Protein AF-0000000075085807 (afdb_homodimer)

Sequence (768 aa):
MNSAILSVLLISLSGLCYSADSVVDGTELLLTFLIHRHGDRTPIESFLALSTHAEELEDASAKYGYGQLTDVGKRRAYQLGEFIRRRYDGLLSPNFNKSEIFIRSTESTRAKMTVLTALSAIYPAPEDNWSEDINWTPVPYTTVPAKYDFNLASLNCPEFTAAFYASGTPATVPELDQYADILAKWSSIVGYNISAEPLMLAYSLNDLYVSQMSLGIPLDDDIAAIYPDIEKIAGIAIKAMYDPEEVRALSGGVLLNQFFTVADQLIAGEDVQKVHIYSAHDVNVFALEAATKVVNTQGVPKYASAYALELRKVVETGDYVVVPTYLPTPSEDVITYLEIEECGQKCAYESFRSVTSDIVMNEDDWRTACGFSDDMVFDTSSVDMNSAILSVLLISLSGLCYSADSVVDGTELLLTFLIHRHGDRTPIESFLALSTHAEELEDASAKYGYGQLTDVGKRRAYQLGEFIRRRYDGLLSPNFNKSEIFIRSTESTRAKMTVLTALSAIYPAPEDNWSEDINWTPVPYTTVPAKYDFNLASLNCPEFTAAFYASGTPATVPELDQYADILAKWSSIVGYNISAEPLMLAYSLNDLYVSQMSLGIP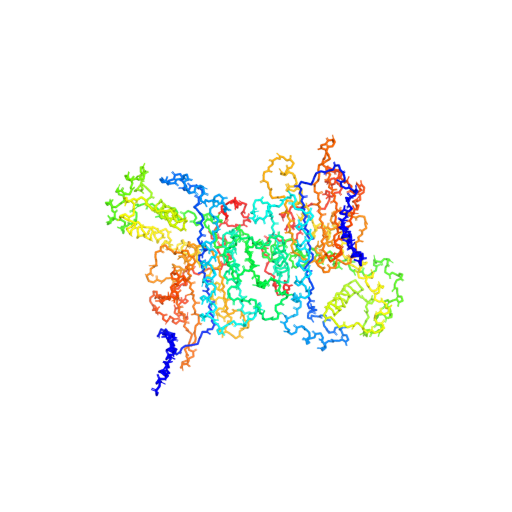LDDDIAAIYPDIEKIAGIAIKAMYDPEEVRALSGGVLLNQFFTVADQLIAGEDVQKVHIYSAHDVNVFALEAATKVVNTQGVPKYASAYALELRKVVETGDYVVVPTYLPTPSEDVITYLEIEECGQKCAYESFRSVTSDIVMNEDDWRTACGFSDDMVFDTSSVD

InterPro domains:
  IPR000560 Histidine phosphatase superfamily, clade-2 [PF00328] (34-184)
  IPR000560 Histidine phosphatase superfamily, clade-2 [cd07061] (28-322)
  IPR029033 Histidine phosphatase superfamily [G3DSA:3.40.50.1240] (27-377)
  IPR029033 Histidine phosphatase superfamily [SSF53254] (28-370)
  IPR050645 Histidine Acid Phosphatase [PTHR11567] (16-364)

Nearest PDB structures (foldseek):
  1nd5-assembly1_B  TM=8.442E-01  e=6.361E-23  Homo sapiens
  1rpt-assembly1_A-2  TM=8.688E-01  e=1.583E-21  Rattus norvegicus
  8xj4-assembly1_A  TM=8.063E-01  e=1.740E-20  Homo sapiens
  4job-assembly1_A  TM=7.518E-01  e=2.914E-18  Homo sapiens
  4jod-assembly1_A  TM=7.544E-01  e=1.340E-17  Homo sapiens

Foldseek 3Di:
DDPPPPPPPPPPPPPPPPPPPVLQPQWFFFFKAKEWAAFFFQAAPVCLVLDPCSVVSCVLRVVAHHRAQDPRRLVLLLLLLLLCCVVPVVQDDLADDPLAEAEEEEPFNRLVSSPQSSVCNNHWADPVHPDPVDRGDDDDHYYDPLLQDLLNCCFNFPLLVVLLVVLQPLVPQVVCVVCVVVQVLVCVVSVHRCSRRVQVSLLSVLSNQLSCVSSVHHDDPSCVVCVVVSQVSNQSSLCSSCVDLVSLQSNAQASVQVVVVVVVCVVVPHRHHRYYYYRYHQSNQQSNCVLLQWPDGPGRQHHGKMWMWTWIARNVPRFIWIAIWIGRGSVVSDIDTIQHPPAGRTRGPVNSCVSNVSRHDHSVVSCVNSVPPDSDPGDCVVSD/DPPPPPPPPPPPPPPPPPVPPPLQPQWFFFFKAKEWAAFFFQAAPVCLVLDPCSVVSCVLRVVAHHRAQDPRRLVLLLLLLLLCCVVPVVQDDLADDPLAEAEEEEPFNRLVSSPQSSVCNNHWADPVHPDPVDRGDDDDHYYDPLLQDLLNCCFNFPLLVVLLVVLQPLVPQVVCVVCVVVQVLVCVVSVHRCSRRVQVSLLSVLSNQLSCVSSVHDDDPSCVVCVVVSQVSNQSSLCSSCVDLVSLQSNAQASVQVVVVVVVCVVVVHRHHRYYYYRYHQSNQQSNCVLLQWPDGPGRQHHGKMWMWTWIARNVPRFIWIAIWIGRGSVVSDIDTIQHPPAGRTRGPVNSCVSNVSRHDHSVVSCVNSVCPDSDPGDCPVSD

pLDDT: mean 88.48, std 17.05, range [27.73, 98.88]

Radius of gyration: 29.15 Å; Cα contacts (8 Å, |Δi|>4): 1441; chains: 2; bounding box: 69×93×101 Å

Solvent-accessible surface area (backbone atoms only — not comparable to full-atom values): 40541 Å² total; per-residue (Å²): 137,82,79,80,78,74,76,76,77,75,75,74,76,74,68,75,69,73,73,75,64,71,86,57,64,68,46,44,85,64,32,40,45,34,32,24,18,25,27,39,32,30,43,52,65,89,56,38,80,71,45,96,52,42,68,61,51,51,60,70,19,64,86,59,37,63,41,21,48,37,50,68,6,42,49,44,11,27,34,30,12,41,48,51,32,64,77,46,40,91,66,48,66,77,56,91,48,77,67,32,43,43,45,36,23,46,70,18,56,31,16,32,30,16,46,47,31,11,44,48,42,47,31,50,47,54,94,83,40,71,44,93,82,39,61,60,54,71,72,69,70,41,28,41,52,61,63,73,28,60,82,37,25,84,74,59,17,61,48,41,46,51,51,34,56,63,54,53,48,68,95,67,53,74,81,52,61,84,40,49,67,57,42,52,52,53,16,62,73,70,69,49,72,39,74,80,47,40,41,66,46,37,36,51,50,46,50,43,50,52,22,38,47,72,74,71,43,79,69,56,70,76,52,55,73,44,37,72,56,47,53,51,51,19,16,53,22,54,47,52,44,44,58,47,65,69,35,18,24,56,47,11,5,42,63,51,35,50,49,53,52,54,51,52,39,46,75,71,66,47,95,60,54,34,33,35,41,36,26,35,37,38,66,49,34,47,24,42,44,53,33,60,38,44,67,75,77,84,47,65,56,41,60,27,10,33,37,31,45,28,37,28,32,33,65,88,79,64,46,50,25,38,33,40,36,35,32,61,38,36,88,71,70,54,71,43,79,40,37,28,61,97,44,42,48,68,14,42,45,69,56,50,50,60,70,32,54,91,28,49,35,51,67,69,57,47,34,54,66,30,65,45,88,55,88,58,89,71,83,67,70,75,54,81,139,84,80,80,78,78,77,78,76,75,76,74,75,73,69,76,70,74,71,75,62,72,87,55,62,67,46,43,85,64,32,40,46,34,31,23,17,25,28,38,32,31,45,51,67,90,54,39,80,70,45,95,50,41,69,62,52,51,60,71,19,63,87,61,36,63,41,21,48,38,51,69,7,43,48,43,12,27,34,31,12,43,48,52,32,63,76,44,39,91,66,51,67,75,58,90,47,77,67,33,44,45,46,38,23,47,71,18,55,31,16,32,31,17,47,47,31,11,44,46,42,47,30,50,48,55,94,83,40,70,45,92,83,39,62,58,53,71,71,68,69,42,28,40,51,61,62,74,27,59,84,37,24,83,76,58,16,61,48,41,46,51,49,34,55,62,53,55,48,68,94,66,53,73,82,55,60,83,40,49,67,57,44,53,52,52,16,62,73,69,70,47,71,39,74,78,47,39,42,66,48,37,35,51,50,46,52,42,50,53,23,37,48,72,72,70,42,78,70,56,69,76,52,56,73,46,37,72,57,46,53,51,51,19,16,53,22,54,47,52,44,44,56,48,65,68,34,16,23,57,46,11,5,41,63,51,35,51,50,52,52,54,50,52,38,45,76,72,67,46,94,59,53,33,35,35,40,37,28,35,37,40,67,49,34,47,25,40,44,52,34,60,37,44,67,76,78,84,47,66,56,40,60,26,10,36,37,29,45,29,36,27,31,32,66,88,77,63,46,50,27,36,34,41,38,36,33,59,38,36,88,72,70,54,71,44,79,39,37,28,61,97,46,40,48,68,13,42,45,70,57,49,51,60,71,31,54,90,30,47,35,51,67,69,57,47,33,56,67,30,63,48,86,53,91,58,90,69,82,65,71,75,52,81

Structure (mmCIF, N/CA/C/O backbone):
data_AF-0000000075085807-model_v1
#
loop_
_entity.id
_entity.type
_entity.pdbx_description
1 polymer 'acid phosphatase'
#
loop_
_atom_site.group_PDB
_atom_site.id
_atom_site.type_symbol
_atom_site.label_atom_id
_atom_site.label_alt_id
_atom_site.label_comp_id
_atom_site.label_asym_id
_atom_site.label_entity_id
_atom_site.label_seq_id
_atom_site.pdbx_PDB_ins_code
_atom_site.Cartn_x
_atom_site.Cartn_y
_atom_site.Cartn_z
_atom_site.occupancy
_atom_site.B_iso_or_equiv
_atom_site.auth_seq_id
_atom_site.auth_comp_id
_atom_site.auth_asym_id
_atom_site.auth_atom_id
_atom_site.pdbx_PDB_model_num
ATOM 1 N N . MET A 1 1 ? 14.461 51.094 -51.344 1 30.34 1 MET A N 1
ATOM 2 C CA . MET A 1 1 ? 15.555 50.625 -50.5 1 30.34 1 MET A CA 1
ATOM 3 C C . MET A 1 1 ? 15.086 50.469 -49.062 1 30.34 1 MET A C 1
ATOM 5 O O . MET A 1 1 ? 15.18 51.406 -48.25 1 30.34 1 MET A O 1
ATOM 9 N N . ASN A 1 2 ? 13.828 49.906 -48.812 1 32.56 2 ASN A N 1
ATOM 10 C CA . ASN A 1 2 ? 13.039 49.781 -47.594 1 32.56 2 ASN A CA 1
ATOM 11 C C . ASN A 1 2 ? 13.734 48.875 -46.562 1 32.56 2 ASN A C 1
ATOM 13 O O . ASN A 1 2 ? 14.086 47.719 -46.875 1 32.56 2 ASN A O 1
ATOM 17 N N . SER A 1 3 ? 14.43 49.5 -45.594 1 29.97 3 SER A N 1
ATOM 18 C CA . SER A 1 3 ? 15.219 48.969 -44.5 1 29.97 3 SER A CA 1
ATOM 19 C C . SER A 1 3 ? 14.367 48.062 -43.594 1 29.97 3 SER A C 1
ATOM 21 O O . SER A 1 3 ? 13.367 48.5 -43.031 1 29.97 3 SER A O 1
ATOM 23 N N . ALA A 1 4 ? 14.328 46.656 -43.938 1 36.09 4 ALA A N 1
ATOM 24 C CA . ALA A 1 4 ? 13.766 45.594 -43.094 1 36.09 4 ALA A CA 1
ATOM 25 C C . ALA A 1 4 ? 14.375 45.594 -41.719 1 36.09 4 ALA A C 1
ATOM 27 O O . ALA A 1 4 ? 15.562 45.312 -41.531 1 36.09 4 ALA A O 1
ATOM 28 N N . ILE A 1 5 ? 13.828 46.531 -40.781 1 33.44 5 ILE A N 1
ATOM 29 C CA . ILE A 1 5 ? 14.25 46.562 -39.406 1 33.44 5 ILE A CA 1
ATOM 30 C C . ILE A 1 5 ? 13.992 45.188 -38.75 1 33.44 5 ILE A C 1
ATOM 32 O O . ILE A 1 5 ? 12.852 44.719 -38.719 1 33.44 5 ILE A O 1
ATOM 36 N N . LEU A 1 6 ? 14.914 44.25 -38.875 1 33.81 6 LEU A N 1
ATOM 37 C CA . LEU A 1 6 ? 14.898 42.969 -38.156 1 33.81 6 LEU A CA 1
ATOM 38 C C . LEU A 1 6 ? 14.852 43.156 -36.656 1 33.81 6 LEU A C 1
ATOM 40 O O . LEU A 1 6 ? 15.797 43.719 -36.094 1 33.81 6 LEU A O 1
ATOM 44 N N . SER A 1 7 ? 13.68 43.406 -36.094 1 30.19 7 SER A N 1
ATOM 45 C CA . SER A 1 7 ? 13.609 43.438 -34.625 1 30.19 7 SER A CA 1
ATOM 46 C C . SER A 1 7 ? 13.992 42.094 -34.031 1 30.19 7 SER A C 1
ATOM 48 O O . SER A 1 7 ? 13.336 41.094 -34.281 1 30.19 7 SER A O 1
ATOM 50 N N . VAL A 1 8 ? 15.25 41.938 -33.75 1 30.75 8 VAL A N 1
ATOM 51 C CA . VAL A 1 8 ? 15.703 40.781 -32.969 1 30.75 8 VAL A CA 1
ATOM 52 C C . VAL A 1 8 ? 15.039 40.812 -31.594 1 30.75 8 VAL A C 1
ATOM 54 O O . VAL A 1 8 ? 15.242 41.719 -30.797 1 30.75 8 VAL A O 1
ATOM 57 N N . LEU A 1 9 ? 13.891 40.156 -31.531 1 32.28 9 LEU A N 1
ATOM 58 C CA . LEU A 1 9 ? 13.32 39.906 -30.219 1 32.28 9 LEU A CA 1
ATOM 59 C C . LEU A 1 9 ? 14.305 39.156 -29.328 1 32.28 9 LEU A C 1
ATOM 61 O O . LEU A 1 9 ? 14.703 38.031 -29.641 1 32.28 9 LEU A O 1
ATOM 65 N N . LEU A 1 10 ? 15.023 39.906 -28.516 1 33 10 LEU A N 1
ATOM 66 C CA . LEU A 1 10 ? 15.82 39.344 -27.422 1 33 10 LEU A CA 1
ATOM 67 C C . LEU A 1 10 ? 14.969 38.5 -26.484 1 33 10 LEU A C 1
ATOM 69 O O . LEU A 1 10 ? 14.047 39 -25.844 1 33 10 LEU A O 1
ATOM 73 N N . ILE A 1 11 ? 14.781 37.25 -26.812 1 34.62 11 ILE A N 1
ATOM 74 C CA . ILE A 1 11 ? 14.25 36.281 -25.859 1 34.62 11 ILE A CA 1
ATOM 75 C C . ILE A 1 11 ? 15.062 36.312 -24.578 1 34.62 11 ILE A C 1
ATOM 77 O O . ILE A 1 11 ? 16.25 36 -24.578 1 34.62 11 ILE A O 1
ATOM 81 N N . SER A 1 12 ? 14.734 37.312 -23.75 1 31.27 12 SER A N 1
ATOM 82 C CA . SER A 1 12 ? 15.32 37.25 -22.406 1 31.27 12 SER A CA 1
ATOM 83 C C . SER A 1 12 ? 15.031 35.906 -21.75 1 31.27 12 SER A C 1
ATOM 85 O O . SER A 1 12 ? 13.875 35.531 -21.547 1 31.27 12 SER A O 1
ATOM 87 N N . LEU A 1 13 ? 15.828 34.875 -21.969 1 36.22 13 LEU A N 1
ATOM 88 C CA . LEU A 1 13 ? 15.875 33.719 -21.094 1 36.22 13 LEU A CA 1
ATOM 89 C C . LEU A 1 13 ? 15.953 34.125 -19.625 1 36.22 13 LEU A C 1
ATOM 91 O O . LEU A 1 13 ? 17 34.594 -19.156 1 36.22 13 LEU A O 1
ATOM 95 N N . SER A 1 14 ? 14.914 34.75 -19.141 1 32.47 14 SER A N 1
ATOM 96 C CA . SER A 1 14 ? 14.883 34.812 -17.672 1 32.47 14 SER A CA 1
ATOM 97 C C . SER A 1 14 ? 15.258 33.5 -17.047 1 32.47 14 SER A C 1
ATOM 99 O O . SER A 1 14 ? 14.5 32.531 -17.125 1 32.47 14 SER A O 1
ATOM 101 N N . GLY A 1 15 ? 16.5 33.125 -17.078 1 36.56 15 GLY A N 1
ATOM 102 C CA . GLY A 1 15 ? 16.938 32.094 -16.141 1 36.56 15 GLY A CA 1
ATOM 103 C C . GLY A 1 15 ? 16.312 32.25 -14.766 1 36.56 15 GLY A C 1
ATOM 104 O O . GLY A 1 15 ? 16.484 33.281 -14.109 1 36.56 15 GLY A O 1
ATOM 105 N N . LEU A 1 16 ? 15.18 31.781 -14.57 1 36.5 16 LEU A N 1
ATOM 106 C CA . LEU A 1 16 ? 14.734 31.578 -13.195 1 36.5 16 LEU A CA 1
ATOM 107 C C . LEU A 1 16 ? 15.891 31.141 -12.305 1 36.5 16 LEU A C 1
ATOM 109 O O . LEU A 1 16 ? 16.406 30.031 -12.445 1 36.5 16 LEU A O 1
ATOM 113 N N . CYS A 1 17 ? 16.766 32.031 -11.945 1 36.28 17 CYS A N 1
ATOM 114 C CA . CYS A 1 17 ? 17.719 31.828 -10.859 1 36.28 17 CYS A CA 1
ATOM 115 C C . CYS A 1 17 ? 17.094 31.078 -9.703 1 36.28 17 CYS A C 1
ATOM 117 O O . CYS A 1 17 ? 16.125 31.547 -9.102 1 36.28 17 CYS A O 1
ATOM 119 N N . TYR A 1 18 ? 17.141 29.766 -9.758 1 41.09 18 TYR A N 1
ATOM 120 C CA . TYR A 1 18 ? 17.031 29.047 -8.5 1 41.09 18 TYR A CA 1
ATOM 121 C C . TYR A 1 18 ? 17.828 29.734 -7.395 1 41.09 18 TYR A C 1
ATOM 123 O O . TYR A 1 18 ? 19.047 29.906 -7.512 1 41.09 18 TYR A O 1
ATOM 131 N N . SER A 1 19 ? 17.359 30.859 -6.848 1 39.44 19 SER A N 1
ATOM 132 C CA . SER A 1 19 ? 18 31.375 -5.637 1 39.44 19 SER A CA 1
ATOM 133 C C . SER A 1 19 ? 18.578 30.25 -4.793 1 39.44 19 SER A C 1
ATOM 135 O O . SER A 1 19 ? 17.844 29.375 -4.316 1 39.44 19 SER A O 1
ATOM 137 N N . ALA A 1 20 ? 19.766 29.844 -5.02 1 49 20 ALA A N 1
ATOM 138 C CA . ALA A 1 20 ? 20.547 28.984 -4.133 1 49 20 ALA A CA 1
ATOM 139 C C . ALA A 1 20 ? 20.203 29.25 -2.67 1 49 20 ALA A C 1
ATOM 141 O O . ALA A 1 20 ? 20.312 30.391 -2.195 1 49 20 ALA A O 1
ATOM 142 N N . ASP A 1 21 ? 19.234 28.422 -2.025 1 64.31 21 ASP A N 1
ATOM 143 C CA . ASP A 1 21 ? 18.859 28.484 -0.618 1 64.31 21 ASP A CA 1
ATOM 144 C C . ASP A 1 21 ? 20.078 28.672 0.275 1 64.31 21 ASP A C 1
ATOM 146 O O . ASP A 1 21 ? 20.953 27.797 0.329 1 64.31 21 ASP A O 1
ATOM 150 N N . SER A 1 22 ? 20.375 29.781 0.708 1 79.5 22 SER A N 1
ATOM 151 C CA . SER A 1 22 ? 21.547 30.234 1.457 1 79.5 22 SER A CA 1
ATOM 152 C C . SER A 1 22 ? 21.781 29.375 2.699 1 79.5 22 SER A C 1
ATOM 154 O O . SER A 1 22 ? 22.922 29.141 3.098 1 79.5 22 SER A O 1
ATOM 156 N N . VAL A 1 23 ? 20.859 28.703 3.215 1 90.56 23 VAL A N 1
ATOM 157 C CA . VAL A 1 23 ? 20.984 27.969 4.473 1 90.56 23 VAL A CA 1
ATOM 158 C C . VAL A 1 23 ? 21.797 26.688 4.25 1 90.56 23 VAL A C 1
ATOM 160 O O . VAL A 1 23 ? 22.594 26.297 5.105 1 90.56 23 VAL A O 1
ATOM 163 N N . VAL A 1 24 ? 21.75 26.109 3.059 1 94.88 24 VAL A N 1
ATOM 164 C CA . VAL A 1 24 ? 22.375 24.797 2.873 1 94.88 24 VAL A CA 1
ATOM 165 C C . VAL A 1 24 ? 23.641 24.938 2.035 1 94.88 24 VAL A C 1
ATOM 167 O O . VAL A 1 24 ? 24.234 23.953 1.597 1 94.88 24 VAL A O 1
ATOM 170 N N . ASP A 1 25 ? 24.062 26.172 1.824 1 95 25 ASP A N 1
ATOM 171 C CA . ASP A 1 25 ? 25.312 26.391 1.092 1 95 25 ASP A CA 1
ATOM 172 C C . ASP A 1 25 ? 26.469 25.688 1.78 1 95 25 ASP A C 1
ATOM 174 O O . ASP A 1 25 ? 26.578 25.703 3.008 1 95 25 ASP A O 1
ATOM 178 N N . GLY A 1 26 ? 27.297 25.094 1.011 1 96.44 26 GLY A N 1
ATOM 179 C CA . GLY A 1 26 ? 28.484 24.422 1.532 1 96.44 26 GLY A CA 1
ATOM 180 C C . GLY A 1 26 ? 28.188 23.047 2.113 1 96.44 26 GLY A C 1
ATOM 181 O O . GLY A 1 26 ? 29.016 22.469 2.814 1 96.44 26 GLY A O 1
ATOM 182 N N . THR A 1 27 ? 26.984 22.562 1.917 1 97.88 27 THR A N 1
ATOM 183 C CA . THR A 1 27 ? 26.625 21.234 2.418 1 97.88 27 THR A CA 1
ATOM 184 C C . THR A 1 27 ? 26.203 20.328 1.276 1 97.88 27 THR A C 1
ATOM 186 O O . THR A 1 27 ? 25.812 20.797 0.205 1 97.88 27 THR A O 1
ATOM 189 N N . GLU A 1 28 ? 26.328 19.062 1.518 1 97.94 28 GLU A N 1
ATOM 190 C CA . GLU A 1 28 ? 25.844 18.016 0.612 1 97.94 28 GLU A CA 1
ATOM 191 C C . GLU A 1 28 ? 24.656 17.266 1.216 1 97.94 28 GLU A C 1
ATOM 193 O O . GLU A 1 28 ? 24.719 16.812 2.361 1 97.94 28 GLU A O 1
ATOM 198 N N . LEU A 1 29 ? 23.578 17.125 0.465 1 98.5 29 LEU A N 1
ATOM 199 C CA . LEU A 1 29 ? 22.406 16.391 0.93 1 98.5 29 LEU A CA 1
ATOM 200 C C . LEU A 1 29 ? 22.672 14.891 0.901 1 98.5 29 LEU A C 1
ATOM 202 O O . LEU A 1 29 ? 23.062 14.344 -0.128 1 98.5 29 LEU A O 1
ATOM 206 N N . LEU A 1 30 ? 22.406 14.203 2.053 1 98.5 30 LEU A N 1
ATOM 207 C CA . LEU A 1 30 ? 22.641 12.766 2.143 1 98.5 30 LEU A CA 1
ATOM 208 C C . LEU A 1 30 ? 21.328 12 2.258 1 98.5 30 LEU A C 1
ATOM 210 O O . LEU A 1 30 ? 21.219 10.859 1.794 1 98.5 30 LEU A O 1
ATOM 214 N N . LEU A 1 31 ? 20.391 12.547 2.949 1 98.75 31 LEU A N 1
ATOM 215 C CA . LEU A 1 31 ? 19.125 11.906 3.279 1 98.75 31 LEU A CA 1
ATOM 216 C C . LEU A 1 31 ? 18 12.938 3.396 1 98.75 31 LEU A C 1
ATOM 218 O O . LEU A 1 31 ? 18.203 14.008 3.979 1 98.75 31 LEU A O 1
ATOM 222 N N . THR A 1 32 ? 16.953 12.68 2.777 1 98.81 32 THR A N 1
ATOM 223 C CA . THR A 1 32 ? 15.734 13.422 3.092 1 98.81 32 THR A CA 1
ATOM 224 C C . THR A 1 32 ? 14.68 12.492 3.676 1 98.81 32 THR A C 1
ATOM 226 O O . THR A 1 32 ? 14.406 11.422 3.119 1 98.81 32 THR A O 1
ATOM 229 N N . PHE A 1 33 ? 14.172 12.844 4.793 1 98.75 33 PHE A N 1
ATOM 230 C CA . PHE A 1 33 ? 13.117 12.156 5.531 1 98.75 33 PHE A CA 1
ATOM 231 C C . PHE A 1 33 ? 11.875 13.031 5.637 1 98.75 33 PHE A C 1
ATOM 233 O O . PHE A 1 33 ? 11.812 13.93 6.484 1 98.75 33 PHE A O 1
ATOM 240 N N . LEU A 1 34 ? 10.891 12.734 4.785 1 98.69 34 LEU A N 1
ATOM 241 C CA . LEU A 1 34 ? 9.812 13.68 4.508 1 98.69 34 LEU A CA 1
ATOM 242 C C . LEU A 1 34 ? 8.453 13.07 4.867 1 98.69 34 LEU A C 1
ATOM 244 O O . LEU A 1 34 ? 8.188 11.906 4.562 1 98.69 34 LEU A O 1
ATOM 248 N N . ILE A 1 35 ? 7.617 13.812 5.605 1 98.81 35 ILE A N 1
ATOM 249 C CA . ILE A 1 35 ? 6.215 13.477 5.832 1 98.81 35 ILE A CA 1
ATOM 250 C C . ILE A 1 35 ? 5.32 14.578 5.277 1 98.81 35 ILE A C 1
ATOM 252 O O . ILE A 1 35 ? 5.641 15.766 5.395 1 98.81 35 ILE A O 1
ATOM 256 N N . HIS A 1 36 ? 4.285 14.203 4.613 1 98.81 36 HIS A N 1
ATOM 257 C CA . HIS A 1 36 ? 3.404 15.211 4.043 1 98.81 36 HIS A CA 1
ATOM 258 C C . HIS A 1 36 ? 1.941 14.906 4.344 1 98.81 36 HIS A C 1
ATOM 260 O O . HIS A 1 36 ? 1.59 13.758 4.629 1 98.81 36 HIS A O 1
ATOM 266 N N . ARG A 1 37 ? 1.135 15.961 4.328 1 98.62 37 ARG A N 1
ATOM 267 C CA . ARG A 1 37 ? -0.316 15.836 4.426 1 98.62 37 ARG A CA 1
ATOM 268 C C . ARG A 1 37 ? -0.926 15.453 3.082 1 98.62 37 ARG A C 1
ATOM 270 O O . ARG A 1 37 ? -0.393 15.812 2.029 1 98.62 37 ARG A O 1
ATOM 277 N N . HIS A 1 38 ? -1.966 14.727 3.094 1 98.5 38 HIS A N 1
ATOM 278 C CA . HIS A 1 38 ? -2.721 14.445 1.878 1 98.5 38 HIS A CA 1
ATOM 279 C C . HIS A 1 38 ? -3.184 15.734 1.205 1 98.5 38 HIS A C 1
ATOM 281 O O . HIS A 1 38 ? -3.104 16.812 1.798 1 98.5 38 HIS A O 1
ATOM 287 N N . GLY A 1 39 ? -3.65 15.578 -0.051 1 98.62 39 GLY A N 1
ATOM 288 C CA . GLY A 1 39 ? -4.184 16.703 -0.801 1 98.62 39 GLY A CA 1
ATOM 289 C C . GLY A 1 39 ? -5.594 17.078 -0.394 1 98.62 39 GLY A C 1
ATOM 290 O O . GLY A 1 39 ? -6.133 16.531 0.575 1 98.62 39 GLY A O 1
ATOM 291 N N . ASP A 1 40 ? -6.172 17.969 -1.188 1 98.62 40 ASP A N 1
ATOM 292 C CA . ASP A 1 40 ? -7.523 18.469 -0.927 1 98.62 40 ASP A CA 1
ATOM 293 C C . ASP A 1 40 ? -8.523 17.312 -0.874 1 98.62 40 ASP A C 1
ATOM 295 O O . ASP A 1 40 ? -8.492 16.422 -1.716 1 98.62 40 ASP A O 1
ATOM 299 N N . ARG A 1 41 ? -9.336 17.391 0.08 1 97.88 41 ARG A N 1
ATOM 300 C CA . ARG A 1 41 ? -10.367 16.359 0.224 1 97.88 41 ARG A CA 1
ATOM 301 C C . ARG A 1 41 ? -11.727 16.984 0.505 1 97.88 41 ARG A C 1
ATOM 303 O O . ARG A 1 41 ? -11.82 18.188 0.793 1 97.88 41 ARG A O 1
ATOM 310 N N . THR A 1 42 ? -12.805 16.219 0.377 1 96.94 42 THR A N 1
ATOM 311 C CA . THR A 1 42 ? -14.148 16.609 0.804 1 96.94 42 THR A CA 1
ATOM 312 C C . THR A 1 42 ? -14.242 16.641 2.326 1 96.94 42 THR A C 1
ATOM 314 O O . THR A 1 42 ? -13.344 16.156 3.02 1 96.94 42 THR A O 1
ATOM 317 N N . PRO A 1 43 ? -15.273 17.312 2.834 1 95.44 43 PRO A N 1
ATOM 318 C CA . PRO A 1 43 ? -15.398 17.391 4.293 1 95.44 43 PRO A CA 1
ATOM 319 C C . PRO A 1 43 ? -15.617 16.016 4.934 1 95.44 43 PRO A C 1
ATOM 321 O O . PRO A 1 43 ? -16.141 15.109 4.289 1 95.44 43 PRO A O 1
ATOM 324 N N . ILE A 1 44 ? -15.141 15.953 6.176 1 91.44 44 ILE A N 1
ATOM 325 C CA . ILE A 1 44 ? -15.492 14.797 6.992 1 91.44 44 ILE A CA 1
ATOM 326 C C . ILE A 1 44 ? -16.984 14.805 7.281 1 91.44 44 ILE A C 1
ATOM 328 O O . ILE A 1 44 ? -17.547 15.844 7.652 1 91.44 44 ILE A O 1
ATOM 332 N N . GLU A 1 45 ? -17.562 13.688 7.16 1 87.44 45 GLU A N 1
ATOM 333 C CA . GLU A 1 45 ? -19.016 13.594 7.227 1 87.44 45 GLU A CA 1
ATOM 334 C C . GLU A 1 45 ? -19.547 14.109 8.562 1 87.44 45 GLU A C 1
ATOM 336 O O . GLU A 1 45 ? -20.531 14.852 8.594 1 87.44 45 GLU A O 1
ATOM 341 N N . SER A 1 46 ? -18.906 13.805 9.625 1 83.62 46 SER A N 1
ATOM 342 C CA . SER A 1 46 ? -19.406 14.117 10.969 1 83.62 46 SER A CA 1
ATOM 343 C C . SER A 1 46 ? -19.406 15.617 11.219 1 83.62 46 SER A C 1
ATOM 345 O O . SER A 1 46 ? -20.062 16.094 12.148 1 83.62 46 SER A O 1
ATOM 347 N N . PHE A 1 47 ? -18.75 16.391 10.422 1 83.75 47 PHE A N 1
ATOM 348 C CA . PHE A 1 47 ? -18.656 17.828 10.664 1 83.75 47 PHE A CA 1
ATOM 349 C C . PHE A 1 47 ? -19.578 18.594 9.742 1 83.75 47 PHE A C 1
ATOM 351 O O . PHE A 1 47 ? -19.734 19.812 9.883 1 83.75 47 PHE A O 1
ATOM 358 N N . LEU A 1 48 ? -20.172 17.891 8.859 1 87.06 48 LEU A N 1
ATOM 359 C CA . LEU A 1 48 ? -21.031 18.547 7.887 1 87.06 48 LEU A CA 1
ATOM 360 C C . LEU A 1 48 ? -22.203 19.234 8.578 1 87.06 48 LEU A C 1
ATOM 362 O O . LEU A 1 48 ? -22.703 20.266 8.109 1 87.06 48 LEU A O 1
ATOM 366 N N . ALA A 1 49 ? -22.578 18.641 9.664 1 83.75 49 ALA A N 1
ATOM 367 C CA . ALA A 1 49 ? -23.734 19.172 10.391 1 83.75 49 ALA A CA 1
ATOM 368 C C . ALA A 1 49 ? -23.422 20.562 10.945 1 83.75 49 ALA A C 1
ATOM 370 O O . ALA A 1 49 ? -24.344 21.344 11.227 1 83.75 49 ALA A O 1
ATOM 371 N N . LEU A 1 50 ? -22.172 20.859 11.078 1 82.5 50 LEU A N 1
ATOM 372 C CA . LEU A 1 50 ? -21.75 22.141 11.625 1 82.5 50 LEU A CA 1
ATOM 373 C C . LEU A 1 50 ? -21.734 23.219 10.547 1 82.5 50 LEU A C 1
ATOM 375 O O . LEU A 1 50 ? -21.578 24.406 10.844 1 82.5 50 LEU A O 1
ATOM 379 N N . SER A 1 51 ? -21.922 22.875 9.359 1 87.31 51 SER A N 1
ATOM 380 C CA . SER A 1 51 ? -21.766 23.797 8.242 1 87.31 51 SER A CA 1
ATOM 381 C C . SER A 1 51 ? -23.062 24.547 7.969 1 87.31 51 SER A C 1
ATOM 383 O O . SER A 1 51 ? -24.156 24.016 8.148 1 87.31 51 SER A O 1
ATOM 385 N N . THR A 1 52 ? -22.875 25.797 7.527 1 86.88 52 THR A N 1
ATOM 386 C CA . THR A 1 52 ? -24 26.578 7.031 1 86.88 52 THR A CA 1
ATOM 387 C C . THR A 1 52 ? -24.25 26.297 5.551 1 86.88 52 THR A C 1
ATOM 389 O O . THR A 1 52 ? -25.172 26.859 4.949 1 86.88 52 THR A O 1
ATOM 392 N N . HIS A 1 53 ? -23.484 25.469 4.906 1 92.62 53 HIS A N 1
ATOM 393 C CA . HIS A 1 53 ? -23.578 25.094 3.494 1 92.62 53 HIS A CA 1
ATOM 394 C C . HIS A 1 53 ? -23.672 23.594 3.318 1 92.62 53 HIS A C 1
ATOM 396 O O . HIS A 1 53 ? -23.078 23.031 2.396 1 92.62 53 HIS A O 1
ATOM 402 N N . ALA A 1 54 ? -24.297 22.906 4.215 1 91.75 54 ALA A N 1
ATOM 403 C CA . ALA A 1 54 ? -24.312 21.453 4.27 1 91.75 54 ALA A CA 1
ATOM 404 C C . ALA A 1 54 ? -24.797 20.859 2.949 1 91.75 54 ALA A C 1
ATOM 406 O O . ALA A 1 54 ? -24.203 19.906 2.432 1 91.75 54 ALA A O 1
ATOM 407 N N . GLU A 1 55 ? -25.844 21.375 2.363 1 94.5 55 GLU A N 1
ATOM 408 C CA . GLU A 1 55 ? -26.422 20.844 1.131 1 94.5 55 GLU A CA 1
ATOM 409 C C . GLU A 1 55 ? -25.453 20.984 -0.037 1 94.5 55 GLU A C 1
ATOM 411 O O . GLU A 1 55 ? -25.266 20.047 -0.822 1 94.5 55 GLU A O 1
ATOM 416 N N . GLU A 1 56 ? -24.859 22.172 -0.139 1 96.12 56 GLU A N 1
ATOM 417 C CA . GLU A 1 56 ? -23.891 22.406 -1.197 1 96.12 56 GLU A CA 1
ATOM 418 C C . GLU A 1 56 ? -22.688 21.484 -1.058 1 96.12 56 GLU A C 1
ATOM 420 O O . GLU A 1 56 ? -22.172 20.969 -2.053 1 96.12 56 GLU A O 1
ATOM 425 N N . LEU A 1 57 ? -22.234 21.312 0.135 1 96.56 57 LEU A N 1
ATOM 426 C CA . LEU A 1 57 ? -21.078 20.453 0.403 1 96.56 57 LEU A CA 1
ATOM 427 C C . LEU A 1 57 ? -21.406 18.984 0.092 1 96.56 57 LEU A C 1
ATOM 429 O O . LEU A 1 57 ? -20.547 18.25 -0.402 1 96.56 57 LEU A O 1
ATOM 433 N N . GLU A 1 58 ? -22.578 18.578 0.426 1 95.25 58 GLU A N 1
ATOM 434 C CA . GLU A 1 58 ? -23.016 17.219 0.088 1 95.25 58 GLU A CA 1
ATOM 435 C C . GLU A 1 58 ? -22.984 17 -1.421 1 95.25 58 GLU A C 1
ATOM 437 O O . GLU A 1 58 ? -22.469 15.977 -1.891 1 95.25 58 GLU A O 1
ATOM 442 N N . ASP A 1 59 ? -23.5 17.969 -2.127 1 96.56 59 ASP A N 1
ATOM 443 C CA . ASP A 1 59 ? -23.531 17.875 -3.582 1 96.56 59 ASP A CA 1
ATOM 444 C C . ASP A 1 59 ? -22.125 17.828 -4.16 1 96.56 59 ASP A C 1
ATOM 446 O O . ASP A 1 59 ? -21.828 17.016 -5.047 1 96.56 59 ASP A O 1
ATOM 450 N N . ALA A 1 60 ? -21.297 18.688 -3.666 1 96 60 ALA A N 1
ATOM 451 C CA . ALA A 1 60 ? -19.922 18.766 -4.16 1 96 60 ALA A CA 1
ATOM 452 C C . ALA A 1 60 ? -19.141 17.516 -3.807 1 96 60 ALA A C 1
ATOM 454 O O . ALA A 1 60 ? -18.156 17.172 -4.484 1 96 60 ALA A O 1
ATOM 455 N N . SER A 1 61 ? -19.547 16.812 -2.76 1 95 61 SER A N 1
ATOM 456 C CA . SER A 1 61 ? -18.828 15.633 -2.271 1 95 61 SER A CA 1
ATOM 457 C C . SER A 1 61 ? -19.312 14.359 -2.959 1 95 61 SER A C 1
ATOM 459 O O . SER A 1 61 ? -18.656 13.32 -2.885 1 95 61 SER A O 1
ATOM 461 N N . ALA A 1 62 ? -20.438 14.422 -3.65 1 93.94 62 ALA A N 1
ATOM 462 C CA . ALA A 1 62 ? -21.125 13.242 -4.18 1 93.94 62 ALA A CA 1
ATOM 463 C C . ALA A 1 62 ? -20.219 12.469 -5.137 1 93.94 62 ALA A C 1
ATOM 465 O O . ALA A 1 62 ? -20.234 11.234 -5.141 1 93.94 62 ALA A O 1
ATOM 466 N N . LYS A 1 63 ? -19.438 13.211 -5.852 1 91.19 63 LYS A N 1
ATOM 467 C CA . LYS A 1 63 ? -18.562 12.602 -6.852 1 91.19 63 LYS A CA 1
ATOM 468 C C . LYS A 1 63 ? -17.469 11.781 -6.195 1 91.19 63 LYS A C 1
ATOM 470 O O . LYS A 1 63 ? -16.984 10.805 -6.777 1 91.19 63 LYS A O 1
ATOM 475 N N . TYR A 1 64 ? -17.078 12.094 -4.996 1 93.25 64 TYR A N 1
ATOM 476 C CA . TYR A 1 64 ? -15.875 11.539 -4.387 1 93.25 64 TYR A CA 1
ATOM 477 C C . TYR A 1 64 ? -16.219 10.688 -3.174 1 93.25 64 TYR A C 1
ATOM 479 O O . TYR A 1 64 ? -15.555 9.688 -2.896 1 93.25 64 TYR A O 1
ATOM 487 N N . GLY A 1 65 ? -17.234 11.086 -2.49 1 92.44 65 GLY A N 1
ATOM 488 C CA . GLY A 1 65 ? -17.484 10.617 -1.135 1 92.44 65 GLY A CA 1
ATOM 489 C C . GLY A 1 65 ? -16.938 11.547 -0.073 1 92.44 65 GLY A C 1
ATOM 490 O O . GLY A 1 65 ? -16.156 12.453 -0.378 1 92.44 65 GLY A O 1
ATOM 491 N N . TYR A 1 66 ? -17.328 11.391 1.196 1 91.56 66 TYR A N 1
ATOM 492 C CA . TYR A 1 66 ? -16.906 12.258 2.285 1 91.56 66 TYR A CA 1
ATOM 493 C C . TYR A 1 66 ? -15.477 11.93 2.715 1 91.56 66 TYR A C 1
ATOM 495 O O . TYR A 1 66 ? -15.109 10.758 2.812 1 91.56 66 TYR A O 1
ATOM 503 N N . GLY A 1 67 ? -14.672 12.977 2.934 1 93.81 67 GLY A N 1
ATOM 504 C CA . GLY A 1 67 ? -13.305 12.828 3.406 1 93.81 67 GLY A CA 1
ATOM 505 C C . GLY A 1 67 ? -12.359 12.305 2.344 1 93.81 67 GLY A C 1
ATOM 506 O O . GLY A 1 67 ? -11.258 11.852 2.656 1 93.81 67 GLY A O 1
ATOM 507 N N . GLN A 1 68 ? -12.805 12.352 1.071 1 95.94 68 GLN A N 1
ATOM 508 C CA . GLN A 1 68 ? -12.016 11.703 0.027 1 95.94 68 GLN A CA 1
ATOM 509 C C . GLN A 1 68 ? -11.312 12.734 -0.849 1 95.94 68 GLN A C 1
ATOM 511 O O . GLN A 1 68 ? -11.805 13.852 -1.028 1 95.94 68 GLN A O 1
ATOM 516 N N . LEU A 1 69 ? -10.156 12.344 -1.377 1 97.94 69 LEU A N 1
ATOM 517 C CA . LEU A 1 69 ? -9.32 13.195 -2.213 1 97.94 69 LEU A CA 1
ATOM 518 C C . LEU A 1 69 ? -10.086 13.688 -3.436 1 97.94 69 LEU A C 1
ATOM 520 O O . LEU A 1 69 ? -10.766 12.898 -4.105 1 97.94 69 LEU A O 1
ATOM 524 N N . THR A 1 70 ? -10.039 14.938 -3.725 1 98.12 70 THR A N 1
ATOM 525 C CA . THR A 1 70 ? -10.703 15.531 -4.879 1 98.12 70 THR A CA 1
ATOM 526 C C . THR A 1 70 ? -9.734 15.672 -6.047 1 98.12 70 THR A C 1
ATOM 528 O O . THR A 1 70 ? -8.547 15.375 -5.918 1 98.12 70 THR A O 1
ATOM 531 N N . ASP A 1 71 ? -10.25 16.156 -7.203 1 97.94 71 ASP A N 1
ATOM 532 C CA . ASP A 1 71 ? -9.383 16.406 -8.352 1 97.94 71 ASP A CA 1
ATOM 533 C C . ASP A 1 71 ? -8.398 17.531 -8.055 1 97.94 71 ASP A C 1
ATOM 535 O O . ASP A 1 71 ? -7.242 17.484 -8.492 1 97.94 71 ASP A O 1
ATOM 539 N N . VAL A 1 72 ? -8.883 18.547 -7.316 1 97.94 72 VAL A N 1
ATOM 540 C CA . VAL A 1 72 ? -7.988 19.609 -6.871 1 97.94 72 VAL A CA 1
ATOM 541 C C . VAL A 1 72 ? -6.883 19.031 -6 1 97.94 72 VAL A C 1
ATOM 543 O O . VAL A 1 72 ? -5.719 19.422 -6.105 1 97.94 72 VAL A O 1
ATOM 546 N N . GLY A 1 73 ? -7.27 18.062 -5.121 1 98.44 73 GLY A N 1
ATOM 547 C CA . GLY A 1 73 ? -6.305 17.375 -4.281 1 98.44 73 GLY A CA 1
ATOM 548 C C . GLY A 1 73 ? -5.281 16.578 -5.07 1 98.44 73 GLY A C 1
ATOM 549 O O . GLY A 1 73 ? -4.098 16.562 -4.723 1 98.44 73 GLY A O 1
ATOM 550 N N . LYS A 1 74 ? -5.75 15.898 -6.09 1 98.62 74 LYS A N 1
ATOM 551 C CA . LYS A 1 74 ? -4.832 15.156 -6.945 1 98.62 74 LYS A CA 1
ATOM 552 C C . LYS A 1 74 ? -3.846 16.094 -7.637 1 98.62 74 LYS A C 1
ATOM 554 O O . LYS A 1 74 ? -2.646 15.805 -7.695 1 98.62 74 LYS A O 1
ATOM 559 N N . ARG A 1 75 ? -4.32 17.203 -8.117 1 98.38 75 ARG A N 1
ATOM 560 C CA . ARG A 1 75 ? -3.441 18.156 -8.789 1 98.38 75 ARG A CA 1
ATOM 561 C C . ARG A 1 75 ? -2.418 18.734 -7.816 1 98.38 75 ARG A C 1
ATOM 563 O O . ARG A 1 75 ? -1.251 18.906 -8.172 1 98.38 75 ARG A O 1
ATOM 570 N N . ARG A 1 76 ? -2.861 19.031 -6.609 1 98.38 76 ARG A N 1
ATOM 571 C CA . ARG A 1 76 ? -1.926 19.531 -5.605 1 98.38 76 ARG A CA 1
ATOM 572 C C . ARG A 1 76 ? -0.904 18.469 -5.23 1 98.38 76 ARG A C 1
ATOM 574 O O . ARG A 1 76 ? 0.263 18.781 -4.984 1 98.38 76 ARG A O 1
ATOM 581 N N . ALA A 1 77 ? -1.39 17.234 -5.164 1 98.69 77 ALA A N 1
ATOM 582 C CA . ALA A 1 77 ? -0.486 16.109 -4.914 1 98.69 77 ALA A CA 1
ATOM 583 C C . ALA A 1 77 ? 0.568 16 -6.012 1 98.69 77 ALA A C 1
ATOM 585 O O . ALA A 1 77 ? 1.735 15.711 -5.734 1 98.69 77 ALA A O 1
ATOM 586 N N . TYR A 1 78 ? 0.167 16.188 -7.238 1 98.56 78 TYR A N 1
ATOM 587 C CA . TYR A 1 78 ? 1.096 16.156 -8.359 1 98.56 78 TYR A CA 1
ATOM 588 C C . TYR A 1 78 ? 2.146 17.266 -8.219 1 98.56 78 TYR A C 1
ATOM 590 O O . TYR A 1 78 ? 3.332 17.031 -8.453 1 98.56 78 TYR A O 1
ATOM 598 N N . GLN A 1 79 ? 1.742 18.438 -7.801 1 98.25 79 GLN A N 1
ATOM 599 C CA . GLN A 1 79 ? 2.666 19.547 -7.562 1 98.25 79 GLN A CA 1
ATOM 600 C C . GLN A 1 79 ? 3.646 19.203 -6.441 1 98.25 79 GLN A C 1
ATOM 602 O O . GLN A 1 79 ? 4.82 19.594 -6.5 1 98.25 79 GLN A O 1
ATOM 607 N N . LEU A 1 80 ? 3.133 18.562 -5.426 1 98.62 80 LEU A N 1
ATOM 608 C CA . LEU A 1 80 ? 4.016 18.094 -4.367 1 98.62 80 LEU A CA 1
ATOM 609 C C . LEU A 1 80 ? 5.09 17.156 -4.93 1 98.62 80 LEU A C 1
ATOM 611 O O . LEU A 1 80 ? 6.266 17.281 -4.566 1 98.62 80 LEU A O 1
ATOM 615 N N . GLY A 1 81 ? 4.656 16.219 -5.805 1 98.56 81 GLY A N 1
ATOM 616 C CA . GLY A 1 81 ? 5.613 15.336 -6.461 1 98.56 81 GLY A CA 1
ATOM 617 C C . GLY A 1 81 ? 6.648 16.094 -7.277 1 98.56 81 GLY A C 1
ATOM 618 O O . GLY A 1 81 ? 7.832 15.742 -7.25 1 98.56 81 GLY A O 1
ATOM 619 N N . GLU A 1 82 ? 6.207 17.094 -8.023 1 97.56 82 GLU A N 1
ATOM 620 C CA . GLU A 1 82 ? 7.125 17.906 -8.797 1 97.56 82 GLU A CA 1
ATOM 621 C C . GLU A 1 82 ? 8.156 18.594 -7.898 1 97.56 82 GLU A C 1
ATOM 623 O O . GLU A 1 82 ? 9.344 18.625 -8.227 1 97.56 82 GLU A O 1
ATOM 628 N N . PHE A 1 83 ? 7.691 19.125 -6.844 1 97.62 83 PHE A N 1
ATOM 629 C CA . PHE A 1 83 ? 8.586 19.766 -5.879 1 97.62 83 PHE A CA 1
ATOM 630 C C . PHE A 1 83 ? 9.625 18.766 -5.375 1 97.62 83 PHE A C 1
ATOM 632 O O . PHE A 1 83 ? 10.82 19.078 -5.344 1 97.62 83 PHE A O 1
ATOM 639 N N . ILE A 1 84 ? 9.164 17.562 -4.898 1 98.19 84 ILE A N 1
ATOM 640 C CA . ILE A 1 84 ? 10.055 16.547 -4.344 1 98.19 84 ILE A CA 1
ATOM 641 C C . ILE A 1 84 ? 11.109 16.172 -5.383 1 98.19 84 ILE A C 1
ATOM 643 O O . ILE A 1 84 ? 12.297 16.062 -5.062 1 98.19 84 ILE A O 1
ATOM 647 N N . ARG A 1 85 ? 10.656 15.953 -6.621 1 97.38 85 ARG A N 1
ATOM 648 C CA . ARG A 1 85 ? 11.578 15.586 -7.691 1 97.38 85 ARG A CA 1
ATOM 649 C C . ARG A 1 85 ? 12.633 16.672 -7.895 1 97.38 85 ARG A C 1
ATOM 651 O O . ARG A 1 85 ? 13.828 16.375 -7.973 1 97.38 85 ARG A O 1
ATOM 658 N N . ARG A 1 86 ? 12.242 17.844 -7.957 1 96.19 86 ARG A N 1
ATOM 659 C CA . ARG A 1 86 ? 13.164 18.953 -8.18 1 96.19 86 ARG A CA 1
ATOM 660 C C . ARG A 1 86 ? 14.148 19.094 -7.023 1 96.19 86 ARG A C 1
ATOM 662 O O . ARG A 1 86 ? 15.359 19.156 -7.23 1 96.19 86 ARG A O 1
ATOM 669 N N . ARG A 1 87 ? 13.688 19.125 -5.859 1 95.75 87 ARG A N 1
ATOM 670 C CA . ARG A 1 87 ? 14.523 19.438 -4.703 1 95.75 87 ARG A CA 1
ATOM 671 C C . ARG A 1 87 ? 15.5 18.312 -4.406 1 95.75 87 ARG A C 1
ATOM 673 O O . ARG A 1 87 ? 16.641 18.547 -4 1 95.75 87 ARG A O 1
ATOM 680 N N . TYR A 1 88 ? 15.016 17.125 -4.625 1 97.44 88 TYR A N 1
ATOM 681 C CA . TYR A 1 88 ? 15.836 15.992 -4.215 1 97.44 88 TYR A CA 1
ATOM 682 C C . TYR A 1 88 ? 16.328 15.211 -5.426 1 97.44 88 TYR A C 1
ATOM 684 O O . TYR A 1 88 ? 16.594 14.016 -5.332 1 97.44 88 TYR A O 1
ATOM 692 N N . ASP A 1 89 ? 16.422 15.836 -6.543 1 97.25 89 ASP A N 1
ATOM 693 C CA . ASP A 1 89 ? 16.844 15.25 -7.816 1 97.25 89 ASP A CA 1
ATOM 694 C C . ASP A 1 89 ? 18.156 14.5 -7.676 1 97.25 89 ASP A C 1
ATOM 696 O O . ASP A 1 89 ? 18.344 13.438 -8.266 1 97.25 89 ASP A O 1
ATOM 700 N N . GLY A 1 90 ? 19.016 15.016 -6.906 1 97.38 90 GLY A N 1
ATOM 701 C CA . GLY A 1 90 ? 20.344 14.438 -6.766 1 97.38 90 GLY A CA 1
ATOM 702 C C . GLY A 1 90 ? 20.344 13.086 -6.07 1 97.38 90 GLY A C 1
ATOM 703 O O . GLY A 1 90 ? 21.328 12.352 -6.133 1 97.38 90 GLY A O 1
ATOM 704 N N . LEU A 1 91 ? 19.281 12.75 -5.395 1 98.31 91 LEU A N 1
ATOM 705 C CA . LEU A 1 91 ? 19.203 11.5 -4.645 1 98.31 91 LEU A CA 1
ATOM 706 C C . LEU A 1 91 ? 18.375 10.461 -5.406 1 98.31 91 LEU A C 1
ATOM 708 O O . LEU A 1 91 ? 18.266 9.312 -4.973 1 98.31 91 LEU A O 1
ATOM 712 N N . LEU A 1 92 ? 17.797 10.852 -6.582 1 98 92 LEU A N 1
ATOM 713 C CA . LEU A 1 92 ? 16.844 10.008 -7.277 1 98 92 LEU A CA 1
ATOM 714 C C . LEU A 1 92 ? 17.281 9.758 -8.719 1 98 92 LEU A C 1
ATOM 716 O O . LEU A 1 92 ? 17.625 10.695 -9.438 1 98 92 LEU A O 1
ATOM 720 N N . SER A 1 93 ? 17.281 8.469 -9.172 1 96.56 93 SER A N 1
ATOM 721 C CA . SER A 1 93 ? 17.453 8.133 -10.578 1 96.56 93 SER A CA 1
ATOM 722 C C . SER A 1 93 ? 16.234 8.523 -11.398 1 96.56 93 SER A C 1
ATOM 724 O O . SER A 1 93 ? 15.156 8.758 -10.836 1 96.56 93 SER A O 1
ATOM 726 N N . PRO A 1 94 ? 16.422 8.625 -12.656 1 95.38 94 PRO A N 1
ATOM 727 C CA . PRO A 1 94 ? 15.281 9.008 -13.492 1 95.38 94 PRO A CA 1
ATOM 728 C C . PRO A 1 94 ? 14.117 8.023 -13.383 1 95.38 94 PRO A C 1
ATOM 730 O O . PRO A 1 94 ? 12.953 8.43 -13.422 1 95.38 94 PRO A O 1
ATOM 733 N N . ASN A 1 95 ? 14.477 6.695 -13.273 1 95 95 ASN A N 1
ATOM 734 C CA . ASN A 1 95 ? 13.461 5.664 -13.109 1 95 95 ASN A CA 1
ATOM 735 C C . ASN A 1 95 ? 13.445 5.121 -11.68 1 95 95 ASN A C 1
ATOM 737 O O . ASN A 1 95 ? 14.469 5.152 -10.992 1 95 95 ASN A O 1
ATOM 741 N N . PHE A 1 96 ? 12.328 4.672 -11.344 1 96 96 PHE A N 1
ATOM 742 C CA . PHE A 1 96 ? 12.156 4.137 -10 1 96 96 PHE A CA 1
ATOM 743 C C . PHE A 1 96 ? 13.211 3.074 -9.703 1 96 96 PHE A C 1
ATOM 745 O O . PHE A 1 96 ? 13.438 2.176 -10.516 1 96 96 PHE A O 1
ATOM 752 N N . ASN A 1 97 ? 13.781 3.256 -8.617 1 93.25 97 ASN A N 1
ATOM 753 C CA . ASN A 1 97 ? 14.727 2.316 -8.023 1 93.25 97 ASN A CA 1
ATOM 754 C C . ASN A 1 97 ? 14.453 2.1 -6.543 1 93.25 97 ASN A C 1
ATOM 756 O O . ASN A 1 97 ? 14.625 3.014 -5.734 1 93.25 97 ASN A O 1
ATOM 760 N N . LYS A 1 98 ? 14.078 0.884 -6.203 1 90.56 98 LYS A N 1
ATOM 761 C CA . LYS A 1 98 ? 13.633 0.586 -4.844 1 90.56 98 LYS A CA 1
ATOM 762 C C . LYS A 1 98 ? 14.75 0.827 -3.836 1 90.56 98 LYS A C 1
ATOM 764 O O . LYS A 1 98 ? 14.492 1.008 -2.645 1 90.56 98 LYS A O 1
ATOM 769 N N . SER A 1 99 ? 16.016 0.807 -4.25 1 92.19 99 SER A N 1
ATOM 770 C CA . SER A 1 99 ? 17.141 0.978 -3.344 1 92.19 99 SER A CA 1
ATOM 771 C C . SER A 1 99 ? 17.344 2.445 -2.975 1 92.19 99 SER A C 1
ATOM 773 O O . SER A 1 99 ? 18.078 2.762 -2.043 1 92.19 99 SER A O 1
ATOM 775 N N . GLU A 1 100 ? 16.594 3.367 -3.623 1 96.56 100 GLU A N 1
ATOM 776 C CA . GLU A 1 100 ? 16.859 4.789 -3.434 1 96.56 100 GLU A CA 1
ATOM 777 C C . GLU A 1 100 ? 15.773 5.449 -2.59 1 96.56 100 GLU A C 1
ATOM 779 O O . GLU A 1 100 ? 16 6.492 -1.974 1 96.56 100 GLU A O 1
ATOM 784 N N . ILE A 1 101 ? 14.617 4.852 -2.584 1 98.12 101 ILE A N 1
ATOM 785 C CA . ILE A 1 101 ? 13.469 5.574 -2.041 1 98.12 101 ILE A CA 1
ATOM 786 C C . ILE A 1 101 ? 12.555 4.605 -1.295 1 98.12 101 ILE A C 1
ATOM 788 O O . ILE A 1 101 ? 12.336 3.477 -1.743 1 98.12 101 ILE A O 1
ATOM 792 N N . PHE A 1 102 ? 12.211 4.977 -0.11 1 97.38 102 PHE A N 1
ATOM 793 C CA . PHE A 1 102 ? 11.211 4.281 0.698 1 97.38 102 PHE A CA 1
ATOM 794 C C . PHE A 1 102 ? 9.938 5.105 0.81 1 97.38 102 PHE A C 1
ATOM 796 O O . PHE A 1 102 ? 9.984 6.289 1.152 1 97.38 102 PHE A O 1
ATOM 803 N N . ILE A 1 103 ? 8.758 4.516 0.502 1 98.56 103 ILE A N 1
ATOM 804 C CA . ILE A 1 103 ? 7.484 5.23 0.521 1 98.56 103 ILE A CA 1
ATOM 805 C C . ILE A 1 103 ? 6.469 4.457 1.356 1 98.56 103 ILE A C 1
ATOM 807 O O . ILE A 1 103 ? 6.199 3.283 1.084 1 98.56 103 ILE A O 1
ATOM 811 N N . ARG A 1 104 ? 5.922 5.094 2.312 1 97.94 104 ARG A N 1
ATOM 812 C CA . ARG A 1 104 ? 4.875 4.516 3.146 1 97.94 104 ARG A CA 1
ATOM 813 C C . ARG A 1 104 ? 3.701 5.48 3.295 1 97.94 104 ARG A C 1
ATOM 815 O O . ARG A 1 104 ? 3.896 6.688 3.457 1 97.94 104 ARG A O 1
ATOM 822 N N . SER A 1 105 ? 2.516 4.98 3.18 1 97.75 105 SER A N 1
ATOM 823 C CA . SER A 1 105 ? 1.303 5.758 3.42 1 97.75 105 SER A CA 1
ATOM 824 C C . SER A 1 105 ? 0.495 5.176 4.574 1 97.75 105 SER A C 1
ATOM 826 O O . SER A 1 105 ? 0.606 3.988 4.883 1 97.75 105 SER A O 1
ATOM 828 N N . THR A 1 106 ? -0.24 6.055 5.258 1 95.12 106 THR A N 1
ATOM 829 C CA . THR A 1 106 ? -1.275 5.492 6.117 1 95.12 106 THR A CA 1
ATOM 830 C C . THR A 1 106 ? -2.316 4.742 5.289 1 95.12 106 THR A C 1
ATOM 832 O O . THR A 1 106 ? -2.316 4.828 4.059 1 95.12 106 THR A O 1
ATOM 835 N N . GLU A 1 107 ? -3.191 4.07 5.879 1 91.81 107 GLU A N 1
ATOM 836 C CA . GLU A 1 107 ? -4.168 3.242 5.18 1 91.81 107 GLU A CA 1
ATOM 837 C C . GLU A 1 107 ? -5.332 4.082 4.66 1 91.81 107 GLU A C 1
ATOM 839 O O . GLU A 1 107 ? -6.219 3.566 3.975 1 91.81 107 GLU A O 1
ATOM 844 N N . SER A 1 108 ? -5.301 5.34 4.922 1 92.56 108 SER A N 1
ATOM 845 C CA . SER A 1 108 ? -6.375 6.184 4.414 1 92.56 108 SER A CA 1
ATOM 846 C C . SER A 1 108 ? -6.344 6.258 2.891 1 92.56 108 SER A C 1
ATOM 848 O O . SER A 1 108 ? -5.277 6.418 2.295 1 92.56 108 SER A O 1
ATOM 850 N N . THR A 1 109 ? -7.543 6.184 2.314 1 94.94 109 THR A N 1
ATOM 851 C CA . THR A 1 109 ? -7.66 6.215 0.861 1 94.94 109 THR A CA 1
ATOM 852 C C . THR A 1 109 ? -7.098 7.52 0.301 1 94.94 109 THR A C 1
ATOM 854 O O . THR A 1 109 ? -6.355 7.508 -0.681 1 94.94 109 THR A O 1
ATOM 857 N N . ARG A 1 110 ? -7.434 8.617 0.913 1 96.69 110 ARG A N 1
ATOM 858 C CA . ARG A 1 110 ? -6.992 9.914 0.417 1 96.69 110 ARG A CA 1
ATOM 859 C C . ARG A 1 110 ? -5.477 10.055 0.508 1 96.69 110 ARG A C 1
ATOM 861 O O . ARG A 1 110 ? -4.848 10.664 -0.357 1 96.69 110 ARG A O 1
ATOM 868 N N . ALA A 1 111 ? -4.844 9.492 1.581 1 97.94 111 ALA A N 1
ATOM 869 C CA . ALA A 1 111 ? -3.393 9.547 1.712 1 97.94 111 ALA A CA 1
ATOM 870 C C . ALA A 1 111 ? -2.711 8.672 0.667 1 97.94 111 ALA A C 1
ATOM 872 O O . ALA A 1 111 ? -1.719 9.078 0.056 1 97.94 111 ALA A O 1
ATOM 873 N N . LYS A 1 112 ? -3.264 7.484 0.445 1 98.38 112 LYS A N 1
ATOM 874 C CA . LYS A 1 112 ? -2.717 6.574 -0.559 1 98.38 112 LYS A CA 1
ATOM 875 C C . LYS A 1 112 ? -2.816 7.176 -1.957 1 98.38 112 LYS A C 1
ATOM 877 O O . LYS A 1 112 ? -1.846 7.156 -2.719 1 98.38 112 LYS A O 1
ATOM 882 N N . MET A 1 113 ? -3.934 7.734 -2.283 1 98.5 113 MET A N 1
ATOM 883 C CA . MET A 1 113 ? -4.125 8.336 -3.598 1 98.5 113 MET A CA 1
ATOM 884 C C . MET A 1 113 ? -3.217 9.555 -3.775 1 98.5 113 MET A C 1
ATOM 886 O O . MET A 1 113 ? -2.727 9.812 -4.875 1 98.5 113 MET A O 1
ATOM 890 N N . THR A 1 114 ? -3.004 10.258 -2.689 1 98.81 114 THR A N 1
ATOM 891 C CA . THR A 1 114 ? -2.139 11.43 -2.74 1 98.81 114 THR A CA 1
ATOM 892 C C . THR A 1 114 ? -0.711 11.039 -3.105 1 98.81 114 THR A C 1
ATOM 894 O O . THR A 1 114 ? -0.12 11.609 -4.023 1 98.81 114 THR A O 1
ATOM 897 N N . VAL A 1 115 ? -0.185 10.062 -2.414 1 98.88 115 VAL A N 1
ATOM 898 C CA . VAL A 1 115 ? 1.211 9.719 -2.668 1 98.88 115 VAL A CA 1
ATOM 899 C C . VAL A 1 115 ? 1.34 9.055 -4.035 1 98.88 115 VAL A C 1
ATOM 901 O O . VAL A 1 115 ? 2.342 9.234 -4.73 1 98.88 115 VAL A O 1
ATOM 904 N N . LEU A 1 116 ? 0.335 8.273 -4.445 1 98.75 116 LEU A N 1
ATOM 905 C CA . LEU A 1 116 ? 0.343 7.699 -5.789 1 98.75 116 LEU A CA 1
ATOM 906 C C . LEU A 1 116 ? 0.438 8.797 -6.844 1 98.75 116 LEU A C 1
ATOM 908 O O . LEU A 1 116 ? 1.209 8.68 -7.797 1 98.75 116 LEU A O 1
ATOM 912 N N . THR A 1 117 ? -0.33 9.805 -6.633 1 98.75 117 THR A N 1
ATOM 913 C CA . THR A 1 117 ? -0.329 10.906 -7.59 1 98.75 117 THR A CA 1
ATOM 914 C C . THR A 1 117 ? 1.004 11.648 -7.559 1 98.75 117 THR A C 1
ATOM 916 O O . THR A 1 117 ? 1.559 11.984 -8.609 1 98.75 117 THR A O 1
ATOM 919 N N . ALA A 1 118 ? 1.493 11.906 -6.391 1 98.81 118 ALA A N 1
ATOM 920 C CA . ALA A 1 118 ? 2.793 12.562 -6.262 1 98.81 118 ALA A CA 1
ATOM 921 C C . ALA A 1 118 ? 3.885 11.75 -6.957 1 98.81 118 ALA A C 1
ATOM 923 O O . ALA A 1 118 ? 4.77 12.312 -7.605 1 98.81 118 ALA A O 1
ATOM 924 N N . LEU A 1 119 ? 3.82 10.438 -6.82 1 98.75 119 LEU A N 1
ATOM 925 C CA . LEU A 1 119 ? 4.832 9.547 -7.383 1 98.75 119 LEU A CA 1
ATOM 926 C C . LEU A 1 119 ? 4.82 9.602 -8.906 1 98.75 119 LEU A C 1
ATOM 928 O O . LEU A 1 119 ? 5.855 9.406 -9.547 1 98.75 119 LEU A O 1
ATOM 932 N N . SER A 1 120 ? 3.668 9.867 -9.5 1 98.19 120 SER A N 1
ATOM 933 C CA . SER A 1 120 ? 3.598 10 -10.953 1 98.19 120 SER A CA 1
ATOM 934 C C . SER A 1 120 ? 4.398 11.211 -11.43 1 98.19 120 SER A C 1
ATOM 936 O O . SER A 1 120 ? 4.832 11.25 -12.586 1 98.19 120 SER A O 1
ATOM 938 N N . ALA A 1 121 ? 4.551 12.18 -10.547 1 98.12 121 ALA A N 1
ATOM 939 C CA . ALA A 1 121 ? 5.371 13.344 -10.875 1 98.12 121 ALA A CA 1
ATOM 940 C C . ALA A 1 121 ? 6.828 13.117 -10.5 1 98.12 121 ALA A C 1
ATOM 942 O O . ALA A 1 121 ? 7.738 13.625 -11.156 1 98.12 121 ALA A O 1
ATOM 943 N N . ILE A 1 122 ? 7.078 12.359 -9.438 1 98.5 122 ILE A N 1
ATOM 944 C CA . ILE A 1 122 ? 8.438 12.07 -9.008 1 98.5 122 ILE A CA 1
ATOM 945 C C . ILE A 1 122 ? 9.141 11.219 -10.062 1 98.5 122 ILE A C 1
ATOM 947 O O . ILE A 1 122 ? 10.32 11.43 -10.359 1 98.5 122 ILE A O 1
ATOM 951 N N . TYR A 1 123 ? 8.438 10.25 -10.578 1 98.31 123 TYR A N 1
ATOM 952 C CA . TYR A 1 123 ? 8.938 9.375 -11.633 1 98.31 123 TYR A CA 1
ATOM 953 C C . TYR A 1 123 ? 8.008 9.398 -12.844 1 98.31 123 TYR A C 1
ATOM 955 O O . TYR A 1 123 ? 7.199 8.492 -13.023 1 98.31 123 TYR A O 1
ATOM 963 N N . PRO A 1 124 ? 8.156 10.391 -13.703 1 96.88 124 PRO A N 1
ATOM 964 C CA . PRO A 1 124 ? 7.332 10.414 -14.914 1 96.88 124 PRO A CA 1
ATOM 965 C C . PRO A 1 124 ? 7.598 9.227 -15.828 1 96.88 124 PRO A C 1
ATOM 967 O O . PRO A 1 124 ? 8.648 8.586 -15.734 1 96.88 124 PRO A O 1
ATOM 970 N N . ALA A 1 125 ? 6.633 8.914 -16.672 1 96.19 125 ALA A N 1
ATOM 971 C CA . ALA A 1 125 ? 6.82 7.836 -17.641 1 96.19 125 ALA A CA 1
ATOM 972 C C . ALA A 1 125 ? 8.062 8.078 -18.484 1 96.19 125 ALA A C 1
ATOM 974 O O . ALA A 1 125 ? 8.227 9.156 -19.062 1 96.19 125 ALA A O 1
ATOM 975 N N . PRO A 1 126 ? 8.953 7.113 -18.547 1 94.81 126 PRO A N 1
ATOM 976 C CA . PRO A 1 126 ? 10.133 7.281 -19.406 1 94.81 126 PRO A CA 1
ATOM 977 C C . PRO A 1 126 ? 9.82 7.145 -20.891 1 94.81 126 PRO A C 1
ATOM 979 O O . PRO A 1 126 ? 8.703 6.758 -21.25 1 94.81 126 PRO A O 1
ATOM 982 N N . GLU A 1 127 ? 10.82 7.457 -21.672 1 92.75 127 GLU A N 1
ATOM 983 C CA . GLU A 1 127 ? 10.664 7.348 -23.125 1 92.75 127 GLU A CA 1
ATOM 984 C C . GLU A 1 127 ? 10.383 5.906 -23.531 1 92.75 127 GLU A C 1
ATOM 986 O O . GLU A 1 127 ? 9.578 5.664 -24.438 1 92.75 127 GLU A O 1
ATOM 991 N N . ASP A 1 128 ? 11.047 4.988 -22.891 1 94.56 128 ASP A N 1
ATOM 992 C CA . ASP A 1 128 ? 10.875 3.57 -23.203 1 94.56 128 ASP A CA 1
ATOM 993 C C . ASP A 1 128 ? 9.891 2.92 -22.234 1 94.56 128 ASP A C 1
ATOM 995 O O . ASP A 1 128 ? 10.102 1.791 -21.781 1 94.56 128 ASP A O 1
ATOM 999 N N . ASN A 1 129 ? 8.891 3.646 -21.969 1 96 129 ASN A N 1
ATOM 1000 C CA . ASN A 1 129 ? 7.867 3.184 -21.031 1 96 129 ASN A CA 1
ATOM 1001 C C . ASN A 1 129 ? 7.273 1.846 -21.469 1 96 129 ASN A C 1
ATOM 1003 O O . ASN A 1 129 ? 7.34 1.487 -22.641 1 96 129 ASN A O 1
ATOM 1007 N N . TRP A 1 130 ? 6.715 1.1 -20.562 1 97.06 130 TRP A N 1
ATOM 1008 C CA . TRP A 1 130 ? 6.176 -0.235 -20.812 1 97.06 130 TRP A CA 1
ATOM 1009 C C . TRP A 1 130 ? 5 -0.179 -21.781 1 97.06 130 TRP A C 1
ATOM 1011 O O . TRP A 1 130 ? 4.68 -1.175 -22.438 1 97.06 130 TRP A O 1
ATOM 1021 N N . SER A 1 131 ? 4.348 0.951 -21.828 1 95.75 131 SER A N 1
ATOM 1022 C CA . SER A 1 131 ? 3.189 1.138 -22.703 1 95.75 131 SER A CA 1
ATOM 1023 C C . SER A 1 131 ? 3.301 2.432 -23.5 1 95.75 131 SER A C 1
ATOM 1025 O O . SER A 1 131 ? 3.752 3.453 -22.984 1 95.75 131 SER A O 1
ATOM 1027 N N . GLU A 1 132 ? 2.801 2.377 -24.688 1 91.88 132 GLU A N 1
ATOM 1028 C CA . GLU A 1 132 ? 2.74 3.584 -25.516 1 91.88 132 GLU A CA 1
ATOM 1029 C C . GLU A 1 132 ? 1.475 4.387 -25.219 1 91.88 132 GLU A C 1
ATOM 1031 O O . GLU A 1 132 ? 1.446 5.602 -25.406 1 91.88 132 GLU A O 1
ATOM 1036 N N . ASP A 1 133 ? 0.479 3.705 -24.688 1 90.06 133 ASP A N 1
ATOM 1037 C CA . ASP A 1 133 ? -0.844 4.301 -24.531 1 90.06 133 ASP A CA 1
ATOM 1038 C C . ASP A 1 133 ? -1.011 4.906 -23.141 1 90.06 133 ASP A C 1
ATOM 1040 O O . ASP A 1 133 ? -1.84 5.797 -22.938 1 90.06 133 ASP A O 1
ATOM 1044 N N . ILE A 1 134 ? -0.304 4.34 -22.234 1 93.69 134 ILE A N 1
ATOM 1045 C CA . ILE A 1 134 ? -0.418 4.805 -20.859 1 93.69 134 ILE A CA 1
ATOM 1046 C C . ILE A 1 134 ? 0.822 5.609 -20.469 1 93.69 134 ILE A C 1
ATOM 1048 O O . ILE A 1 134 ? 1.907 5.051 -20.297 1 93.69 134 ILE A O 1
ATOM 1052 N N . ASN A 1 135 ? 0.673 6.879 -20.344 1 94.75 135 ASN A N 1
ATOM 1053 C CA . ASN A 1 135 ? 1.792 7.746 -20 1 94.75 135 ASN A CA 1
ATOM 1054 C C . ASN A 1 135 ? 2.008 7.809 -18.484 1 94.75 135 ASN A C 1
ATOM 1056 O O . ASN A 1 135 ? 1.922 8.883 -17.891 1 94.75 135 ASN A O 1
ATOM 1060 N N . TRP A 1 136 ? 2.158 6.785 -17.922 1 97.44 136 TRP A N 1
ATOM 1061 C CA . TRP A 1 136 ? 2.352 6.559 -16.484 1 97.44 136 TRP A CA 1
ATOM 1062 C C . TRP A 1 136 ? 3.107 5.258 -16.234 1 97.44 136 TRP A C 1
ATOM 1064 O O . TRP A 1 136 ? 3.014 4.316 -17.031 1 97.44 136 TRP A O 1
ATOM 1074 N N . THR A 1 137 ? 3.971 5.172 -15.289 1 97.62 137 THR A N 1
ATOM 1075 C CA . THR A 1 137 ? 4.672 3.965 -14.867 1 97.62 137 THR A CA 1
ATOM 1076 C C . THR A 1 137 ? 4.387 3.654 -13.398 1 97.62 137 THR A C 1
ATOM 1078 O O . THR A 1 137 ? 4.25 4.566 -12.586 1 97.62 137 THR A O 1
ATOM 1081 N N . PRO A 1 138 ? 4.195 2.402 -13.047 1 98.25 138 PRO A N 1
ATOM 1082 C CA . PRO A 1 138 ? 3.854 2.062 -11.664 1 98.25 138 PRO A CA 1
ATOM 1083 C C . PRO A 1 138 ? 5.016 2.285 -10.703 1 98.25 138 PRO A C 1
ATOM 1085 O O . PRO A 1 138 ? 6.117 1.773 -10.922 1 98.25 138 PRO A O 1
ATOM 1088 N N . VAL A 1 139 ? 4.84 3.012 -9.656 1 98.38 139 VAL A N 1
ATOM 1089 C CA . VAL A 1 139 ? 5.742 3.201 -8.523 1 98.38 139 VAL A CA 1
ATOM 1090 C C . VAL A 1 139 ? 5.047 2.777 -7.23 1 98.38 139 VAL A C 1
ATOM 1092 O O . VAL A 1 139 ? 3.992 3.312 -6.879 1 98.38 139 VAL A O 1
ATOM 1095 N N . PRO A 1 140 ? 5.59 1.814 -6.547 1 97.81 140 PRO A N 1
ATOM 1096 C CA . PRO A 1 140 ? 4.871 1.213 -5.422 1 97.81 140 PRO A CA 1
ATOM 1097 C C . PRO A 1 140 ? 5.078 1.978 -4.113 1 97.81 140 PRO A C 1
ATOM 1099 O O . PRO A 1 140 ? 5.996 2.793 -4.012 1 97.81 140 PRO A O 1
ATOM 1102 N N . TYR A 1 141 ? 4.195 1.806 -3.211 1 98.06 141 TYR A N 1
ATOM 1103 C CA . TYR A 1 141 ? 4.281 2.223 -1.816 1 98.06 141 TYR A CA 1
ATOM 1104 C C . TYR A 1 141 ? 3.855 1.097 -0.882 1 98.06 141 TYR A C 1
ATOM 1106 O O . TYR A 1 141 ? 3.389 0.049 -1.336 1 98.06 141 TYR A O 1
ATOM 1114 N N . THR A 1 142 ? 4.109 1.283 0.405 1 96.69 142 THR A N 1
ATOM 1115 C CA . THR A 1 142 ? 3.65 0.299 1.381 1 96.69 142 THR A CA 1
ATOM 1116 C C . THR A 1 142 ? 2.746 0.951 2.424 1 96.69 142 THR A C 1
ATOM 1118 O O . THR A 1 142 ? 2.701 2.178 2.533 1 96.69 142 THR A O 1
ATOM 1121 N N . THR A 1 143 ? 1.926 0.158 3.061 1 96.06 143 THR A N 1
ATOM 1122 C CA . THR A 1 143 ? 1.104 0.567 4.195 1 96.06 143 THR A CA 1
ATOM 1123 C C . THR A 1 143 ? 1.271 -0.401 5.363 1 96.06 143 THR A C 1
ATOM 1125 O O . THR A 1 143 ? 1.877 -1.464 5.211 1 96.06 143 THR A O 1
ATOM 1128 N N . VAL A 1 144 ? 0.85 0.06 6.477 1 92.44 144 VAL A N 1
ATOM 1129 C CA . VAL A 1 144 ? 0.715 -0.743 7.688 1 92.44 144 VAL A CA 1
ATOM 1130 C C . VAL A 1 144 ? -0.727 -0.69 8.188 1 92.44 144 VAL A C 1
ATOM 1132 O O . VAL A 1 144 ? -1.342 0.379 8.211 1 92.44 144 VAL A O 1
ATOM 1135 N N . PRO A 1 145 ? -1.307 -1.904 8.484 1 88.31 145 PRO A N 1
ATOM 1136 C CA . PRO A 1 145 ? -2.662 -1.86 9.047 1 88.31 145 PRO A CA 1
ATOM 1137 C C . PRO A 1 145 ? -2.787 -0.894 10.219 1 88.31 145 PRO A C 1
ATOM 1139 O O . PRO A 1 145 ? -1.887 -0.818 11.062 1 88.31 145 PRO A O 1
ATOM 1142 N N . ALA A 1 146 ? -3.914 -0.233 10.258 1 85.38 146 ALA A N 1
ATOM 1143 C CA . ALA A 1 146 ? -4.129 0.845 11.219 1 85.38 146 ALA A CA 1
ATOM 1144 C C . ALA A 1 146 ? -3.881 0.364 12.648 1 85.38 146 ALA A C 1
ATOM 1146 O O . ALA A 1 146 ? -3.352 1.108 13.477 1 85.38 146 ALA A O 1
ATOM 1147 N N . LYS A 1 147 ? -4.16 -0.866 12.93 1 80.06 147 LYS A N 1
ATOM 1148 C CA . LYS A 1 147 ? -4.039 -1.392 14.281 1 80.06 147 LYS A CA 1
ATOM 1149 C C . LYS A 1 147 ? -2.578 -1.471 14.719 1 80.06 147 LYS A C 1
ATOM 1151 O O . LYS A 1 147 ? -2.279 -1.545 15.906 1 80.06 147 LYS A O 1
ATOM 1156 N N . TYR A 1 148 ? -1.642 -1.363 13.695 1 81.94 148 TYR A N 1
ATOM 1157 C CA . TYR A 1 148 ? -0.219 -1.475 14 1 81.94 148 TYR A CA 1
ATOM 1158 C C . TYR A 1 148 ? 0.508 -0.171 13.688 1 81.94 148 TYR A C 1
ATOM 1160 O O . TYR A 1 148 ? 1.705 -0.043 13.953 1 81.94 148 TYR A O 1
ATOM 1168 N N . ASP A 1 149 ? -0.136 0.765 13.172 1 89.25 149 ASP A N 1
ATOM 1169 C CA . ASP A 1 149 ? 0.533 1.926 12.594 1 89.25 149 ASP A CA 1
ATOM 1170 C C . ASP A 1 149 ? 0.767 3.008 13.648 1 89.25 149 ASP A C 1
ATOM 1172 O O . ASP A 1 149 ? -0.174 3.684 14.07 1 89.25 149 ASP A O 1
ATOM 1176 N N . PHE A 1 150 ? 1.98 3.279 13.984 1 91.81 150 PHE A N 1
ATOM 1177 C CA . PHE A 1 150 ? 2.324 4.285 14.984 1 91.81 150 PHE A CA 1
ATOM 1178 C C . PHE A 1 150 ? 1.984 5.684 14.492 1 91.81 150 PHE A C 1
ATOM 1180 O O . PHE A 1 150 ? 1.942 6.633 15.273 1 91.81 150 PHE A O 1
ATOM 1187 N N . ASN A 1 151 ? 1.754 5.871 13.18 1 93.31 151 ASN A N 1
ATOM 1188 C CA . ASN A 1 151 ? 1.343 7.16 12.625 1 93.31 151 ASN A CA 1
ATOM 1189 C C . ASN A 1 151 ? -0.139 7.43 12.875 1 93.31 151 ASN A C 1
ATOM 1191 O O . ASN A 1 151 ? -0.627 8.531 12.617 1 93.31 151 ASN A O 1
ATOM 1195 N N . LEU A 1 152 ? -0.834 6.414 13.43 1 90.06 152 LEU A N 1
ATOM 1196 C CA . LEU A 1 152 ? -2.256 6.566 13.719 1 90.06 152 LEU A CA 1
ATOM 1197 C C . LEU A 1 152 ? -2.535 6.332 15.203 1 90.06 152 LEU A C 1
ATOM 1199 O O . LEU A 1 152 ? -3.482 5.629 15.555 1 90.06 152 LEU A O 1
ATOM 1203 N N . ALA A 1 153 ? -1.696 6.887 16.016 1 87.75 153 ALA A N 1
ATOM 1204 C CA . ALA A 1 153 ? -1.767 6.719 17.469 1 87.75 153 ALA A CA 1
ATOM 1205 C C . ALA A 1 153 ? -3.125 7.16 18 1 87.75 153 ALA A C 1
ATOM 1207 O O . ALA A 1 153 ? -3.625 6.602 18.984 1 87.75 153 ALA A O 1
ATOM 1208 N N . SER A 1 154 ? -3.723 8.164 17.391 1 82.88 154 SER A N 1
ATOM 1209 C CA . SER A 1 154 ? -5.027 8.648 17.828 1 82.88 154 SER A CA 1
ATOM 1210 C C . SER A 1 154 ? -6.09 7.566 17.703 1 82.88 154 SER A C 1
ATOM 1212 O O . SER A 1 154 ? -7.141 7.641 18.344 1 82.88 154 SER A O 1
ATOM 1214 N N . LEU A 1 155 ? -5.809 6.582 16.938 1 79.81 155 LEU A N 1
ATOM 1215 C CA . LEU A 1 155 ? -6.785 5.527 16.688 1 79.81 155 LEU A CA 1
ATOM 1216 C C . LEU A 1 155 ? -6.461 4.281 17.5 1 79.81 155 LEU A C 1
ATOM 1218 O O . LEU A 1 155 ? -7.363 3.543 17.906 1 79.81 155 LEU A O 1
ATOM 1222 N N . ASN A 1 156 ? -5.188 4.031 17.719 1 82.12 156 ASN A N 1
ATOM 1223 C CA . ASN A 1 156 ? -4.848 2.703 18.219 1 82.12 156 ASN A CA 1
ATOM 1224 C C . ASN A 1 156 ? -4.016 2.779 19.5 1 82.12 156 ASN A C 1
ATOM 1226 O O . ASN A 1 156 ? -3.41 1.788 19.906 1 82.12 156 ASN A O 1
ATOM 1230 N N . CYS A 1 157 ? -3.895 3.945 20.094 1 86.94 157 CYS A N 1
ATOM 1231 C CA . CYS A 1 157 ? -3.133 4.121 21.328 1 86.94 157 CYS A CA 1
ATOM 1232 C C . CYS A 1 157 ? -3.99 4.762 22.406 1 86.94 157 CYS A C 1
ATOM 1234 O O . CYS A 1 157 ? -4.125 5.988 22.453 1 86.94 157 CYS A O 1
ATOM 1236 N N . PRO A 1 158 ? -4.441 3.977 23.328 1 84.44 158 PRO A N 1
ATOM 1237 C CA . PRO A 1 158 ? -5.297 4.508 24.391 1 84.44 158 PRO A CA 1
ATOM 1238 C C . PRO A 1 158 ? -4.602 5.578 25.219 1 84.44 158 PRO A C 1
ATOM 1240 O O . PRO A 1 158 ? -5.234 6.555 25.641 1 84.44 158 PRO A O 1
ATOM 1243 N N . GLU A 1 159 ? -3.311 5.375 25.453 1 86.62 159 GLU A N 1
ATOM 1244 C CA . GLU A 1 159 ? -2.574 6.348 26.25 1 86.62 159 GLU A CA 1
ATOM 1245 C C . GLU A 1 159 ? -2.479 7.691 25.531 1 86.62 159 GLU A C 1
ATOM 1247 O O . GLU A 1 159 ? -2.48 8.742 26.188 1 86.62 159 GLU A O 1
ATOM 1252 N N . PHE A 1 160 ? -2.381 7.645 24.266 1 87.31 160 PHE A N 1
ATOM 1253 C CA . PHE A 1 160 ? -2.408 8.875 23.484 1 87.31 160 PHE A CA 1
ATOM 1254 C C . PHE A 1 160 ? -3.738 9.602 23.656 1 87.31 160 PHE A C 1
ATOM 1256 O O . PHE A 1 160 ? -3.77 10.805 23.922 1 87.31 160 PHE A O 1
ATOM 1263 N N . THR A 1 161 ? -4.777 8.82 23.516 1 81 161 THR A N 1
ATOM 1264 C CA . THR A 1 161 ? -6.113 9.391 23.609 1 81 161 THR A CA 1
ATOM 1265 C C . THR A 1 161 ? -6.34 10.023 24.984 1 81 161 THR A C 1
ATOM 1267 O O . THR A 1 161 ? -6.887 11.125 25.078 1 81 161 THR A O 1
ATOM 1270 N N . ALA A 1 162 ? -5.859 9.406 25.984 1 82.69 162 ALA A N 1
ATOM 1271 C CA . ALA A 1 162 ? -6.004 9.914 27.344 1 82.69 162 ALA A CA 1
ATOM 1272 C C . ALA A 1 162 ? -5.199 11.203 27.531 1 82.69 162 ALA A C 1
ATOM 1274 O O . ALA A 1 162 ? -5.711 12.188 28.078 1 82.69 162 ALA A O 1
ATOM 1275 N N . ALA A 1 163 ? -4.016 11.188 27.047 1 81.56 163 ALA A N 1
ATOM 1276 C CA . ALA A 1 163 ? -3.139 12.344 27.188 1 81.56 163 ALA A CA 1
ATOM 1277 C C . ALA A 1 163 ? -3.627 13.516 26.328 1 81.56 163 ALA A C 1
ATOM 1279 O O . ALA A 1 163 ? -3.557 14.672 26.75 1 81.56 163 ALA A O 1
ATOM 1280 N N . PHE A 1 164 ? -4.117 13.172 25.219 1 78.12 164 PHE A N 1
ATOM 1281 C CA . PHE A 1 164 ? -4.598 14.148 24.234 1 78.12 164 PHE A CA 1
ATOM 1282 C C . PHE A 1 164 ? -5.82 14.883 24.766 1 78.12 164 PHE A C 1
ATOM 1284 O O . PHE A 1 164 ? -5.906 16.109 24.656 1 78.12 164 PHE A O 1
ATOM 1291 N N . TYR A 1 165 ? -6.656 14.172 25.438 1 75.5 165 TYR A N 1
ATOM 1292 C CA . TYR A 1 165 ? -7.887 14.781 25.922 1 75.5 165 TYR A CA 1
ATOM 1293 C C . TYR A 1 165 ? -7.684 15.391 27.312 1 75.5 165 TYR A C 1
ATOM 1295 O O . TYR A 1 165 ? -8.438 16.281 27.719 1 75.5 165 TYR A O 1
ATOM 1303 N N . ALA A 1 166 ? -6.68 14.906 27.984 1 72.81 166 ALA A N 1
ATOM 1304 C CA . ALA A 1 166 ? -6.363 15.539 29.266 1 72.81 166 ALA A CA 1
ATOM 1305 C C . ALA A 1 166 ? -5.852 16.953 29.062 1 72.81 166 ALA A C 1
ATOM 1307 O O . ALA A 1 166 ? -6.082 17.828 29.891 1 72.81 166 ALA A O 1
ATOM 1308 N N . SER A 1 167 ? -5.113 17.094 28.031 1 62.12 167 SER A N 1
ATOM 1309 C CA . SER A 1 167 ? -4.559 18.406 27.703 1 62.12 167 SER A CA 1
ATOM 1310 C C . SER A 1 167 ? -5.641 19.359 27.203 1 62.12 167 SER A C 1
ATOM 1312 O O . SER A 1 167 ? -5.48 20.578 27.281 1 62.12 167 SER A O 1
ATOM 1314 N N . GLY A 1 168 ? -6.645 18.828 26.594 1 58.06 168 GLY A N 1
ATOM 1315 C CA . GLY A 1 168 ? -7.695 19.625 25.969 1 58.06 168 GLY A CA 1
ATOM 1316 C C . GLY A 1 168 ? -8.578 20.344 26.969 1 58.06 168 GLY A C 1
ATOM 1317 O O . GLY A 1 168 ? -9.539 21.016 26.578 1 58.06 168 GLY A O 1
ATOM 1318 N N . THR A 1 169 ? -8.344 20.109 28.188 1 55.44 169 THR A N 1
ATOM 1319 C CA . THR A 1 169 ? -9.195 20.891 29.062 1 55.44 169 THR A CA 1
ATOM 1320 C C . THR A 1 169 ? -8.797 22.375 29.016 1 55.44 169 THR A C 1
ATOM 1322 O O . THR A 1 169 ? -7.625 22.703 29.156 1 55.44 169 THR A O 1
ATOM 1325 N N . PRO A 1 170 ? -9.758 23.25 28.328 1 54.31 170 PRO A N 1
ATOM 1326 C CA . PRO A 1 170 ? -9.641 24.688 28.047 1 54.31 170 PRO A CA 1
ATOM 1327 C C . PRO A 1 170 ? -8.93 25.438 29.172 1 54.31 170 PRO A C 1
ATOM 1329 O O . PRO A 1 170 ? -8.297 26.469 28.922 1 54.31 170 PRO A O 1
ATOM 1332 N N . ALA A 1 171 ? -9.078 25 30.375 1 53.25 171 ALA A N 1
ATOM 1333 C CA . ALA A 1 171 ? -8.625 25.875 31.438 1 53.25 171 ALA A CA 1
ATOM 1334 C C . ALA A 1 171 ? -7.129 26.156 31.328 1 53.25 171 ALA A C 1
ATOM 1336 O O . ALA A 1 171 ? -6.621 27.109 31.922 1 53.25 171 ALA A O 1
ATOM 1337 N N . THR A 1 172 ? -6.629 25.672 30.031 1 62.41 172 THR A N 1
ATOM 1338 C CA . THR A 1 172 ? -5.18 25.672 30.203 1 62.41 172 THR A CA 1
ATOM 1339 C C . THR A 1 172 ? -4.488 26.25 28.969 1 62.41 172 THR A C 1
ATOM 1341 O O . THR A 1 172 ? -3.279 26.094 28.797 1 62.41 172 THR A O 1
ATOM 1344 N N . VAL A 1 173 ? -5.328 27.062 27.984 1 81 173 VAL A N 1
ATOM 1345 C CA . VAL A 1 173 ? -4.523 27.578 26.875 1 81 173 VAL A CA 1
ATOM 1346 C C . VAL A 1 173 ? -4.566 29.109 26.875 1 81 173 VAL A C 1
ATOM 1348 O O . VAL A 1 173 ? -5.379 29.703 26.172 1 81 173 VAL A O 1
ATOM 1351 N N . PRO A 1 174 ? -3.715 29.75 27.578 1 84.06 174 PRO A N 1
ATOM 1352 C CA . PRO A 1 174 ? -3.723 31.219 27.734 1 84.06 174 PRO A CA 1
ATOM 1353 C C . PRO A 1 174 ? -3.684 31.953 26.406 1 84.06 174 PRO A C 1
ATOM 1355 O O . PRO A 1 174 ? -4.242 33.031 26.281 1 84.06 174 PRO A O 1
ATOM 1358 N N . GLU A 1 175 ? -3.117 31.406 25.438 1 87.19 175 GLU A N 1
ATOM 1359 C CA . GLU A 1 175 ? -2.986 32.062 24.125 1 87.19 175 GLU A CA 1
ATOM 1360 C C . GLU A 1 175 ? -4.355 32.281 23.484 1 87.19 175 GLU A C 1
ATOM 1362 O O . GLU A 1 175 ? -4.5 33.156 22.625 1 87.19 175 GLU A O 1
ATOM 1367 N N . LEU A 1 176 ? -5.355 31.578 23.875 1 89.81 176 LEU A N 1
ATOM 1368 C CA . LEU A 1 176 ? -6.684 31.719 23.281 1 89.81 176 LEU A CA 1
ATOM 1369 C C . LEU A 1 176 ? -7.449 32.875 23.922 1 89.81 176 LEU A C 1
ATOM 1371 O O . LEU A 1 176 ? -8.469 33.312 23.391 1 89.81 176 LEU A O 1
ATOM 1375 N N . ASP A 1 177 ? -6.98 33.344 25.047 1 88.5 177 ASP A N 1
ATOM 1376 C CA . ASP A 1 177 ? -7.668 34.406 25.766 1 88.5 177 ASP A CA 1
ATOM 1377 C C . ASP A 1 177 ? -7.777 35.656 24.891 1 88.5 177 ASP A C 1
ATOM 1379 O O . ASP A 1 177 ? -8.773 36.375 24.953 1 88.5 177 ASP A O 1
ATOM 1383 N N . GLN A 1 178 ? -6.797 35.906 24.125 1 91.81 178 GLN A N 1
ATOM 1384 C CA . GLN A 1 178 ? -6.773 37.094 23.312 1 91.81 178 GLN A CA 1
ATOM 1385 C C . GLN A 1 178 ? -7.801 37.031 22.188 1 91.81 178 GLN A C 1
ATOM 1387 O O . GLN A 1 178 ? -8.117 38.031 21.547 1 91.81 178 GLN A O 1
ATOM 1392 N N . TYR A 1 179 ? -8.359 35.844 21.984 1 94.06 179 TYR A N 1
ATOM 1393 C CA . TYR A 1 179 ? -9.32 35.656 20.906 1 94.06 179 TYR A CA 1
ATOM 1394 C C . TYR A 1 179 ? -10.727 35.469 21.453 1 94.06 179 TYR A C 1
ATOM 1396 O O . TYR A 1 179 ? -11.602 34.938 20.766 1 94.06 179 TYR A O 1
ATOM 1404 N N . ALA A 1 180 ? -10.984 35.844 22.641 1 91.94 180 ALA A N 1
ATOM 1405 C CA . ALA A 1 180 ? -12.273 35.625 23.297 1 91.94 180 ALA A CA 1
ATOM 1406 C C . ALA A 1 180 ? -13.398 36.25 22.484 1 91.94 180 ALA A C 1
ATOM 1408 O O . ALA A 1 180 ? -14.469 35.656 22.328 1 91.94 180 ALA A O 1
ATOM 1409 N N . ASP A 1 181 ? -13.172 37.469 21.984 1 94.38 181 ASP A N 1
ATOM 1410 C CA . ASP A 1 181 ? -14.195 38.156 21.203 1 94.38 181 ASP A CA 1
ATOM 1411 C C . ASP A 1 181 ? -14.477 37.438 19.891 1 94.38 181 ASP A C 1
ATOM 1413 O O . ASP A 1 181 ? -15.625 37.344 19.453 1 94.38 181 ASP A O 1
ATOM 1417 N N . ILE A 1 182 ? -13.406 36.969 19.25 1 95.31 182 ILE A N 1
ATOM 1418 C CA . ILE A 1 182 ? -13.555 36.25 18 1 95.31 182 ILE A CA 1
ATOM 1419 C C . ILE A 1 182 ? -14.312 34.938 18.234 1 95.31 182 ILE A C 1
ATOM 1421 O O . ILE A 1 182 ? -15.188 34.562 17.438 1 95.31 182 ILE A O 1
ATOM 1425 N N . LEU A 1 183 ? -14 34.25 19.312 1 94.06 183 LEU A N 1
ATOM 1426 C CA . LEU A 1 183 ? -14.672 32.969 19.656 1 94.06 183 LEU A CA 1
ATOM 1427 C C . LEU A 1 183 ? -16.156 33.219 19.922 1 94.06 183 LEU A C 1
ATOM 1429 O O . LEU A 1 183 ? -17 32.406 19.5 1 94.06 183 LEU A O 1
ATOM 1433 N N . ALA A 1 184 ? -16.453 34.281 20.594 1 93.44 184 ALA A N 1
ATOM 1434 C CA . ALA A 1 184 ? -17.844 34.656 20.859 1 93.44 184 ALA A CA 1
ATOM 1435 C C . ALA A 1 184 ? -18.594 34.938 19.562 1 93.44 184 ALA A C 1
ATOM 1437 O O . ALA A 1 184 ? -19.719 34.5 19.375 1 93.44 184 ALA A O 1
ATOM 1438 N N . LYS A 1 185 ? -17.984 35.75 18.75 1 94.5 185 LYS A N 1
ATOM 1439 C CA . LYS A 1 185 ? -18.578 36.094 17.453 1 94.5 185 LYS A CA 1
ATOM 1440 C C . LYS A 1 185 ? -18.781 34.844 16.594 1 94.5 185 LYS A C 1
ATOM 1442 O O . LYS A 1 185 ? -19.859 34.656 16 1 94.5 185 LYS A O 1
ATOM 1447 N N . TRP A 1 186 ? -17.688 34.031 16.469 1 94.25 186 TRP A N 1
ATOM 1448 C CA . TRP A 1 186 ? -17.75 32.75 15.727 1 94.25 186 TRP A CA 1
ATOM 1449 C C . TRP A 1 186 ? -18.875 31.875 16.234 1 94.25 186 TRP A C 1
ATOM 1451 O O . TRP A 1 186 ? -19.672 31.359 15.438 1 94.25 186 TRP A O 1
ATOM 1461 N N . SER A 1 187 ? -19.047 31.766 17.562 1 92.81 187 SER A N 1
ATOM 1462 C CA . SER A 1 187 ? -20.094 30.984 18.188 1 92.81 187 SER A CA 1
ATOM 1463 C C . SER A 1 187 ? -21.484 31.5 17.797 1 92.81 187 SER A C 1
ATOM 1465 O O . SER A 1 187 ? -22.391 30.719 17.531 1 92.81 187 SER A O 1
ATOM 1467 N N . SER A 1 188 ? -21.609 32.75 17.766 1 92.12 188 SER A N 1
ATOM 1468 C CA . SER A 1 188 ? -22.875 33.375 17.422 1 92.12 188 SER A CA 1
ATOM 1469 C C . SER A 1 188 ? -23.266 33.062 15.977 1 92.12 188 SER A C 1
ATOM 1471 O O . SER A 1 188 ? -24.438 32.844 15.672 1 92.12 188 SER A O 1
ATOM 1473 N N . ILE A 1 189 ? -22.297 33.125 15.125 1 90.25 189 ILE A N 1
ATOM 1474 C CA . ILE A 1 189 ? -22.547 32.938 13.695 1 90.25 189 ILE A CA 1
ATOM 1475 C C . ILE A 1 189 ? -23.016 31.5 13.453 1 90.25 189 ILE A C 1
ATOM 1477 O O . ILE A 1 189 ? -23.969 31.266 12.703 1 90.25 189 ILE A O 1
ATOM 1481 N N . VAL A 1 190 ? -22.344 30.5 14.094 1 88.25 190 VAL A N 1
ATOM 1482 C CA . VAL A 1 190 ? -22.594 29.109 13.773 1 88.25 190 VAL A CA 1
ATOM 1483 C C . VAL A 1 190 ? -23.719 28.562 14.656 1 88.25 190 VAL A C 1
ATOM 1485 O O . VAL A 1 190 ? -24.297 27.516 14.367 1 88.25 190 VAL A O 1
ATOM 1488 N N . GLY A 1 191 ? -24.047 29.234 15.766 1 85.06 191 GLY A N 1
ATOM 1489 C CA . GLY A 1 191 ? -25.188 28.875 16.609 1 85.06 191 GLY A CA 1
ATOM 1490 C C . GLY A 1 191 ? -24.844 27.875 17.688 1 85.06 191 GLY A C 1
ATOM 1491 O O . GLY A 1 191 ? -25.719 27.172 18.188 1 85.06 191 GLY A O 1
ATOM 1492 N N . TYR A 1 192 ? -23.578 27.516 17.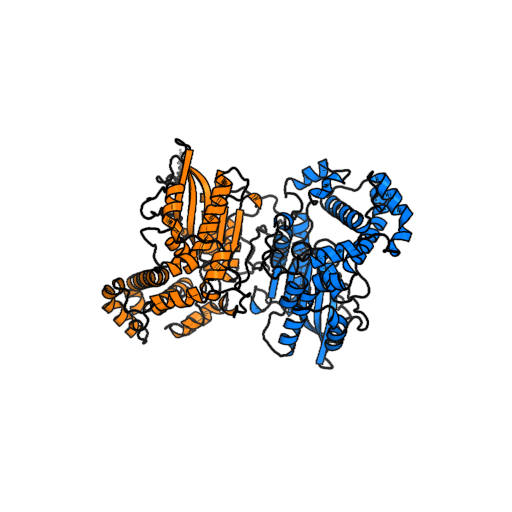891 1 82.12 192 TYR A N 1
ATOM 1493 C CA . TYR A 1 192 ? -23.203 26.672 19.031 1 82.12 192 TYR A CA 1
ATOM 1494 C C . TYR A 1 192 ? -21.953 27.203 19.719 1 82.12 192 TYR A C 1
ATOM 1496 O O . TYR A 1 192 ? -21.156 27.922 19.094 1 82.12 192 TYR A O 1
ATOM 1504 N N . ASN A 1 193 ? -21.797 26.859 20.984 1 85.69 193 ASN A N 1
ATOM 1505 C CA . ASN A 1 193 ? -20.781 27.438 21.844 1 85.69 193 ASN A CA 1
ATOM 1506 C C . ASN A 1 193 ? -19.406 26.797 21.578 1 85.69 193 ASN A C 1
ATOM 1508 O O . ASN A 1 193 ? -19.047 25.812 22.234 1 85.69 193 ASN A O 1
ATOM 1512 N N . ILE A 1 194 ? -18.547 27.438 20.812 1 87.31 194 ILE A N 1
ATOM 1513 C CA . ILE A 1 194 ? -17.203 26.953 20.469 1 87.31 194 ILE A CA 1
ATOM 1514 C C . ILE A 1 194 ? -16.297 27.094 21.688 1 87.31 194 ILE A C 1
ATOM 1516 O O . ILE A 1 194 ? -15.375 26.281 21.859 1 87.31 194 ILE A O 1
ATOM 1520 N N . SER A 1 195 ? -16.625 27.984 22.547 1 81.25 195 SER A N 1
ATOM 1521 C CA . SER A 1 195 ? -15.789 28.266 23.688 1 81.25 195 SER A CA 1
ATOM 1522 C C . SER A 1 195 ? -15.844 27.141 24.719 1 81.25 195 SER A C 1
ATOM 1524 O O . SER A 1 195 ? -14.977 27.031 25.578 1 81.25 195 SER A O 1
ATOM 1526 N N . ALA A 1 196 ? -16.875 26.344 24.594 1 78.06 196 ALA A N 1
ATOM 1527 C CA . ALA A 1 196 ? -17.016 25.219 25.516 1 78.06 196 ALA A CA 1
ATOM 1528 C C . ALA A 1 196 ? -15.938 24.172 25.281 1 78.06 196 ALA A C 1
ATOM 1530 O O . ALA A 1 196 ? -15.445 23.547 26.219 1 78.06 196 ALA A O 1
ATOM 1531 N N . GLU A 1 197 ? -15.57 23.875 24.125 1 79.38 197 GLU A N 1
ATOM 1532 C CA . GLU A 1 197 ? -14.484 23 23.688 1 79.38 197 GLU A CA 1
ATOM 1533 C C . GLU A 1 197 ? -13.688 23.641 22.547 1 79.38 197 GLU A C 1
ATOM 1535 O O . GLU A 1 197 ? -13.695 23.141 21.422 1 79.38 197 GLU A O 1
ATOM 1540 N N . PRO A 1 198 ? -12.945 24.531 22.938 1 80.75 198 PRO A N 1
ATOM 1541 C CA . PRO A 1 198 ? -12.422 25.375 21.875 1 80.75 198 PRO A CA 1
ATOM 1542 C C . PRO A 1 198 ? -11.352 24.688 21.031 1 80.75 198 PRO A C 1
ATOM 1544 O O . PRO A 1 198 ? -11.219 24.969 19.844 1 80.75 198 PRO A O 1
ATOM 1547 N N . LEU A 1 199 ? -10.641 23.75 21.625 1 86.81 199 LEU A N 1
ATOM 1548 C CA . LEU A 1 199 ? -9.516 23.188 20.891 1 86.81 199 LEU A CA 1
ATOM 1549 C C . LEU A 1 199 ? -10.008 22.297 19.75 1 86.81 199 LEU A C 1
ATOM 1551 O O . LEU A 1 199 ? -9.859 22.656 18.578 1 86.81 199 LEU A O 1
ATOM 1555 N N . MET A 1 200 ? -10.797 21.297 20.062 1 84.62 200 MET A N 1
ATOM 1556 C CA . MET A 1 200 ? -11.234 20.344 19.047 1 84.62 200 MET A CA 1
ATOM 1557 C C . MET A 1 200 ? -12.219 20.984 18.094 1 84.62 200 MET A C 1
ATOM 1559 O O . MET A 1 200 ? -12.164 20.734 16.875 1 84.62 200 MET A O 1
ATOM 1563 N N . LEU A 1 201 ? -13.07 21.781 18.594 1 87.62 201 LEU A N 1
ATOM 1564 C CA . LEU A 1 201 ? -14.094 22.375 17.75 1 87.62 201 LEU A CA 1
ATOM 1565 C C . LEU A 1 201 ? -13.484 23.391 16.781 1 87.62 201 LEU A C 1
ATOM 1567 O O . LEU A 1 201 ? -13.867 23.438 15.609 1 87.62 201 LEU A O 1
ATOM 1571 N N . ALA A 1 202 ? -12.586 24.234 17.344 1 91.31 202 ALA A N 1
ATOM 1572 C CA . ALA A 1 202 ? -11.93 25.219 16.484 1 91.31 202 ALA A CA 1
ATOM 1573 C C . ALA A 1 202 ? -11.141 24.531 15.367 1 91.31 202 ALA A C 1
ATOM 1575 O O . ALA A 1 202 ? -11.203 24.938 14.211 1 91.31 202 ALA A O 1
ATOM 1576 N N . TYR A 1 203 ? -10.445 23.531 15.727 1 92.12 203 TYR A N 1
ATOM 1577 C CA . TYR A 1 203 ? -9.656 22.766 14.766 1 92.12 203 TYR A CA 1
ATOM 1578 C C . TYR A 1 203 ? -10.555 22.141 13.711 1 92.12 203 TYR A C 1
ATOM 1580 O O . TYR A 1 203 ? -10.289 22.25 12.508 1 92.12 203 TYR A O 1
ATOM 1588 N N . SER A 1 204 ? -11.656 21.516 14.094 1 91.38 204 SER A N 1
ATOM 1589 C CA . SER A 1 204 ? -12.555 20.781 13.211 1 91.38 204 SER A CA 1
ATOM 1590 C C . SER A 1 204 ? -13.312 21.734 12.289 1 91.38 204 SER A C 1
ATOM 1592 O O . SER A 1 204 ? -13.523 21.438 11.109 1 91.38 204 SER A O 1
ATOM 1594 N N . LEU A 1 205 ? -13.734 22.828 12.859 1 93.5 205 LEU A N 1
ATOM 1595 C CA . LEU A 1 205 ? -14.461 23.797 12.055 1 93.5 205 LEU A CA 1
ATOM 1596 C C . LEU A 1 205 ? -13.539 24.422 11.008 1 93.5 205 LEU A C 1
ATOM 1598 O O . LEU A 1 205 ? -13.953 24.656 9.867 1 93.5 205 LEU A O 1
ATOM 1602 N N . ASN A 1 206 ? -12.344 24.75 11.445 1 95.69 206 ASN A N 1
ATOM 1603 C CA . ASN A 1 206 ? -11.383 25.234 10.461 1 95.69 206 ASN A CA 1
ATOM 1604 C C . ASN A 1 206 ? -11.188 24.234 9.328 1 95.69 206 ASN A C 1
ATOM 1606 O O . ASN A 1 206 ? -11.109 24.609 8.164 1 95.69 206 ASN A O 1
ATOM 1610 N N . ASP A 1 207 ? -11.047 22.969 9.703 1 96.06 207 ASP A N 1
ATOM 1611 C CA . ASP A 1 207 ? -10.898 21.906 8.703 1 96.06 207 ASP A CA 1
ATOM 1612 C C . ASP A 1 207 ? -12.07 21.906 7.727 1 96.06 207 ASP A C 1
ATOM 1614 O O . ASP A 1 207 ? -11.883 21.719 6.523 1 96.06 207 ASP A O 1
ATOM 1618 N N . LEU A 1 208 ? -13.266 22.047 8.242 1 95.75 208 LEU A N 1
ATOM 1619 C CA . LEU A 1 208 ? -14.469 22.109 7.418 1 95.75 208 LEU A CA 1
ATOM 1620 C C . LEU A 1 208 ? -14.391 23.281 6.441 1 95.75 208 LEU A C 1
ATOM 1622 O O . LEU A 1 208 ? -14.695 23.125 5.258 1 95.75 208 LEU A O 1
ATOM 1626 N N . TYR A 1 209 ? -13.961 24.453 6.934 1 97.12 209 TYR A N 1
ATOM 1627 C CA . TYR A 1 209 ? -13.867 25.656 6.094 1 97.12 209 TYR A CA 1
ATOM 1628 C C . TYR A 1 209 ? -12.812 25.469 5.004 1 97.12 209 TYR A C 1
ATOM 1630 O O . TYR A 1 209 ? -13.008 25.906 3.867 1 97.12 209 TYR A O 1
ATOM 1638 N N . VAL A 1 210 ? -11.688 24.859 5.352 1 97.25 210 VAL A N 1
ATOM 1639 C CA . VAL A 1 210 ? -10.625 24.609 4.387 1 97.25 210 VAL A CA 1
ATOM 1640 C C . VAL A 1 210 ? -11.141 23.734 3.256 1 97.25 210 VAL A C 1
ATOM 1642 O O . VAL A 1 210 ? -10.898 24 2.08 1 97.25 210 VAL A O 1
ATOM 1645 N N . SER A 1 211 ? -11.859 22.672 3.605 1 97.12 211 SER A N 1
ATOM 1646 C CA . SER A 1 211 ? -12.414 21.766 2.6 1 97.12 211 SER A CA 1
ATOM 1647 C C . SER A 1 211 ? -13.469 22.484 1.752 1 97.12 211 SER A C 1
ATOM 1649 O O . SER A 1 211 ? -13.531 22.281 0.536 1 97.12 211 SER A O 1
ATOM 1651 N N . GLN A 1 212 ? -14.305 23.297 2.395 1 97.56 212 GLN A N 1
ATOM 1652 C CA . GLN A 1 212 ? -15.336 24.062 1.702 1 97.56 212 GLN A CA 1
ATOM 1653 C C . GLN A 1 212 ? -14.727 24.984 0.657 1 97.56 212 GLN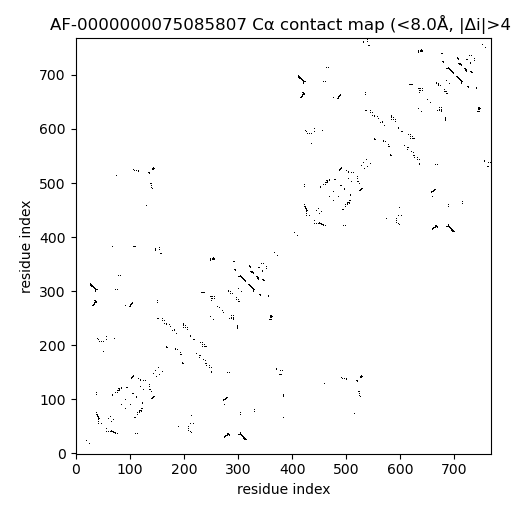 A C 1
ATOM 1655 O O . GLN A 1 212 ? -15.164 25 -0.496 1 97.56 212 GLN A O 1
ATOM 1660 N N . MET A 1 213 ? -13.75 25.703 1.067 1 97.69 213 MET A N 1
ATOM 1661 C CA . MET A 1 213 ? -13.086 26.641 0.159 1 97.69 213 MET A CA 1
ATOM 1662 C C . MET A 1 213 ? -12.398 25.891 -0.979 1 97.69 213 MET A C 1
ATOM 1664 O O . MET A 1 213 ? -12.43 26.328 -2.127 1 97.69 213 MET A O 1
ATOM 1668 N N . SER A 1 214 ? -11.805 24.75 -0.702 1 97.38 214 SER A N 1
ATOM 1669 C CA . SER A 1 214 ? -11.117 23.953 -1.715 1 97.38 214 SER A CA 1
ATOM 1670 C C . SER A 1 214 ? -12.094 23.438 -2.768 1 97.38 214 SER A C 1
ATOM 1672 O O . SER A 1 214 ? -11.719 23.234 -3.922 1 97.38 214 SER A O 1
ATOM 1674 N N . LEU A 1 215 ? -13.336 23.25 -2.396 1 97.38 215 LEU A N 1
ATOM 1675 C CA . LEU A 1 215 ? -14.367 22.75 -3.303 1 97.38 215 LEU A CA 1
ATOM 1676 C C . LEU A 1 215 ? -14.969 23.906 -4.109 1 97.38 215 LEU A C 1
ATOM 1678 O O . LEU A 1 215 ? -15.867 23.688 -4.926 1 97.38 215 LEU A O 1
ATOM 1682 N N . GLY A 1 216 ? -14.508 25.141 -3.857 1 96.62 216 GLY A N 1
ATOM 1683 C CA . GLY A 1 216 ? -14.969 26.312 -4.59 1 96.62 216 GLY A CA 1
ATOM 1684 C C . GLY A 1 216 ? -16.219 26.938 -3.99 1 96.62 216 GLY A C 1
ATOM 1685 O O . GLY A 1 216 ? -16.891 27.734 -4.645 1 96.62 216 GLY A O 1
ATOM 1686 N N . ILE A 1 217 ? -16.578 26.547 -2.797 1 97.38 217 ILE A N 1
ATOM 1687 C CA . ILE A 1 217 ? -17.719 27.125 -2.09 1 97.38 217 ILE A CA 1
ATOM 1688 C C . ILE A 1 217 ? -17.234 28.219 -1.142 1 97.38 217 ILE A C 1
ATOM 1690 O O . ILE A 1 217 ? -16.516 27.938 -0.175 1 97.38 217 ILE A O 1
ATOM 1694 N N . PRO A 1 218 ? -17.656 29.438 -1.356 1 96.81 218 PRO A N 1
ATOM 1695 C CA . PRO A 1 218 ? -17.156 30.531 -0.515 1 96.81 218 PRO A CA 1
ATOM 1696 C C . PRO A 1 218 ? -17.688 30.453 0.916 1 96.81 218 PRO A C 1
ATOM 1698 O O . PRO A 1 218 ? -18.781 29.906 1.149 1 96.81 218 PRO A O 1
ATOM 1701 N N . LEU A 1 219 ? -16.953 31.031 1.786 1 96.62 219 LEU A N 1
ATOM 1702 C CA . LEU A 1 219 ? -17.453 31.188 3.152 1 96.62 219 LEU A CA 1
ATOM 1703 C C . LEU A 1 219 ? -18.531 32.25 3.225 1 96.62 219 LEU A C 1
ATOM 1705 O O . LEU A 1 219 ? -18.578 33.156 2.375 1 96.62 219 LEU A O 1
ATOM 1709 N N . ASP A 1 220 ? -19.391 32.156 4.266 1 94.75 220 ASP A N 1
ATOM 1710 C CA . ASP A 1 220 ? -20.281 33.25 4.562 1 94.75 220 ASP A CA 1
ATOM 1711 C C . ASP A 1 220 ? -19.5 34.531 4.852 1 94.75 220 ASP A C 1
ATOM 1713 O O . ASP A 1 220 ? -18.438 34.5 5.473 1 94.75 220 ASP A O 1
ATOM 1717 N N . ASP A 1 221 ? -20.094 35.656 4.535 1 96 221 ASP A N 1
ATOM 1718 C CA . ASP A 1 221 ? -19.406 36.938 4.672 1 96 221 ASP A CA 1
ATOM 1719 C C . ASP A 1 221 ? -18.922 37.156 6.102 1 96 221 ASP A C 1
ATOM 1721 O O . ASP A 1 221 ? -17.812 37.625 6.32 1 96 221 ASP A O 1
ATOM 1725 N N . ASP A 1 222 ? -19.75 36.812 7.031 1 95.56 222 ASP A N 1
ATOM 1726 C CA . ASP A 1 222 ? -19.406 37.031 8.43 1 95.56 222 ASP A CA 1
ATOM 1727 C C . ASP A 1 222 ? -18.25 36.156 8.859 1 95.56 222 ASP A C 1
ATOM 1729 O O . ASP A 1 222 ? -17.422 36.562 9.68 1 95.56 222 ASP A O 1
ATOM 1733 N N . ILE A 1 223 ? -18.219 34.875 8.328 1 96.06 223 ILE A N 1
ATOM 1734 C CA . ILE A 1 223 ? -17.109 33.969 8.633 1 96.06 223 ILE A CA 1
ATOM 1735 C C . ILE A 1 223 ? -15.852 34.438 7.898 1 96.06 223 ILE A C 1
ATOM 1737 O O . ILE A 1 223 ? -14.766 34.438 8.477 1 96.06 223 ILE A O 1
ATOM 1741 N N . ALA A 1 224 ? -16 34.781 6.641 1 97.38 224 ALA A N 1
ATOM 1742 C CA . ALA A 1 224 ? -14.883 35.281 5.836 1 97.38 224 ALA A CA 1
ATOM 1743 C C . ALA A 1 224 ? -14.18 36.438 6.512 1 97.38 224 ALA A C 1
ATOM 1745 O O . ALA A 1 224 ? -12.953 36.562 6.453 1 97.38 224 ALA A O 1
ATOM 1746 N N . ALA A 1 225 ? -14.945 37.281 7.141 1 97.31 225 ALA A N 1
ATOM 1747 C CA . ALA A 1 225 ? -14.422 38.5 7.773 1 97.31 225 ALA A CA 1
ATOM 1748 C C . ALA A 1 225 ? -13.492 38.125 8.93 1 97.31 225 ALA A C 1
ATOM 1750 O O . ALA A 1 225 ? -12.531 38.875 9.211 1 97.31 225 ALA A O 1
ATOM 1751 N N . ILE A 1 226 ? -13.688 37.031 9.562 1 97.31 226 ILE A N 1
ATOM 1752 C CA . ILE A 1 226 ? -12.883 36.688 10.734 1 97.31 226 ILE A CA 1
ATOM 1753 C C . ILE A 1 226 ? -12.023 35.469 10.445 1 97.31 226 ILE A C 1
ATOM 1755 O O . ILE A 1 226 ? -11.367 34.938 11.352 1 97.31 226 ILE A O 1
ATOM 1759 N N . TYR A 1 227 ? -11.969 34.969 9.266 1 97.75 227 TYR A N 1
ATOM 1760 C CA . TYR A 1 227 ? -11.312 33.719 8.93 1 97.75 227 TYR A CA 1
ATOM 1761 C C . TYR A 1 227 ? -9.82 33.75 9.25 1 97.75 227 TYR A C 1
ATOM 1763 O O . TYR A 1 227 ? -9.242 32.781 9.727 1 97.75 227 TYR A O 1
ATOM 1771 N N . PRO A 1 228 ? -9.156 34.906 9.008 1 97.25 228 PRO A N 1
ATOM 1772 C CA . PRO A 1 228 ? -7.746 34.938 9.391 1 97.25 228 PRO A CA 1
ATOM 1773 C C . PRO A 1 228 ? -7.531 34.625 10.875 1 97.25 228 PRO A C 1
ATOM 1775 O O . PRO A 1 228 ? -6.566 33.938 11.234 1 97.25 228 PRO A O 1
ATOM 1778 N N . ASP A 1 229 ? -8.391 35.062 11.695 1 96.94 229 ASP A N 1
ATOM 1779 C CA . ASP A 1 229 ? -8.305 34.781 13.125 1 96.94 229 ASP A CA 1
ATOM 1780 C C . ASP A 1 229 ? -8.656 33.312 13.414 1 96.94 229 ASP A C 1
ATOM 1782 O O . ASP A 1 229 ? -8.07 32.688 14.305 1 96.94 229 ASP A O 1
ATOM 1786 N N . ILE A 1 230 ? -9.625 32.781 12.68 1 96.5 230 ILE A N 1
ATOM 1787 C CA . ILE A 1 230 ? -10.031 31.391 12.844 1 96.5 230 ILE A CA 1
ATOM 1788 C C . ILE A 1 230 ? -8.844 30.484 12.547 1 96.5 230 ILE A C 1
ATOM 1790 O O . ILE A 1 230 ? -8.586 29.531 13.281 1 96.5 230 ILE A O 1
ATOM 1794 N N . GLU A 1 231 ? -8.125 30.766 11.516 1 96.75 231 GLU A N 1
ATOM 1795 C CA . GLU A 1 231 ? -6.945 29.984 11.164 1 96.75 231 GLU A CA 1
ATOM 1796 C C . GLU A 1 231 ? -5.914 30.016 12.289 1 96.75 231 GLU A C 1
ATOM 1798 O O . GLU A 1 231 ? -5.309 28.984 12.602 1 96.75 231 GLU A O 1
ATOM 1803 N N . LYS A 1 232 ? -5.719 31.219 12.844 1 95.81 232 LYS A N 1
ATOM 1804 C CA . LYS A 1 232 ? -4.773 31.344 13.945 1 95.81 232 LYS A CA 1
ATOM 1805 C C . LYS A 1 232 ? -5.238 30.562 15.164 1 95.81 232 LYS A C 1
ATOM 1807 O O . LYS A 1 232 ? -4.43 29.906 15.828 1 95.81 232 LYS A O 1
ATOM 1812 N N . ILE A 1 233 ? -6.516 30.625 15.461 1 95.06 233 ILE A N 1
ATOM 1813 C CA . ILE A 1 233 ? -7.094 29.891 16.594 1 95.06 233 ILE A CA 1
ATOM 1814 C C . ILE A 1 233 ? -6.91 28.391 16.391 1 95.06 233 ILE A C 1
ATOM 1816 O O . ILE A 1 233 ? -6.531 27.672 17.312 1 95.06 233 ILE A O 1
ATOM 1820 N N . ALA A 1 234 ? -7.148 27.938 15.164 1 95.38 234 ALA A N 1
ATOM 1821 C CA . ALA A 1 234 ? -6.965 26.516 14.852 1 95.38 234 ALA A CA 1
ATOM 1822 C C . ALA A 1 234 ? -5.508 26.094 15.039 1 95.38 234 ALA A C 1
ATOM 1824 O O . ALA A 1 234 ? -5.227 25 15.516 1 95.38 234 ALA A O 1
ATOM 1825 N N . GLY A 1 235 ? -4.594 26.938 14.633 1 95.06 235 GLY A N 1
ATOM 1826 C CA . GLY A 1 235 ? -3.178 26.688 14.852 1 95.06 235 GLY A CA 1
ATOM 1827 C C . GLY A 1 235 ? -2.811 26.578 16.312 1 95.06 235 GLY A C 1
ATOM 1828 O O . GLY A 1 235 ? -2.057 25.672 16.703 1 95.06 235 GLY A O 1
ATOM 1829 N N . ILE A 1 236 ? -3.332 27.5 17.109 1 92.69 236 ILE A N 1
ATOM 1830 C CA . ILE A 1 236 ? -3.123 27.453 18.562 1 92.69 236 ILE A CA 1
ATOM 1831 C C . ILE A 1 236 ? -3.709 26.172 19.125 1 92.69 236 ILE A C 1
ATOM 1833 O O . ILE A 1 236 ? -3.109 25.547 20 1 92.69 236 ILE A O 1
ATOM 1837 N N . ALA A 1 237 ? -4.871 25.812 18.609 1 91.56 237 ALA A N 1
ATOM 1838 C CA . ALA A 1 237 ? -5.566 24.625 19.109 1 91.56 237 ALA A CA 1
ATOM 1839 C C . ALA A 1 237 ? -4.742 23.359 18.859 1 91.56 237 ALA A C 1
ATOM 1841 O O . ALA A 1 237 ? -4.516 22.562 19.781 1 91.56 237 ALA A O 1
ATOM 1842 N N . ILE A 1 238 ? -4.266 23.172 17.625 1 92.5 238 ILE A N 1
ATOM 1843 C CA . ILE A 1 238 ? -3.506 21.953 17.328 1 92.5 238 ILE A CA 1
ATOM 1844 C C . ILE A 1 238 ? -2.207 21.953 18.125 1 92.5 238 ILE A C 1
ATOM 1846 O O . ILE A 1 238 ? -1.77 20.906 18.609 1 92.5 238 ILE A O 1
ATOM 1850 N N . LYS A 1 239 ? -1.587 23.078 18.266 1 92.31 239 LYS A N 1
ATOM 1851 C CA . LYS A 1 239 ? -0.377 23.172 19.078 1 92.31 239 LYS A CA 1
ATOM 1852 C C . LYS A 1 239 ? -0.648 22.734 20.531 1 92.31 239 LYS A C 1
ATOM 1854 O O . LYS A 1 239 ? 0.114 21.969 21.109 1 92.31 239 LYS A O 1
ATOM 1859 N N . ALA A 1 240 ? -1.679 23.25 21.047 1 89.88 240 ALA A N 1
ATOM 1860 C CA . ALA A 1 240 ? -2.025 22.938 22.438 1 89.88 240 ALA A CA 1
ATOM 1861 C C . ALA A 1 240 ? -2.311 21.453 22.609 1 89.88 240 ALA A C 1
ATOM 1863 O O . ALA A 1 240 ? -1.938 20.859 23.625 1 89.88 240 ALA A O 1
ATOM 1864 N N . MET A 1 241 ? -2.953 20.891 21.688 1 88.19 241 MET A N 1
ATOM 1865 C CA . MET A 1 241 ? -3.336 19.484 21.766 1 88.19 241 MET A CA 1
ATOM 1866 C C . MET A 1 241 ? -2.113 18.594 21.641 1 88.19 241 MET A C 1
ATOM 1868 O O . MET A 1 241 ? -2.072 17.516 22.234 1 88.19 241 MET A O 1
ATOM 1872 N N . TYR A 1 242 ? -1.078 19.062 20.938 1 88.56 242 TYR A N 1
ATOM 1873 C CA . TYR A 1 242 ? 0.081 18.203 20.688 1 88.56 242 TYR A CA 1
ATOM 1874 C C . TYR A 1 242 ? 1.282 18.672 21.5 1 88.56 242 TYR A C 1
ATOM 1876 O O . TYR A 1 242 ? 2.395 18.172 21.328 1 88.56 242 TYR A O 1
ATOM 1884 N N . ASP A 1 243 ? 1.076 19.562 22.438 1 82.88 243 ASP A N 1
ATOM 1885 C CA . ASP A 1 243 ? 2.143 20.203 23.219 1 82.88 243 ASP A CA 1
ATOM 1886 C C . ASP A 1 243 ? 2.643 19.266 24.312 1 82.88 243 ASP A C 1
ATOM 1888 O O . ASP A 1 243 ? 3.836 19.25 24.625 1 82.88 243 ASP A O 1
ATOM 1892 N N . PRO A 1 244 ? 1.711 18.531 24.953 1 86.06 244 PRO A N 1
ATOM 1893 C CA . PRO A 1 244 ? 2.211 17.672 26.031 1 86.06 244 PRO A CA 1
ATOM 1894 C C . PRO A 1 244 ? 3.289 16.703 25.562 1 86.06 244 PRO A C 1
ATOM 1896 O O . PRO A 1 244 ? 3.182 16.141 24.453 1 86.06 244 PRO A O 1
ATOM 1899 N N . GLU A 1 245 ? 4.266 16.578 26.406 1 88.44 245 GLU A N 1
ATOM 1900 C CA . GLU A 1 245 ? 5.438 15.773 26.062 1 88.44 245 GLU A CA 1
ATOM 1901 C C . GLU A 1 245 ? 5.039 14.344 25.703 1 88.44 245 GLU A C 1
ATOM 1903 O O . GLU A 1 245 ? 5.566 13.773 24.75 1 88.44 245 GLU A O 1
ATOM 1908 N N . GLU A 1 246 ? 4.145 13.812 26.453 1 90.38 246 GLU A N 1
ATOM 1909 C CA . GLU A 1 246 ? 3.703 12.438 26.203 1 90.38 246 GLU A CA 1
ATOM 1910 C C . GLU A 1 246 ? 3.045 12.312 24.844 1 90.38 246 GLU A C 1
ATOM 1912 O O . GLU A 1 246 ? 3.238 11.32 24.141 1 90.38 246 GLU A O 1
ATOM 1917 N N . VAL A 1 247 ? 2.279 13.32 24.438 1 92.25 247 VAL A N 1
ATOM 1918 C CA . VAL A 1 247 ? 1.604 13.32 23.156 1 92.25 247 VAL A CA 1
ATOM 1919 C C . VAL A 1 247 ? 2.631 13.445 22.031 1 92.25 247 VAL A C 1
ATOM 1921 O O . VAL A 1 247 ? 2.547 12.734 21.016 1 92.25 247 VAL A O 1
ATOM 1924 N N . ARG A 1 248 ? 3.637 14.258 22.25 1 93.69 248 ARG A N 1
ATOM 1925 C CA . ARG A 1 248 ? 4.699 14.414 21.266 1 93.69 248 ARG A CA 1
ATOM 1926 C C . ARG A 1 248 ? 5.445 13.102 21.031 1 93.69 248 ARG A C 1
ATOM 1928 O O . ARG A 1 248 ? 5.695 12.711 19.891 1 93.69 248 ARG A O 1
ATOM 1935 N N . ALA A 1 249 ? 5.711 12.461 22.109 1 95.12 249 ALA A N 1
ATOM 1936 C CA . ALA A 1 249 ? 6.457 11.203 22.031 1 95.12 249 ALA A CA 1
ATOM 1937 C C . ALA A 1 249 ? 5.633 10.109 21.375 1 95.12 249 ALA A C 1
ATOM 1939 O O . ALA A 1 249 ? 6.133 9.383 20.516 1 95.12 249 ALA A O 1
ATOM 1940 N N . LEU A 1 250 ? 4.367 10.023 21.719 1 94.25 250 LEU A N 1
ATOM 1941 C CA . LEU A 1 250 ? 3.512 8.945 21.25 1 94.25 250 LEU A CA 1
ATOM 1942 C C . LEU A 1 250 ? 3.096 9.172 19.797 1 94.25 250 LEU A C 1
ATOM 1944 O O . LEU A 1 250 ? 2.764 8.227 19.094 1 94.25 250 LEU A O 1
ATOM 1948 N N . SER A 1 251 ? 3.158 10.414 19.344 1 94.69 251 SER A N 1
ATOM 1949 C CA . SER A 1 251 ? 2.662 10.711 18 1 94.69 251 SER A CA 1
ATOM 1950 C C . SER A 1 251 ? 3.811 10.859 17.016 1 94.69 251 SER A C 1
ATOM 1952 O O . SER A 1 251 ? 3.643 10.609 15.812 1 94.69 251 SER A O 1
ATOM 1954 N N . GLY A 1 252 ? 5.008 11.281 17.5 1 96.69 252 GLY A N 1
ATOM 1955 C CA . GLY A 1 252 ? 6.086 11.555 16.562 1 96.69 252 GLY A CA 1
ATOM 1956 C C . GLY A 1 252 ? 7.379 10.844 16.906 1 96.69 252 GLY A C 1
ATOM 1957 O O . GLY A 1 252 ? 8.336 10.867 16.141 1 96.69 252 GLY A O 1
ATOM 1958 N N . GLY A 1 253 ? 7.422 10.18 18.031 1 97.62 253 GLY A N 1
ATOM 1959 C CA . GLY A 1 253 ? 8.672 9.641 18.547 1 97.62 253 GLY A CA 1
ATOM 1960 C C . GLY A 1 253 ? 9.203 8.477 17.734 1 97.62 253 GLY A C 1
ATOM 1961 O O . GLY A 1 253 ? 10.414 8.359 17.531 1 97.62 253 GLY A O 1
ATOM 1962 N N . VAL A 1 254 ? 8.281 7.59 17.328 1 97.56 254 VAL A N 1
ATOM 1963 C CA . VAL A 1 254 ? 8.719 6.418 16.562 1 97.56 254 VAL A CA 1
ATOM 1964 C C . VAL A 1 254 ? 9.219 6.848 15.195 1 97.56 254 VAL A C 1
ATOM 1966 O O . VAL A 1 254 ? 10.242 6.352 14.719 1 97.56 254 VAL A O 1
ATOM 1969 N N . LEU A 1 255 ? 8.492 7.758 14.539 1 97.94 255 LEU A N 1
ATOM 1970 C CA . LEU A 1 255 ? 8.922 8.25 13.242 1 97.94 255 LEU A CA 1
ATOM 1971 C C . LEU A 1 255 ? 10.281 8.938 13.336 1 97.94 255 LEU A C 1
ATOM 1973 O O . LEU A 1 255 ? 11.133 8.766 12.461 1 97.94 255 LEU A O 1
ATOM 1977 N N . LEU A 1 256 ? 10.477 9.75 14.359 1 98.38 256 LEU A N 1
ATOM 1978 C CA . LEU A 1 256 ? 11.766 10.398 14.57 1 98.38 256 LEU A CA 1
ATOM 1979 C C . LEU A 1 256 ? 12.867 9.359 14.766 1 98.38 256 LEU A C 1
ATOM 1981 O O . LEU A 1 256 ? 13.984 9.539 14.266 1 98.38 256 LEU A O 1
ATOM 1985 N N . ASN A 1 257 ? 12.547 8.328 15.492 1 98.38 257 ASN A N 1
ATOM 1986 C CA . ASN A 1 257 ? 13.516 7.254 15.672 1 98.38 257 ASN A CA 1
ATOM 1987 C C . ASN A 1 257 ? 13.875 6.602 14.336 1 98.38 257 ASN A C 1
ATOM 1989 O O . ASN A 1 257 ? 15.008 6.176 14.133 1 98.38 257 ASN A O 1
ATOM 1993 N N . GLN A 1 258 ? 12.922 6.449 13.477 1 97.88 258 GLN A N 1
ATOM 1994 C CA . GLN A 1 258 ? 13.195 5.902 12.148 1 97.88 258 GLN A CA 1
ATOM 1995 C C . GLN A 1 258 ? 14.18 6.785 11.383 1 97.88 258 GLN A C 1
ATOM 1997 O O . GLN A 1 258 ? 15.055 6.285 10.688 1 97.88 258 GLN A O 1
ATOM 2002 N N . PHE A 1 259 ? 14.039 8.094 11.516 1 98.62 259 PHE A N 1
ATOM 2003 C CA . PHE A 1 259 ? 15.008 9 10.914 1 98.62 259 PHE A CA 1
ATOM 2004 C C . PHE A 1 259 ? 16.406 8.703 11.43 1 98.62 259 PHE A C 1
ATOM 2006 O O . PHE A 1 259 ? 17.344 8.539 10.641 1 98.62 259 PHE A O 1
ATOM 2013 N N . PHE A 1 260 ? 16.562 8.625 12.734 1 98.75 260 PHE A N 1
ATOM 2014 C CA . PHE A 1 260 ? 17.875 8.398 13.328 1 98.75 260 PHE A CA 1
ATOM 2015 C C . PHE A 1 260 ? 18.438 7.055 12.898 1 98.75 260 PHE A C 1
ATOM 2017 O O . PHE A 1 260 ? 19.641 6.926 12.664 1 98.75 260 PHE A O 1
ATOM 2024 N N . THR A 1 261 ? 17.547 6.094 12.773 1 97.94 261 THR A N 1
ATOM 2025 C CA . THR A 1 261 ? 18 4.766 12.359 1 97.94 261 THR A CA 1
ATOM 2026 C C . THR A 1 261 ? 18.609 4.809 10.969 1 97.94 261 THR A C 1
ATOM 2028 O O . THR A 1 261 ? 19.719 4.312 10.758 1 97.94 261 THR A O 1
ATOM 2031 N N . VAL A 1 262 ? 17.953 5.402 10.031 1 97.94 262 VAL A N 1
ATOM 2032 C CA . VAL A 1 262 ? 18.438 5.457 8.656 1 97.94 262 VAL A CA 1
ATOM 2033 C C . VAL A 1 262 ? 19.656 6.383 8.57 1 97.94 262 VAL A C 1
ATOM 2035 O O . VAL A 1 262 ? 20.609 6.09 7.859 1 97.94 262 VAL A O 1
ATOM 2038 N N . ALA A 1 263 ? 19.625 7.5 9.289 1 98.69 263 ALA A N 1
ATOM 2039 C CA . ALA A 1 263 ? 20.75 8.43 9.305 1 98.69 263 ALA A CA 1
ATOM 2040 C C . ALA A 1 263 ? 22.016 7.746 9.82 1 98.69 263 ALA A C 1
ATOM 2042 O O . ALA A 1 263 ? 23.094 7.887 9.227 1 98.69 263 ALA A O 1
ATOM 2043 N N . ASP A 1 264 ? 21.859 7.012 10.898 1 98.5 264 ASP A N 1
ATOM 2044 C CA . ASP A 1 264 ? 23 6.293 11.469 1 98.5 264 ASP A CA 1
ATOM 2045 C C . ASP A 1 264 ? 23.562 5.289 10.469 1 98.5 264 ASP A C 1
ATOM 2047 O O . ASP A 1 264 ? 24.781 5.152 10.352 1 98.5 264 ASP A O 1
ATOM 2051 N N . GLN A 1 265 ? 22.672 4.559 9.82 1 97.75 265 GLN A N 1
ATOM 2052 C CA . GLN A 1 265 ? 23.094 3.582 8.828 1 97.75 265 GLN A CA 1
ATOM 2053 C C . GLN A 1 265 ? 23.859 4.258 7.691 1 97.75 265 GLN A C 1
ATOM 2055 O O . GLN A 1 265 ? 24.906 3.754 7.246 1 97.75 265 GLN A O 1
ATOM 2060 N N . LEU A 1 266 ? 23.375 5.387 7.262 1 97.69 266 LEU A N 1
ATOM 2061 C CA . LEU A 1 266 ? 24.016 6.121 6.176 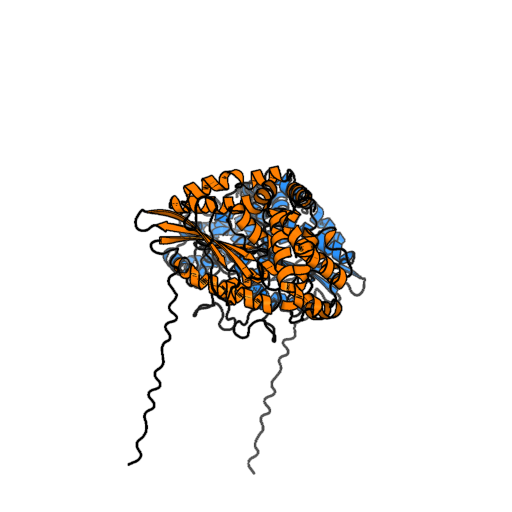1 97.69 266 LEU A CA 1
ATOM 2062 C C . LEU A 1 266 ? 25.375 6.645 6.602 1 97.69 266 LEU A C 1
ATOM 2064 O O . LEU A 1 266 ? 26.344 6.559 5.84 1 97.69 266 LEU A O 1
ATOM 2068 N N . ILE A 1 267 ? 25.453 7.219 7.762 1 98.06 267 ILE A N 1
ATOM 2069 C CA . ILE A 1 267 ? 26.703 7.75 8.297 1 98.06 267 ILE A CA 1
ATOM 2070 C C . ILE A 1 267 ? 27.719 6.621 8.438 1 98.06 267 ILE A C 1
ATOM 2072 O O . ILE A 1 267 ? 28.922 6.828 8.203 1 98.06 267 ILE A O 1
ATOM 2076 N N . ALA A 1 268 ? 27.266 5.418 8.742 1 97.62 268 ALA A N 1
ATOM 2077 C CA . ALA A 1 268 ? 28.125 4.254 8.898 1 97.62 268 ALA A CA 1
ATOM 2078 C C . ALA A 1 268 ? 28.547 3.701 7.543 1 97.62 268 ALA A C 1
ATOM 2080 O O . ALA A 1 268 ? 29.359 2.768 7.469 1 97.62 268 ALA A O 1
ATOM 2081 N N . GLY A 1 269 ? 27.984 4.184 6.496 1 96.5 269 GLY A N 1
ATOM 2082 C CA . GLY A 1 269 ? 28.391 3.779 5.16 1 96.5 269 GLY A CA 1
ATOM 2083 C C . GLY A 1 269 ? 27.547 2.662 4.59 1 96.5 269 GLY A C 1
ATOM 2084 O O . GLY A 1 269 ? 27.906 2.059 3.576 1 96.5 269 GLY A O 1
ATOM 2085 N N . GLU A 1 270 ? 26.406 2.418 5.266 1 95 270 GLU A N 1
ATOM 2086 C CA . GLU A 1 270 ? 25.5 1.386 4.762 1 95 270 GLU A CA 1
ATOM 2087 C C . GLU A 1 270 ? 24.719 1.884 3.547 1 95 270 GLU A C 1
ATOM 2089 O O . GLU A 1 270 ? 24.531 3.09 3.379 1 95 270 GLU A O 1
ATOM 2094 N N . ASP A 1 271 ? 24.406 0.951 2.648 1 93.38 271 ASP A N 1
ATOM 2095 C CA . ASP A 1 271 ? 23.609 1.263 1.468 1 93.38 271 ASP A CA 1
ATOM 2096 C C . ASP A 1 271 ? 22.125 1.195 1.781 1 93.38 271 ASP A C 1
ATOM 2098 O O . ASP A 1 271 ? 21.516 0.117 1.755 1 93.38 271 ASP A O 1
ATOM 2102 N N . VAL A 1 272 ? 21.562 2.338 2.092 1 94.62 272 VAL A N 1
ATOM 2103 C CA . VAL A 1 272 ? 20.141 2.424 2.455 1 94.62 272 VAL A CA 1
ATOM 2104 C C . VAL A 1 272 ? 19.453 3.457 1.576 1 94.62 272 VAL A C 1
ATOM 2106 O O . VAL A 1 272 ? 20.109 4.234 0.877 1 94.62 272 VAL A O 1
ATOM 2109 N N . GLN A 1 273 ? 18.156 3.438 1.545 1 97.25 273 GLN A N 1
ATOM 2110 C CA . GLN A 1 273 ? 17.391 4.422 0.795 1 97.25 273 GLN A CA 1
ATOM 2111 C C . GLN A 1 273 ? 17.641 5.836 1.317 1 97.25 273 GLN A C 1
ATOM 2113 O O . GLN A 1 273 ? 17.594 6.07 2.525 1 97.25 273 GLN A O 1
ATOM 2118 N N . LYS A 1 274 ? 17.812 6.73 0.461 1 98.44 274 LYS A N 1
ATOM 2119 C CA . LYS A 1 274 ? 18.203 8.078 0.846 1 98.44 274 LYS A CA 1
ATOM 2120 C C . LYS A 1 274 ? 17.016 9.031 0.816 1 98.44 274 LYS A C 1
ATOM 2122 O O . LYS A 1 274 ? 17.109 10.18 1.266 1 98.44 274 LYS A O 1
ATOM 2127 N N . VAL A 1 275 ? 15.93 8.625 0.243 1 98.81 275 VAL A N 1
ATOM 2128 C CA . VAL A 1 275 ? 14.688 9.383 0.25 1 98.81 275 VAL A CA 1
ATOM 2129 C C . VAL A 1 275 ? 13.594 8.578 0.945 1 98.81 275 VAL A C 1
ATOM 2131 O O . VAL A 1 275 ? 13.289 7.453 0.54 1 98.81 275 VAL A O 1
ATOM 2134 N N . HIS A 1 276 ? 13.109 9.078 1.985 1 98.81 276 HIS A N 1
ATOM 2135 C CA . HIS A 1 276 ? 11.992 8.484 2.705 1 98.81 276 HIS A CA 1
ATOM 2136 C C . HIS A 1 276 ? 10.766 9.398 2.672 1 98.81 276 HIS A C 1
ATOM 2138 O O . HIS A 1 276 ? 10.852 10.57 3.049 1 98.81 276 HIS A O 1
ATOM 2144 N N . ILE A 1 277 ? 9.664 8.883 2.213 1 98.88 277 ILE A N 1
ATOM 2145 C CA . ILE A 1 277 ? 8.438 9.664 2.113 1 98.88 277 ILE A CA 1
ATOM 2146 C C . ILE A 1 277 ? 7.324 8.977 2.904 1 98.88 277 ILE A C 1
ATOM 2148 O O . ILE A 1 277 ? 7.051 7.789 2.703 1 98.88 277 ILE A O 1
ATOM 2152 N N . TYR A 1 278 ? 6.742 9.68 3.768 1 98.75 278 TYR A N 1
ATOM 2153 C CA . TYR A 1 278 ? 5.555 9.242 4.496 1 98.75 278 TYR A CA 1
ATOM 2154 C C . TYR A 1 278 ? 4.344 10.078 4.109 1 98.75 278 TYR A C 1
ATOM 2156 O O . TYR A 1 278 ? 4.332 11.297 4.301 1 98.75 278 TYR A O 1
ATOM 2164 N N . SER A 1 279 ? 3.361 9.461 3.49 1 98.75 279 SER A N 1
ATOM 2165 C CA . SER A 1 279 ? 2.09 10.102 3.162 1 98.75 279 SER A CA 1
ATOM 2166 C C . SER A 1 279 ? 1.083 9.945 4.297 1 98.75 279 SER A C 1
ATOM 2168 O O . SER A 1 279 ? 0.75 8.82 4.684 1 98.75 279 SER A O 1
ATOM 2170 N N . ALA A 1 280 ? 0.627 11.062 4.762 1 98.19 280 ALA A N 1
ATOM 2171 C CA . ALA A 1 280 ? -0.167 11 5.988 1 98.19 280 ALA A CA 1
ATOM 2172 C C . ALA A 1 280 ? -1.124 12.188 6.082 1 98.19 280 ALA A C 1
ATOM 2174 O O . ALA A 1 280 ? -1.811 12.516 5.113 1 98.19 280 ALA A O 1
ATOM 2175 N N . HIS A 1 281 ? -1.247 12.734 7.297 1 96.81 281 HIS A N 1
ATOM 2176 C CA . HIS A 1 281 ? -2.268 13.734 7.59 1 96.81 281 HIS A CA 1
ATOM 2177 C C . HIS A 1 281 ? -1.652 14.984 8.211 1 96.81 281 HIS A C 1
ATOM 2179 O O . HIS A 1 281 ? -0.448 15.023 8.469 1 96.81 281 HIS A O 1
ATOM 2185 N N . ASP A 1 282 ? -2.479 16 8.352 1 96.75 282 ASP A N 1
ATOM 2186 C CA . ASP A 1 282 ? -2.041 17.25 8.969 1 96.75 282 ASP A CA 1
ATOM 2187 C C . ASP A 1 282 ? -1.463 17 10.359 1 96.75 282 ASP A C 1
ATOM 2189 O O . ASP A 1 282 ? -0.38 17.5 10.688 1 96.75 282 ASP A O 1
ATOM 2193 N N . VAL A 1 283 ? -2.129 16.125 11.086 1 94.56 283 VAL A N 1
ATOM 2194 C CA . VAL A 1 283 ? -1.719 15.891 12.469 1 94.56 283 VAL A CA 1
ATOM 2195 C C . VAL A 1 283 ? -0.359 15.195 12.492 1 94.56 283 VAL A C 1
ATOM 2197 O O . VAL A 1 283 ? 0.433 15.398 13.414 1 94.56 283 VAL A O 1
ATOM 2200 N N . ASN A 1 284 ? -0.064 14.43 11.477 1 97.25 284 ASN A N 1
ATOM 2201 C CA . ASN A 1 284 ? 1.231 13.758 11.422 1 97.25 284 ASN A CA 1
ATOM 2202 C C . ASN A 1 284 ? 2.355 14.734 11.086 1 97.25 284 ASN A C 1
ATOM 2204 O O . ASN A 1 284 ? 3.453 14.641 11.633 1 97.25 284 ASN A O 1
ATOM 2208 N N . VAL A 1 285 ? 2.072 15.617 10.148 1 97.5 285 VAL A N 1
ATOM 2209 C CA . VAL A 1 285 ? 3.045 16.656 9.82 1 97.5 285 VAL A CA 1
ATOM 2210 C C . VAL A 1 285 ? 3.35 17.484 11.055 1 97.5 285 VAL A C 1
ATOM 2212 O O . VAL A 1 285 ? 4.516 17.703 11.398 1 97.5 285 VAL A O 1
ATOM 2215 N N . PHE A 1 286 ? 2.322 17.906 11.742 1 96.19 286 PHE A N 1
ATOM 2216 C CA . PHE A 1 286 ? 2.486 18.703 12.945 1 96.19 286 PHE A CA 1
ATOM 2217 C C . PHE A 1 286 ? 3.221 17.906 14.023 1 96.19 286 PHE A C 1
ATOM 2219 O O . PHE A 1 286 ? 4.094 18.453 14.711 1 96.19 286 PHE A O 1
ATOM 2226 N N . ALA A 1 287 ? 2.818 16.672 14.18 1 95.56 287 ALA A N 1
ATOM 2227 C CA . ALA A 1 287 ? 3.381 15.828 15.227 1 95.56 287 ALA A CA 1
ATOM 2228 C C . ALA A 1 287 ? 4.891 15.672 15.055 1 95.56 287 ALA A C 1
ATOM 2230 O O . ALA A 1 287 ? 5.637 15.703 16.031 1 95.56 287 ALA A O 1
ATOM 2231 N N . LEU A 1 288 ? 5.336 15.461 13.836 1 97 288 LEU A N 1
ATOM 2232 C CA . LEU A 1 288 ? 6.773 15.312 13.641 1 97 288 LEU A CA 1
ATOM 2233 C C . LEU A 1 288 ? 7.492 16.641 13.883 1 97 288 LEU A C 1
ATOM 2235 O O . LEU A 1 288 ? 8.586 16.656 14.445 1 97 288 LEU A O 1
ATOM 2239 N N . GLU A 1 289 ? 6.91 17.734 13.477 1 95.62 289 GLU A N 1
ATOM 2240 C CA . GLU A 1 289 ? 7.473 19.047 13.789 1 95.62 289 GLU A CA 1
ATOM 2241 C C . GLU A 1 289 ? 7.637 19.219 15.297 1 95.62 289 GLU A C 1
ATOM 2243 O O . GLU A 1 289 ? 8.688 19.672 15.766 1 95.62 289 GLU A O 1
ATOM 2248 N N . ALA A 1 290 ? 6.566 18.875 15.977 1 94.19 290 ALA A N 1
ATOM 2249 C CA . ALA A 1 290 ? 6.586 19.016 17.438 1 94.19 290 ALA A CA 1
ATOM 2250 C C . ALA A 1 290 ? 7.629 18.094 18.062 1 94.19 290 ALA A C 1
ATOM 2252 O O . ALA A 1 290 ? 8.344 18.5 18.969 1 94.19 290 ALA A O 1
ATOM 2253 N N . ALA A 1 291 ? 7.691 16.875 17.562 1 95.62 291 ALA A N 1
ATOM 2254 C CA . ALA A 1 291 ? 8.625 15.891 18.094 1 95.62 291 ALA A CA 1
ATOM 2255 C C . ALA A 1 291 ? 10.07 16.344 17.891 1 95.62 291 ALA A C 1
ATOM 2257 O O . ALA A 1 291 ? 10.945 16.031 18.703 1 95.62 291 ALA A O 1
ATOM 2258 N N . THR A 1 292 ? 10.305 17.125 16.828 1 96.31 292 THR A N 1
ATOM 2259 C CA . THR A 1 292 ? 11.664 17.547 16.5 1 96.31 292 THR A CA 1
ATOM 2260 C C . THR A 1 292 ? 11.992 18.859 17.219 1 96.31 292 THR A C 1
ATOM 2262 O O . THR A 1 292 ? 13.094 19.406 17.047 1 96.31 292 THR A O 1
ATOM 2265 N N . LYS A 1 293 ? 11.086 19.422 17.953 1 94.62 293 LYS A N 1
ATOM 2266 C CA . LYS A 1 293 ? 11.242 20.609 18.797 1 94.62 293 LYS A CA 1
ATOM 2267 C C . LYS A 1 293 ? 11.586 21.828 17.953 1 94.62 293 LYS A C 1
ATOM 2269 O O . LYS A 1 293 ? 12.508 22.578 18.281 1 94.62 293 LYS A O 1
ATOM 2274 N N . VAL A 1 294 ? 10.93 21.891 16.891 1 93.88 294 VAL A N 1
ATOM 2275 C CA . VAL A 1 294 ? 11.008 23.109 16.094 1 93.88 294 VAL A CA 1
ATOM 2276 C C . VAL A 1 294 ? 10.508 24.297 16.906 1 93.88 294 VAL A C 1
ATOM 2278 O O . VAL A 1 294 ? 9.523 24.188 17.641 1 93.88 294 VAL A O 1
ATOM 2281 N N . VAL A 1 295 ? 11.133 25.453 16.828 1 90.12 295 VAL A N 1
ATOM 2282 C CA . VAL A 1 295 ? 10.852 26.641 17.641 1 90.12 295 VAL A CA 1
ATOM 2283 C C . VAL A 1 295 ? 9.523 27.25 17.203 1 90.12 295 VAL A C 1
ATOM 2285 O O . VAL A 1 295 ? 8.672 27.562 18.047 1 90.12 295 VAL A O 1
ATOM 2288 N N . ASN A 1 296 ? 9.297 27.547 15.961 1 83.25 296 ASN A N 1
ATOM 2289 C CA . ASN A 1 296 ? 8.055 28.156 15.477 1 83.25 296 ASN A CA 1
ATOM 2290 C C . ASN A 1 296 ? 7.219 27.156 14.68 1 83.25 296 ASN A C 1
ATOM 2292 O O . ASN A 1 296 ? 7.668 26.656 13.648 1 83.25 296 ASN A O 1
ATOM 2296 N N . THR A 1 297 ? 6.055 26.938 15.344 1 77.75 297 THR A N 1
ATOM 2297 C CA . THR A 1 297 ? 5.199 26.031 14.602 1 77.75 297 THR A CA 1
ATOM 2298 C C . THR A 1 297 ? 4.488 26.75 13.461 1 77.75 297 THR A C 1
ATOM 2300 O O . THR A 1 297 ? 4.316 27.969 13.508 1 77.75 297 THR A O 1
ATOM 2303 N N . GLN A 1 298 ? 4.102 26.078 12.492 1 85.88 298 GLN A N 1
ATOM 2304 C CA . GLN A 1 298 ? 3.574 26.625 11.242 1 85.88 298 GLN A CA 1
ATOM 2305 C C . GLN A 1 298 ? 2.049 26.641 11.25 1 85.88 298 GLN A C 1
ATOM 2307 O O . GLN A 1 298 ? 1.421 26.969 10.242 1 85.88 298 GLN A O 1
ATOM 2312 N N . GLY A 1 299 ? 1.399 26.438 12.422 1 92.81 299 GLY A N 1
ATOM 2313 C CA . GLY A 1 299 ? -0.05 26.312 12.445 1 92.81 299 GLY A CA 1
ATOM 2314 C C . GLY A 1 299 ? -0.546 24.984 11.898 1 92.81 299 GLY A C 1
ATOM 2315 O O . GLY A 1 299 ? 0.179 24 11.922 1 92.81 299 GLY A O 1
ATOM 2316 N N . VAL A 1 300 ? -1.848 24.984 11.5 1 96.94 300 VAL A N 1
ATOM 2317 C CA . VAL A 1 300 ? -2.387 23.766 10.922 1 96.94 300 VAL A CA 1
ATOM 2318 C C . VAL A 1 300 ? -1.758 23.516 9.555 1 96.94 300 VAL A C 1
ATOM 2320 O O . VAL A 1 300 ? -1.84 24.375 8.664 1 96.94 300 VAL A O 1
ATOM 2323 N N . PRO A 1 301 ? -1.072 22.391 9.367 1 97.31 301 PRO A N 1
ATOM 2324 C CA . PRO A 1 301 ? -0.497 22.094 8.047 1 97.31 301 PRO A CA 1
ATOM 2325 C C . PRO A 1 301 ? -1.539 22.109 6.934 1 97.31 301 PRO A C 1
ATOM 2327 O O . PRO A 1 301 ? -2.625 21.531 7.094 1 97.31 301 PRO A O 1
ATOM 2330 N N . LYS A 1 302 ? -1.248 22.75 5.867 1 97.25 302 LYS A N 1
ATOM 2331 C CA . LYS A 1 302 ? -2.158 22.859 4.734 1 97.25 302 LYS A CA 1
ATOM 2332 C C . LYS A 1 302 ? -2.139 21.609 3.879 1 97.25 302 LYS A C 1
ATOM 2334 O O . LYS A 1 302 ? -1.318 20.703 4.102 1 97.25 302 LYS A O 1
ATOM 2339 N N . TYR A 1 303 ? -3.115 21.531 2.965 1 98.19 303 TYR A N 1
ATOM 2340 C CA . TYR A 1 303 ? -3.172 20.391 2.062 1 98.19 303 TYR A CA 1
ATOM 2341 C C . TYR A 1 303 ? -1.875 20.25 1.271 1 98.19 303 TYR A C 1
ATOM 2343 O O . TYR A 1 303 ? -1.377 21.234 0.711 1 98.19 303 TYR A O 1
ATOM 2351 N N . ALA A 1 304 ? -1.28 19.016 1.281 1 98.38 304 ALA A N 1
ATOM 2352 C CA . ALA A 1 304 ? -0.071 18.609 0.562 1 98.38 304 ALA A CA 1
ATOM 2353 C C . ALA A 1 304 ? 1.144 19.391 1.07 1 98.38 304 ALA A C 1
ATOM 2355 O O . ALA A 1 304 ? 2.139 19.531 0.355 1 98.38 304 ALA A O 1
ATOM 2356 N N . SER A 1 305 ? 1.036 20 2.244 1 98 305 SER A N 1
ATOM 2357 C CA . SER A 1 305 ? 2.236 20.531 2.893 1 98 305 SER A CA 1
ATOM 2358 C C . SER A 1 305 ? 3.168 19.391 3.316 1 98 305 SER A C 1
ATOM 2360 O O . SER A 1 305 ? 2.762 18.234 3.361 1 98 305 SER A O 1
ATOM 2362 N N . ALA A 1 306 ? 4.426 19.75 3.568 1 98.25 306 ALA A N 1
ATOM 2363 C CA . ALA A 1 306 ? 5.406 18.719 3.893 1 98.25 306 ALA A CA 1
ATOM 2364 C C . ALA A 1 306 ? 6.449 19.234 4.879 1 98.25 306 ALA A C 1
ATOM 2366 O O . ALA A 1 306 ? 6.848 20.406 4.809 1 98.25 306 ALA A O 1
ATOM 2367 N N . TYR A 1 307 ? 6.758 18.453 5.789 1 97.81 307 TYR A N 1
ATOM 2368 C CA . TYR A 1 307 ? 7.883 18.656 6.695 1 97.81 307 TYR A CA 1
ATOM 2369 C C . TYR A 1 307 ? 8.977 17.625 6.453 1 97.81 307 TYR A C 1
ATOM 2371 O O . TYR A 1 307 ? 8.695 16.438 6.316 1 97.81 307 TYR A O 1
ATOM 2379 N N . ALA A 1 308 ? 10.227 18.062 6.336 1 98.38 308 ALA A N 1
ATOM 2380 C CA . ALA A 1 308 ? 11.312 17.141 6.066 1 98.38 308 ALA A CA 1
ATOM 2381 C C . ALA A 1 308 ? 12.516 17.422 6.969 1 98.38 308 ALA A C 1
ATOM 2383 O O . ALA A 1 308 ? 12.773 18.562 7.328 1 98.38 308 ALA A O 1
ATOM 2384 N N . LEU A 1 309 ? 13.141 16.406 7.383 1 98.75 309 LEU A N 1
ATOM 2385 C CA . LEU A 1 309 ? 14.477 16.438 7.961 1 98.75 309 LEU A CA 1
ATOM 2386 C C . LEU A 1 309 ? 15.523 16.047 6.926 1 98.75 309 LEU A C 1
ATOM 2388 O O . LEU A 1 309 ? 15.516 14.93 6.414 1 98.75 309 LEU A O 1
ATOM 2392 N N . GLU A 1 310 ? 16.391 16.969 6.621 1 98.69 310 GLU A N 1
ATOM 2393 C CA . GLU A 1 310 ? 17.5 16.703 5.711 1 98.69 310 GLU A CA 1
ATOM 2394 C C . GLU A 1 310 ? 18.797 16.469 6.473 1 98.69 310 GLU A C 1
ATOM 2396 O O . GLU A 1 310 ? 19.234 17.328 7.242 1 98.69 310 GLU A O 1
ATOM 2401 N N . LEU A 1 311 ? 19.312 15.312 6.328 1 98.88 311 LEU A N 1
ATOM 2402 C CA . LEU A 1 311 ? 20.688 15.086 6.785 1 98.88 311 LEU A CA 1
ATOM 2403 C C . LEU A 1 311 ? 21.688 15.562 5.742 1 98.88 311 LEU A C 1
ATOM 2405 O O . LEU A 1 311 ? 21.609 15.172 4.574 1 98.88 311 LEU A O 1
ATOM 2409 N N . ARG A 1 312 ? 22.594 16.375 6.184 1 98.56 312 ARG A N 1
ATOM 2410 C CA . ARG A 1 312 ? 23.578 16.953 5.281 1 98.56 312 ARG A CA 1
ATOM 2411 C C . ARG A 1 312 ? 24.984 16.859 5.867 1 98.56 312 ARG A C 1
ATOM 2413 O O . ARG A 1 312 ? 25.156 16.719 7.082 1 98.56 312 ARG A O 1
ATOM 2420 N N . LYS A 1 313 ? 25.906 16.859 4.98 1 98.62 313 LYS A N 1
ATOM 2421 C CA . LYS A 1 313 ? 27.312 16.891 5.359 1 98.62 313 LYS A CA 1
ATOM 2422 C C . LYS A 1 313 ? 27.953 18.219 4.984 1 98.62 313 LYS A C 1
ATOM 2424 O O . LYS A 1 313 ? 27.859 18.656 3.834 1 98.62 313 LYS A O 1
ATOM 2429 N N . VAL A 1 314 ? 28.578 18.844 5.996 1 98.06 314 VAL A N 1
ATOM 2430 C CA . VAL A 1 314 ? 29.344 20.062 5.734 1 98.06 314 VAL A CA 1
ATOM 2431 C C . VAL A 1 314 ? 30.609 19.734 4.969 1 98.06 314 VAL A C 1
ATOM 2433 O O . VAL A 1 314 ? 31.453 18.984 5.461 1 98.06 314 VAL A O 1
ATOM 2436 N N . VAL A 1 315 ? 30.75 20.359 3.854 1 97.81 315 VAL A N 1
ATOM 2437 C CA . VAL A 1 315 ? 31.812 19.984 2.922 1 97.81 315 VAL A CA 1
ATOM 2438 C C . VAL A 1 315 ? 33.188 20.281 3.537 1 97.81 315 VAL A C 1
ATOM 2440 O O . VAL A 1 315 ? 34.094 19.469 3.451 1 97.81 315 VAL A O 1
ATOM 2443 N N . GLU A 1 316 ? 33.281 21.359 4.156 1 97.31 316 GLU A N 1
ATOM 2444 C CA . GLU A 1 316 ? 34.531 21.844 4.676 1 97.31 316 GLU A CA 1
ATOM 2445 C C . GLU A 1 316 ? 35.031 20.984 5.852 1 97.31 316 GLU A C 1
ATOM 2447 O O . GLU A 1 316 ? 36.188 20.641 5.941 1 97.31 316 GLU A O 1
ATOM 2452 N N . THR A 1 317 ? 34.125 20.594 6.699 1 97.75 317 THR A N 1
ATOM 2453 C CA . THR A 1 317 ? 34.531 19.984 7.961 1 97.75 317 THR A CA 1
ATOM 2454 C C . THR A 1 317 ? 34.219 18.5 7.965 1 97.75 317 THR A C 1
ATOM 2456 O O . THR A 1 317 ? 34.781 17.734 8.758 1 97.75 317 THR A O 1
ATOM 2459 N N . GLY A 1 318 ? 33.25 18.109 7.152 1 97.69 318 GLY A N 1
ATOM 2460 C CA . GLY A 1 318 ? 32.812 16.719 7.156 1 97.69 318 GLY A CA 1
ATOM 2461 C C . GLY A 1 318 ? 31.781 16.422 8.219 1 97.69 318 GLY A C 1
ATOM 2462 O O . GLY A 1 318 ? 31.328 15.281 8.344 1 97.69 318 GLY A O 1
ATOM 2463 N N . ASP A 1 319 ? 31.359 17.438 8.945 1 98.06 319 ASP A N 1
ATOM 2464 C CA . ASP A 1 319 ? 30.391 17.25 10.016 1 98.06 319 ASP A CA 1
ATOM 2465 C C . ASP A 1 319 ? 28.984 17.031 9.453 1 98.06 319 ASP A C 1
ATOM 2467 O O . ASP A 1 319 ? 28.656 17.516 8.367 1 98.06 319 ASP A O 1
ATOM 2471 N N . TYR A 1 320 ? 28.234 16.281 10.227 1 98.75 320 TYR A N 1
ATOM 2472 C CA . TYR A 1 320 ? 26.844 16.047 9.836 1 98.75 320 TYR A CA 1
ATOM 2473 C C . TYR A 1 320 ? 25.906 17.016 10.531 1 98.75 320 TYR A C 1
ATOM 2475 O O . TYR A 1 320 ? 26.062 17.297 11.727 1 98.75 320 TYR A O 1
ATOM 2483 N N . VAL A 1 321 ? 24.969 17.531 9.766 1 98.5 321 VAL A N 1
ATOM 2484 C CA . VAL A 1 321 ? 23.969 18.453 10.32 1 98.5 321 VAL A CA 1
ATOM 2485 C C . VAL A 1 321 ? 22.578 18.047 9.852 1 98.5 321 VAL A C 1
ATOM 2487 O O . VAL A 1 321 ? 22.422 17.375 8.828 1 98.5 321 VAL A O 1
ATOM 2490 N N . VAL A 1 322 ? 21.594 18.359 10.641 1 98.69 322 VAL A N 1
ATOM 2491 C CA . VAL A 1 322 ? 20.188 18.156 10.312 1 98.69 322 VAL A CA 1
ATOM 2492 C C . VAL A 1 322 ? 19.531 19.516 10.023 1 98.69 322 VAL A C 1
ATOM 2494 O O . VAL A 1 322 ? 19.641 20.438 10.82 1 98.69 322 VAL A O 1
ATOM 2497 N N . VAL A 1 323 ? 18.875 19.609 8.898 1 98.12 323 VAL A N 1
ATOM 2498 C CA . VAL A 1 323 ? 18.18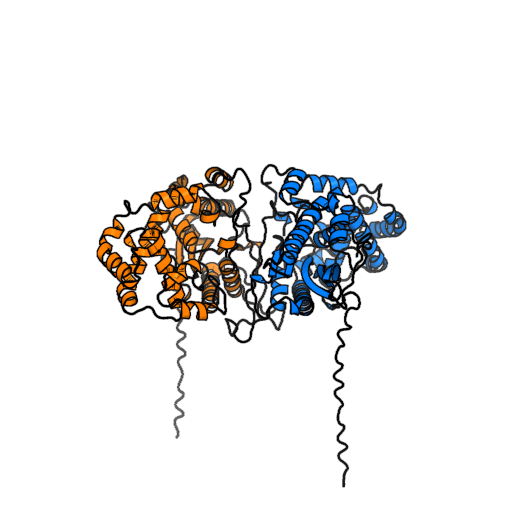8 20.828 8.484 1 98.12 323 VAL A CA 1
ATOM 2499 C C . VAL A 1 323 ? 16.703 20.562 8.336 1 98.12 323 VAL A C 1
ATOM 2501 O O . VAL A 1 323 ? 16.281 19.875 7.414 1 98.12 323 VAL A O 1
ATOM 2504 N N . PRO A 1 324 ? 15.883 21.094 9.273 1 97.38 324 PRO A N 1
ATOM 2505 C CA . PRO A 1 324 ? 14.43 20.984 9.117 1 97.38 324 PRO A CA 1
ATOM 2506 C C . PRO A 1 324 ? 13.875 21.922 8.047 1 97.38 324 PRO A C 1
ATOM 2508 O O . PRO A 1 324 ? 14.188 23.109 8.047 1 97.38 324 PRO A O 1
ATOM 2511 N N . THR A 1 325 ? 13.125 21.375 7.125 1 96.75 325 THR A N 1
ATOM 2512 C CA . THR A 1 325 ? 12.516 22.172 6.066 1 96.75 325 THR A CA 1
ATOM 2513 C C . THR A 1 325 ? 11 21.969 6.051 1 96.75 325 THR A C 1
ATOM 2515 O O . THR A 1 325 ? 10.5 20.891 6.41 1 96.75 325 THR A O 1
ATOM 2518 N N . TYR A 1 326 ? 10.266 23.047 5.727 1 96.94 326 TYR A N 1
ATOM 2519 C CA . TYR A 1 326 ? 8.812 23.016 5.656 1 96.94 326 TYR A CA 1
ATOM 2520 C C . TYR A 1 326 ? 8.312 23.594 4.34 1 96.94 326 TYR A C 1
ATOM 2522 O O . TYR A 1 326 ? 8.719 24.703 3.947 1 96.94 326 TYR A O 1
ATOM 2530 N N . LEU A 1 327 ? 7.547 22.797 3.621 1 97.31 327 LEU A N 1
ATOM 2531 C CA . LEU A 1 327 ? 6.824 23.234 2.434 1 97.31 327 LEU A CA 1
ATOM 2532 C C . LEU A 1 327 ? 5.367 23.531 2.766 1 97.31 327 LEU A C 1
ATOM 2534 O O . LEU A 1 327 ? 4.555 22.625 2.908 1 97.31 327 LEU A O 1
ATOM 2538 N N . PRO A 1 328 ? 4.996 24.828 2.873 1 95.31 328 PRO A N 1
ATOM 2539 C CA . PRO A 1 328 ? 3.615 25.141 3.242 1 95.31 328 PRO A CA 1
ATOM 2540 C C . PRO A 1 328 ? 2.615 24.766 2.146 1 95.31 328 PRO A C 1
ATOM 2542 O O . PRO A 1 328 ? 1.527 24.266 2.439 1 95.31 328 PRO A O 1
ATOM 2545 N N . THR A 1 329 ? 2.973 25.062 0.93 1 93.69 329 THR A N 1
ATOM 2546 C CA . THR A 1 329 ? 2.137 24.797 -0.235 1 93.69 329 THR A CA 1
ATOM 2547 C C . THR A 1 329 ? 2.994 24.469 -1.451 1 93.69 329 THR A C 1
ATOM 2549 O O . THR A 1 329 ? 3.898 25.219 -1.808 1 93.69 329 THR A O 1
ATOM 2552 N N . PRO A 1 330 ? 2.658 23.344 -2.105 1 91.88 330 PRO A N 1
ATOM 2553 C CA . PRO A 1 330 ? 3.541 22.938 -3.203 1 91.88 330 PRO A CA 1
ATOM 2554 C C . PRO A 1 330 ? 3.461 23.891 -4.402 1 91.88 330 PRO A C 1
ATOM 2556 O O . PRO A 1 330 ? 4.422 24 -5.164 1 91.88 330 PRO A O 1
ATOM 2559 N N . SER A 1 331 ? 2.408 24.594 -4.578 1 85.25 331 SER A N 1
ATOM 2560 C CA . SER A 1 331 ? 2.242 25.453 -5.742 1 85.25 331 SER A CA 1
ATOM 2561 C C . SER A 1 331 ? 3.207 26.625 -5.699 1 85.25 331 SER A C 1
ATOM 2563 O O . SER A 1 331 ? 3.631 27.125 -6.742 1 85.25 331 SER A O 1
ATOM 2565 N N . GLU A 1 332 ? 3.568 27.094 -4.551 1 81.31 332 GLU A N 1
ATOM 2566 C CA . GLU A 1 332 ? 4.453 28.25 -4.402 1 81.31 332 GLU A CA 1
ATOM 2567 C C . GLU A 1 332 ? 5.918 27.828 -4.445 1 81.31 332 GLU A C 1
ATOM 2569 O O . GLU A 1 332 ? 6.793 28.641 -4.746 1 81.31 332 GLU A O 1
ATOM 2574 N N . ASP A 1 333 ? 6.191 26.609 -4.211 1 78 333 ASP A N 1
ATOM 2575 C CA . ASP A 1 333 ? 7.516 26 -4.234 1 78 333 ASP A CA 1
ATOM 2576 C C . ASP A 1 333 ? 8.508 26.797 -3.402 1 78 333 ASP A C 1
ATOM 2578 O O . ASP A 1 333 ? 9.648 27.031 -3.826 1 78 333 ASP A O 1
ATOM 2582 N N . VAL A 1 334 ? 8.078 27.391 -2.379 1 86.12 334 VAL A N 1
ATOM 2583 C CA . VAL A 1 334 ? 8.922 28.125 -1.437 1 86.12 334 VAL A CA 1
ATOM 2584 C C . VAL A 1 334 ? 9.016 27.344 -0.122 1 86.12 334 VAL A C 1
ATOM 2586 O O . VAL A 1 334 ? 8 27.094 0.531 1 86.12 334 VAL A O 1
ATOM 2589 N N . ILE A 1 335 ? 10.219 26.953 0.186 1 92.19 335 ILE A N 1
ATOM 2590 C CA . ILE A 1 335 ? 10.43 26.203 1.428 1 92.19 335 ILE A CA 1
ATOM 2591 C C . ILE A 1 335 ? 10.867 27.172 2.531 1 92.19 335 ILE A C 1
ATOM 2593 O O . ILE A 1 335 ? 11.453 28.219 2.254 1 92.19 335 ILE A O 1
ATOM 2597 N N . THR A 1 336 ? 10.523 26.875 3.689 1 93 336 THR A N 1
ATOM 2598 C CA . THR A 1 336 ? 11.008 27.562 4.887 1 93 336 THR A CA 1
ATOM 2599 C C . THR A 1 336 ? 11.961 26.672 5.668 1 93 336 THR A C 1
ATOM 2601 O O . THR A 1 336 ? 11.648 25.516 5.969 1 93 336 THR A O 1
ATOM 2604 N N . TYR A 1 337 ? 13.148 27.219 5.922 1 95.25 337 TYR A N 1
ATOM 2605 C CA . TYR A 1 337 ? 14.055 26.531 6.84 1 95.25 337 TYR A CA 1
ATOM 2606 C C . TYR A 1 337 ? 13.695 26.828 8.289 1 95.25 337 TYR A C 1
ATOM 2608 O O . TYR A 1 337 ? 13.594 28 8.68 1 95.25 337 TYR A O 1
ATOM 2616 N N . LEU A 1 338 ? 13.445 25.781 9.031 1 96.12 338 LEU A N 1
ATOM 2617 C CA . LEU A 1 338 ? 13 25.953 10.414 1 96.12 338 LEU A CA 1
ATOM 2618 C C . LEU A 1 338 ? 14.172 25.812 11.383 1 96.12 338 LEU A C 1
ATOM 2620 O O . LEU A 1 338 ? 15.266 25.391 10.984 1 96.12 338 LEU A O 1
ATOM 2624 N N . GLU A 1 339 ? 13.93 26.281 12.617 1 95.94 339 GLU A N 1
ATOM 2625 C CA . GLU A 1 339 ? 14.945 26.203 13.656 1 95.94 339 GLU A CA 1
ATOM 2626 C C . GLU A 1 339 ? 14.562 25.172 14.727 1 95.94 339 GLU A C 1
ATOM 2628 O O . GLU A 1 339 ? 13.391 25.094 15.117 1 95.94 339 GLU A O 1
ATOM 2633 N N . ILE A 1 340 ? 15.516 24.438 15.125 1 95.75 340 ILE A N 1
ATOM 2634 C CA . ILE A 1 340 ? 15.336 23.5 16.234 1 95.75 340 ILE A CA 1
ATOM 2635 C C . ILE A 1 340 ? 15.773 24.141 17.547 1 95.75 340 ILE A C 1
ATOM 2637 O O . ILE A 1 340 ? 16.797 24.844 17.578 1 95.75 340 ILE A O 1
ATOM 2641 N N . GLU A 1 341 ? 15.031 23.891 18.516 1 93.94 341 GLU A N 1
ATOM 2642 C CA . GLU A 1 341 ? 15.344 24.438 19.828 1 93.94 341 GLU A CA 1
ATOM 2643 C C . GLU A 1 341 ? 16.781 24.109 20.25 1 93.94 341 GLU A C 1
ATOM 2645 O O . GLU A 1 341 ? 17.203 22.969 20.156 1 93.94 341 GLU A O 1
ATOM 2650 N N . GLU A 1 342 ? 17.547 25.172 20.578 1 92.38 342 GLU A N 1
ATOM 2651 C CA . GLU A 1 342 ? 18.891 25.078 21.109 1 92.38 342 GLU A CA 1
ATOM 2652 C C . GLU A 1 342 ? 19.875 24.625 20.047 1 92.38 342 GLU A C 1
ATOM 2654 O O . GLU A 1 342 ? 21.016 24.25 20.344 1 92.38 342 GLU A O 1
ATOM 2659 N N . CYS A 1 343 ? 19.531 24.578 18.781 1 92.31 343 CYS A N 1
ATOM 2660 C CA . CYS A 1 343 ? 20.406 23.984 17.781 1 92.31 343 CYS A CA 1
ATOM 2661 C C . CYS A 1 343 ? 20.391 24.797 16.5 1 92.31 343 CYS A C 1
ATOM 2663 O O . CYS A 1 343 ? 21.297 24.672 15.672 1 92.31 343 CYS A O 1
ATOM 2665 N N . GLY A 1 344 ? 19.312 25.594 16.266 1 93.12 344 GLY A N 1
ATOM 2666 C CA . GLY A 1 344 ? 19.25 26.469 15.109 1 93.12 344 GLY A CA 1
ATOM 2667 C C . GLY A 1 344 ? 18.766 25.766 13.852 1 93.12 344 GLY A C 1
ATOM 2668 O O . GLY A 1 344 ? 18.031 24.781 13.93 1 93.12 344 GLY A O 1
ATOM 2669 N N . GLN A 1 345 ? 19.188 26.344 12.641 1 94.88 345 GLN A N 1
ATOM 2670 C CA . GLN A 1 345 ? 18.703 25.859 11.352 1 94.88 345 GLN A CA 1
ATOM 2671 C C . GLN A 1 345 ? 19.594 24.719 10.82 1 94.88 345 GLN A C 1
ATOM 2673 O O . GLN A 1 345 ? 19.141 23.891 10.031 1 94.88 345 GLN A O 1
ATOM 2678 N N . LYS A 1 346 ? 20.859 24.812 11.133 1 95.94 346 LYS A N 1
ATOM 2679 C CA . LYS A 1 346 ? 21.812 23.75 10.852 1 95.94 346 LYS A CA 1
ATOM 2680 C C . LYS A 1 346 ? 22.266 23.062 12.141 1 95.94 346 LYS A C 1
ATOM 2682 O O . LYS A 1 346 ? 23.328 23.359 12.68 1 95.94 346 LYS A O 1
ATOM 2687 N N . CYS A 1 347 ? 21.469 22.141 12.508 1 97.81 347 CYS A N 1
ATOM 2688 C CA . CYS A 1 347 ? 21.656 21.5 13.805 1 97.81 347 CYS A CA 1
ATOM 2689 C C . CYS A 1 347 ? 22.641 20.344 13.703 1 97.81 347 CYS A C 1
ATOM 2691 O O . CYS A 1 347 ? 22.422 19.391 12.961 1 97.81 347 CYS A O 1
ATOM 2693 N N . ALA A 1 348 ? 23.75 20.469 14.516 1 98.25 348 ALA A N 1
ATOM 2694 C CA . ALA A 1 348 ? 24.672 19.344 14.531 1 98.25 348 ALA A CA 1
ATOM 2695 C C . ALA A 1 348 ? 23.953 18.031 14.852 1 98.25 348 ALA A C 1
ATOM 2697 O O . ALA A 1 348 ? 23.094 18 15.742 1 98.25 348 ALA A O 1
ATOM 2698 N N . TYR A 1 349 ? 24.266 17 14.156 1 98.5 349 TYR A N 1
ATOM 2699 C CA . TYR A 1 349 ? 23.531 15.734 14.242 1 98.5 349 TYR A CA 1
ATOM 2700 C C . TYR A 1 349 ? 23.484 15.227 15.68 1 98.5 349 TYR A C 1
ATOM 2702 O O . TYR A 1 349 ? 22.422 14.844 16.172 1 98.5 349 TYR A O 1
ATOM 2710 N N . GLU A 1 350 ? 24.625 15.281 16.359 1 97.81 350 GLU A N 1
ATOM 2711 C CA . GLU A 1 350 ? 24.672 14.773 17.734 1 97.81 350 GLU A CA 1
ATOM 2712 C C . GLU A 1 350 ? 23.922 15.695 18.688 1 97.81 350 GLU A C 1
ATOM 2714 O O . GLU A 1 350 ? 23.328 15.234 19.656 1 97.81 350 GLU A O 1
ATOM 2719 N N . SER A 1 351 ? 23.953 16.984 18.438 1 97.94 351 SER A N 1
ATOM 2720 C CA . SER A 1 351 ? 23.141 17.906 19.219 1 97.94 351 SER A CA 1
ATOM 2721 C C . SER A 1 351 ? 21.656 17.656 19.047 1 97.94 351 SER A C 1
ATOM 2723 O O . SER A 1 351 ? 20.891 17.703 20 1 97.94 351 SER A O 1
ATOM 2725 N N . PHE A 1 352 ? 21.266 17.391 17.828 1 98.31 352 PHE A N 1
ATOM 2726 C CA . PHE A 1 352 ? 19.875 17.078 17.516 1 98.31 352 PHE A CA 1
ATOM 2727 C C . PHE A 1 352 ? 19.406 15.852 18.281 1 98.31 352 PHE A C 1
ATOM 2729 O O . PHE A 1 352 ? 18.312 15.836 18.859 1 98.31 352 PHE A O 1
ATOM 2736 N N . ARG A 1 353 ? 20.234 14.828 18.297 1 97.44 353 ARG A N 1
ATOM 2737 C CA . ARG A 1 353 ? 19.953 13.602 19.031 1 97.44 353 ARG A CA 1
ATOM 2738 C C . ARG A 1 353 ? 19.75 13.883 20.516 1 97.44 353 ARG A C 1
ATOM 2740 O O . ARG A 1 353 ? 18.828 13.352 21.125 1 97.44 353 ARG A O 1
ATOM 2747 N N . SER A 1 354 ? 20.625 14.727 20.984 1 97.06 354 SER A N 1
ATOM 2748 C CA . SER A 1 354 ? 20.578 15.047 22.406 1 97.06 354 SER A CA 1
ATOM 2749 C C . SER A 1 354 ? 19.312 15.836 22.75 1 97.06 354 SER A C 1
ATOM 2751 O O . SER A 1 354 ? 18.625 15.523 23.734 1 97.06 354 SER A O 1
ATOM 2753 N N . VAL A 1 355 ? 18.969 16.766 21.938 1 96.44 355 VAL A N 1
ATOM 2754 C CA . VAL A 1 355 ? 17.844 17.656 22.188 1 96.44 355 VAL A CA 1
ATOM 2755 C C . VAL A 1 355 ? 16.531 16.875 22.141 1 96.44 355 VAL A C 1
ATOM 2757 O O . VAL A 1 355 ? 15.594 17.188 22.875 1 96.44 355 VAL A O 1
ATOM 2760 N N . THR A 1 356 ? 16.438 15.758 21.344 1 97.19 356 THR A N 1
ATOM 2761 C CA . THR A 1 356 ? 15.188 15.047 21.141 1 97.19 356 THR A CA 1
ATOM 2762 C C . THR A 1 356 ? 15.195 13.711 21.891 1 97.19 356 THR A C 1
ATOM 2764 O O . THR A 1 356 ? 14.328 12.867 21.672 1 97.19 356 THR A O 1
ATOM 2767 N N . SER A 1 357 ? 16.156 13.477 22.781 1 96.56 357 SER A N 1
ATOM 2768 C CA . SER A 1 357 ? 16.375 12.172 23.391 1 96.56 357 SER A CA 1
ATOM 2769 C C . SER A 1 357 ? 15.18 11.75 24.25 1 96.56 357 SER A C 1
ATOM 2771 O O . SER A 1 357 ? 14.906 10.555 24.391 1 96.56 357 SER A O 1
ATOM 2773 N N . ASP A 1 358 ? 14.469 12.703 24.781 1 95.44 358 ASP A N 1
ATOM 2774 C CA . ASP A 1 358 ? 13.352 12.406 25.672 1 95.44 358 ASP A CA 1
ATOM 2775 C C . ASP A 1 358 ? 12.086 12.094 24.859 1 95.44 358 ASP A C 1
ATOM 2777 O O . ASP A 1 358 ? 11.078 11.656 25.422 1 95.44 358 ASP A O 1
ATOM 2781 N N . ILE A 1 359 ? 12.086 12.297 23.531 1 96.19 359 ILE A N 1
ATOM 2782 C CA . ILE A 1 359 ? 10.914 12.141 22.672 1 96.19 359 ILE A CA 1
ATOM 2783 C C . ILE A 1 359 ? 11.031 10.836 21.891 1 96.19 359 ILE A C 1
ATOM 2785 O O . ILE A 1 359 ? 10.031 10.148 21.656 1 96.19 359 ILE A O 1
ATOM 2789 N N . VAL A 1 360 ? 12.195 10.438 21.516 1 96.94 360 VAL A N 1
ATOM 2790 C CA . VAL A 1 360 ? 12.469 9.328 20.609 1 96.94 360 VAL A CA 1
ATOM 2791 C C . VAL A 1 360 ? 12.125 8.008 21.297 1 96.94 360 VAL A C 1
ATOM 2793 O O . VAL A 1 360 ? 12.398 7.82 22.484 1 96.94 360 VAL A O 1
ATOM 2796 N N . MET A 1 361 ? 11.484 7.152 20.531 1 94.81 361 MET A N 1
ATOM 2797 C CA . MET A 1 361 ? 11.195 5.816 21.047 1 94.81 361 MET A CA 1
ATOM 2798 C C . MET A 1 361 ? 11.109 4.801 19.906 1 94.81 361 MET A C 1
ATOM 2800 O O . MET A 1 361 ? 10.852 5.172 18.766 1 94.81 361 MET A O 1
ATOM 2804 N N . ASN A 1 362 ? 11.422 3.568 20.203 1 93.19 362 ASN A N 1
ATOM 2805 C CA . ASN A 1 362 ? 11.25 2.535 19.188 1 93.19 362 ASN A CA 1
ATOM 2806 C C . ASN A 1 362 ? 9.836 1.957 19.219 1 93.19 362 ASN A C 1
ATOM 2808 O O . ASN A 1 362 ? 9.062 2.23 20.125 1 93.19 362 ASN A O 1
ATOM 2812 N N . GLU A 1 363 ? 9.547 1.265 18.188 1 89 363 GLU A N 1
ATOM 2813 C CA . GLU A 1 363 ? 8.188 0.775 17.984 1 89 363 GLU A CA 1
ATOM 2814 C C . GLU A 1 363 ? 7.75 -0.133 19.141 1 89 363 GLU A C 1
ATOM 2816 O O . GLU A 1 363 ? 6.59 -0.106 19.547 1 89 363 GLU A O 1
ATOM 2821 N N . ASP A 1 364 ? 8.633 -0.952 19.703 1 85.44 364 ASP A N 1
ATOM 2822 C CA . ASP A 1 364 ? 8.297 -1.842 20.812 1 85.44 364 ASP A CA 1
ATOM 2823 C C . ASP A 1 364 ? 7.957 -1.047 22.078 1 85.44 364 ASP A C 1
ATOM 2825 O O . ASP A 1 364 ? 6.988 -1.36 22.766 1 85.44 364 ASP A O 1
ATOM 2829 N N . ASP A 1 365 ? 8.781 -0.115 22.312 1 89.88 365 ASP A N 1
ATOM 2830 C CA . ASP A 1 365 ? 8.523 0.762 23.453 1 89.88 365 ASP A CA 1
ATOM 2831 C C . ASP A 1 365 ? 7.199 1.504 23.281 1 89.88 365 ASP A C 1
ATOM 2833 O O . ASP A 1 365 ? 6.469 1.712 24.25 1 89.88 365 ASP A O 1
ATOM 2837 N N . TRP A 1 366 ? 6.934 1.922 22.109 1 92.62 366 TRP A N 1
ATOM 2838 C CA . TRP A 1 366 ? 5.688 2.617 21.797 1 92.62 366 TRP A CA 1
ATOM 2839 C C . TRP A 1 366 ? 4.484 1.723 22.062 1 92.62 366 TRP A C 1
ATOM 2841 O O . TRP A 1 366 ? 3.492 2.164 22.641 1 92.62 366 TRP A O 1
ATOM 2851 N N . ARG A 1 367 ? 4.559 0.533 21.641 1 86.25 367 ARG A N 1
ATOM 2852 C CA . ARG A 1 367 ? 3.469 -0.414 21.859 1 86.25 367 ARG A CA 1
ATOM 2853 C C . ARG A 1 367 ? 3.229 -0.633 23.344 1 86.25 367 ARG A C 1
ATOM 2855 O O . ARG A 1 367 ? 2.082 -0.694 23.797 1 86.25 367 ARG A O 1
ATOM 2862 N N . THR A 1 368 ? 4.297 -0.713 24.094 1 86.38 368 THR A N 1
ATOM 2863 C CA . THR A 1 368 ? 4.203 -0.877 25.531 1 86.38 368 THR A CA 1
ATOM 2864 C C . THR A 1 368 ? 3.578 0.355 26.172 1 86.38 368 THR A C 1
ATOM 2866 O O . THR A 1 368 ? 2.682 0.234 27.016 1 86.38 368 THR A O 1
ATOM 2869 N N . ALA A 1 369 ? 4.098 1.429 25.734 1 88.5 369 ALA A N 1
ATOM 2870 C CA . ALA A 1 369 ? 3.604 2.686 26.281 1 88.5 369 ALA A CA 1
ATOM 2871 C C . ALA A 1 369 ? 2.121 2.875 25.984 1 88.5 369 ALA A C 1
ATOM 2873 O O . ALA A 1 369 ? 1.39 3.482 26.766 1 88.5 369 ALA A O 1
ATOM 2874 N N . CYS A 1 370 ? 1.713 2.344 24.828 1 86.12 370 CYS A N 1
ATOM 2875 C CA . CYS A 1 370 ? 0.328 2.494 24.391 1 86.12 370 CYS A CA 1
ATOM 2876 C C . CYS A 1 370 ? -0.553 1.407 25 1 86.12 370 CYS A C 1
ATOM 2878 O O . CYS A 1 370 ? -1.773 1.428 24.828 1 86.12 370 CYS A O 1
ATOM 2880 N N . GLY A 1 371 ? -0.037 0.524 25.766 1 74 371 GLY A N 1
ATOM 2881 C CA . GLY A 1 371 ? -0.786 -0.537 26.422 1 74 371 GLY A CA 1
ATOM 2882 C C . GLY A 1 371 ? -1.073 -1.715 25.516 1 74 371 GLY A C 1
ATOM 2883 O O . GLY A 1 371 ? -2.061 -2.428 25.703 1 74 371 GLY A O 1
ATOM 2884 N N . PHE A 1 372 ? -0.417 -1.845 24.25 1 61.88 372 PHE A N 1
ATOM 2885 C CA . PHE A 1 372 ? -0.677 -2.896 23.281 1 61.88 372 PHE A CA 1
ATOM 2886 C C . PHE A 1 372 ? -0.037 -4.207 23.719 1 61.88 372 PHE A C 1
ATOM 2888 O O . PHE A 1 372 ? 1.189 -4.328 23.75 1 61.88 372 PHE A O 1
ATOM 2895 N N . SER A 1 373 ? -0.459 -4.855 24.75 1 53.34 373 SER A N 1
ATOM 2896 C CA . SER A 1 373 ? 0.153 -6.176 24.875 1 53.34 373 SER A CA 1
ATOM 2897 C C . SER A 1 373 ? -0.323 -7.102 23.75 1 53.34 373 SER A C 1
ATOM 2899 O O . SER A 1 373 ? 0.394 -8.023 23.359 1 53.34 373 SER A O 1
ATOM 2901 N N . ASP A 1 374 ? -1.644 -6.84 23.234 1 54.72 374 ASP A N 1
ATOM 2902 C CA . ASP A 1 374 ? -2.27 -7.668 22.203 1 54.72 374 ASP A CA 1
ATOM 2903 C C . ASP A 1 374 ? -2.676 -6.828 21 1 54.72 374 ASP A C 1
ATOM 2905 O O . ASP A 1 374 ? -2.857 -5.617 21.109 1 54.72 374 ASP A O 1
ATOM 2909 N N . ASP A 1 375 ? -2.43 -7.32 19.812 1 52.16 375 ASP A N 1
ATOM 2910 C CA . ASP A 1 375 ? -2.93 -6.621 18.641 1 52.16 375 ASP A CA 1
ATOM 2911 C C . ASP A 1 375 ? -4.332 -6.07 18.875 1 52.16 375 ASP A C 1
ATOM 2913 O O . ASP A 1 375 ? -5.215 -6.789 19.344 1 52.16 375 ASP A O 1
ATOM 2917 N N . MET A 1 376 ? -4.586 -4.77 18.891 1 44.94 376 MET A N 1
ATOM 2918 C CA . MET A 1 376 ? -5.871 -4.137 19.172 1 44.94 376 MET A CA 1
ATOM 2919 C C . MET A 1 376 ? -6.855 -4.395 18.031 1 44.94 376 MET A C 1
ATOM 2921 O O . MET A 1 376 ? -6.477 -4.371 16.859 1 44.94 376 MET A O 1
ATOM 2925 N N . VAL A 1 377 ? -7.992 -5 18.344 1 44.62 377 VAL A N 1
ATOM 2926 C CA . VAL A 1 377 ? -9.133 -5.035 17.422 1 44.62 377 VAL A CA 1
ATOM 2927 C C . VAL A 1 377 ? -9.836 -3.684 17.422 1 44.62 377 VAL A C 1
ATOM 2929 O O . VAL A 1 377 ? -10.281 -3.211 18.469 1 44.62 377 VAL A O 1
ATOM 2932 N N . PHE A 1 378 ? -9.57 -2.703 16.5 1 37.88 378 PHE A N 1
ATOM 2933 C CA . PHE A 1 378 ? -10.258 -1.416 16.484 1 37.88 378 PHE A CA 1
ATOM 2934 C C . PHE A 1 378 ? -11.008 -1.217 15.18 1 37.88 378 PHE A C 1
ATOM 2936 O O . PHE A 1 378 ? -10.773 -1.938 14.203 1 37.88 378 PHE A O 1
ATOM 2943 N N . ASP A 1 379 ? -12.109 -0.324 15.141 1 34.44 379 ASP A N 1
ATOM 2944 C CA . ASP A 1 379 ? -12.945 0.038 14 1 34.44 379 ASP A CA 1
ATOM 2945 C C . ASP A 1 379 ? -12.148 0.824 12.961 1 34.44 379 ASP A C 1
ATOM 2947 O O . ASP A 1 379 ? -11.688 1.932 13.234 1 34.44 379 ASP A O 1
ATOM 2951 N N . THR A 1 380 ? -11.781 0.215 11.875 1 37.03 380 THR A N 1
ATOM 2952 C CA . THR A 1 380 ? -10.922 0.794 10.844 1 37.03 380 THR A CA 1
ATOM 2953 C C . THR A 1 380 ? -11.711 1.777 9.977 1 37.03 380 THR A C 1
ATOM 2955 O O . THR A 1 380 ? -11.172 2.352 9.031 1 37.03 380 THR A O 1
ATOM 2958 N N . SER A 1 381 ? -13.031 1.96 10.305 1 36.56 381 SER A N 1
ATOM 2959 C CA . SER A 1 381 ? -13.859 2.834 9.477 1 36.56 381 SER A CA 1
ATOM 2960 C C . SER A 1 381 ? -13.336 4.27 9.5 1 36.56 381 SER A C 1
ATOM 2962 O O . SER A 1 381 ? -13.586 5.039 8.57 1 36.56 381 SER A O 1
ATOM 2964 N N . SER A 1 382 ? -12.555 4.539 10.609 1 32.19 382 SER A N 1
ATOM 2965 C CA . SER A 1 382 ? -12.109 5.918 10.758 1 32.19 382 SER A CA 1
ATOM 2966 C C . SER A 1 382 ? -10.836 6.18 9.961 1 32.19 382 SER A C 1
ATOM 2968 O O . SER A 1 382 ? -10.352 7.312 9.906 1 32.19 382 SER A O 1
ATOM 2970 N N . VAL A 1 383 ? -10.281 5.148 9.461 1 35.06 383 VAL A N 1
ATOM 2971 C CA . VAL A 1 383 ? -9.039 5.324 8.711 1 35.06 383 VAL A CA 1
ATOM 2972 C C . VAL A 1 383 ? -9.32 6.086 7.414 1 35.06 383 VAL A C 1
ATOM 2974 O O . VAL A 1 383 ? -8.492 6.871 6.961 1 35.06 383 VAL A O 1
ATOM 2977 N N . ASP A 1 384 ? -10.406 5.836 6.719 1 39.94 384 ASP A N 1
ATOM 2978 C CA . ASP A 1 384 ? -10.742 6.543 5.484 1 39.94 384 ASP A CA 1
ATOM 2979 C C . ASP A 1 384 ? -11.789 7.625 5.742 1 39.94 384 ASP A C 1
ATOM 2981 O O . ASP A 1 384 ? -12.812 7.371 6.367 1 39.94 384 ASP A O 1
ATOM 2985 N N . MET B 1 1 ? -19.875 4.902 -70.562 1 29.41 1 MET B N 1
ATOM 2986 C CA . MET B 1 1 ? -20.828 4.195 -69.688 1 29.41 1 MET B CA 1
ATOM 2987 C C . MET B 1 1 ? -20.109 3.451 -68.562 1 29.41 1 MET B C 1
ATOM 2989 O O . MET B 1 1 ? -19.781 2.271 -68.75 1 29.41 1 MET B O 1
ATOM 2993 N N . ASN B 1 2 ? -19.031 4.078 -67.938 1 32.5 2 ASN B N 1
ATOM 2994 C CA . ASN B 1 2 ? -18.047 3.607 -66.938 1 32.5 2 ASN B CA 1
ATOM 2995 C C . ASN B 1 2 ? -18.703 3.234 -65.625 1 32.5 2 ASN B C 1
ATOM 2997 O O . ASN B 1 2 ? -19.328 4.074 -65 1 32.5 2 ASN B O 1
ATOM 3001 N N . SER B 1 3 ? -19.078 1.952 -65.5 1 27.73 3 SER B N 1
ATOM 3002 C CA . SER B 1 3 ? -19.766 1.328 -64.375 1 27.73 3 SER B CA 1
ATOM 3003 C C . SER B 1 3 ? -18.922 1.411 -63.062 1 27.73 3 SER B C 1
ATOM 3005 O O . SER B 1 3 ? -17.812 0.883 -63.031 1 27.73 3 SER B O 1
ATOM 3007 N N . ALA B 1 4 ? -19.047 2.58 -62.25 1 39.75 4 ALA B N 1
ATOM 3008 C CA . ALA B 1 4 ? -18.531 2.732 -60.906 1 39.75 4 ALA B CA 1
ATOM 3009 C C . ALA B 1 4 ? -18.984 1.591 -60 1 39.75 4 ALA B C 1
ATOM 3011 O O . ALA B 1 4 ? -20.188 1.445 -59.75 1 39.75 4 ALA B O 1
ATOM 3012 N N . ILE B 1 5 ? -18.219 0.373 -60 1 32.44 5 ILE B N 1
ATOM 3013 C CA . ILE B 1 5 ? -18.438 -0.771 -59.125 1 32.44 5 ILE B CA 1
ATOM 3014 C C . ILE B 1 5 ? -18.391 -0.322 -57.656 1 32.44 5 ILE B C 1
ATOM 3016 O O . ILE B 1 5 ? -17.375 0.217 -57.219 1 32.44 5 ILE B O 1
ATOM 3020 N N . LEU B 1 6 ? -19.516 0.112 -57.062 1 35.28 6 LEU B N 1
ATOM 3021 C CA . LEU B 1 6 ? -19.656 0.385 -55.656 1 35.28 6 LEU B CA 1
ATOM 3022 C C . LEU B 1 6 ? -19.312 -0.852 -54.812 1 35.28 6 LEU B C 1
ATOM 3024 O O . LEU B 1 6 ? -20 -1.87 -54.906 1 35.28 6 LEU B O 1
ATOM 3028 N N . SER B 1 7 ? -18.016 -1.039 -54.5 1 32.94 7 SER B N 1
ATOM 3029 C CA . SER B 1 7 ? -17.625 -2.105 -53.562 1 32.94 7 SER B CA 1
ATOM 3030 C C . SER B 1 7 ? -18.203 -1.868 -52.188 1 32.94 7 SER B C 1
ATOM 3032 O O . SER B 1 7 ? -17.891 -0.874 -51.531 1 32.94 7 SER B O 1
ATOM 3034 N N . VAL B 1 8 ? -19.406 -2.359 -51.969 1 33.41 8 VAL B N 1
ATOM 3035 C CA . VAL B 1 8 ? -19.984 -2.412 -50.625 1 33.41 8 VAL B CA 1
ATOM 3036 C C . VAL B 1 8 ? -19.094 -3.26 -49.719 1 33.41 8 VAL B C 1
ATOM 3038 O O . VAL B 1 8 ? -18.922 -4.461 -49.938 1 33.41 8 VAL B O 1
ATOM 3041 N N . LEU B 1 9 ? -18.125 -2.664 -49.062 1 33.28 9 LEU B N 1
ATOM 3042 C CA . LEU B 1 9 ? -17.391 -3.33 -48 1 33.28 9 LEU B CA 1
ATOM 3043 C C . LEU B 1 9 ? -18.344 -3.75 -46.875 1 33.28 9 LEU B C 1
ATOM 3045 O O . LEU B 1 9 ? -18.969 -2.9 -46.25 1 33.28 9 LEU B O 1
ATOM 3049 N N . LEU B 1 10 ? -18.828 -4.98 -46.938 1 32.59 10 LEU B N 1
ATOM 3050 C CA . LEU B 1 10 ? -19.516 -5.629 -45.844 1 32.59 10 LEU B CA 1
ATOM 3051 C C . LEU B 1 10 ? -18.641 -5.656 -44.594 1 32.59 10 LEU B C 1
ATOM 3053 O O . LEU B 1 10 ? -17.594 -6.316 -44.562 1 32.59 10 LEU B O 1
ATOM 3057 N N . ILE B 1 11 ? -18.672 -4.637 -43.812 1 35.62 11 ILE B N 1
ATOM 3058 C CA . ILE B 1 11 ? -18.125 -4.68 -42.438 1 35.62 11 ILE B CA 1
ATOM 3059 C C . ILE B 1 11 ? -18.766 -5.824 -41.656 1 35.62 11 ILE B C 1
ATOM 3061 O O . ILE B 1 11 ? -19.969 -5.816 -41.438 1 35.62 11 ILE B O 1
ATOM 3065 N N . SER B 1 12 ? -18.219 -7.035 -41.906 1 30.81 12 SER B N 1
ATOM 3066 C CA . SER B 1 12 ? -18.609 -8.102 -40.969 1 30.81 12 SER B CA 1
ATOM 3067 C C . SER B 1 12 ? -18.359 -7.719 -39.531 1 30.81 12 SER B C 1
ATOM 3069 O O . SER B 1 12 ? -17.203 -7.496 -39.125 1 30.81 12 SER B O 1
ATOM 3071 N N . LEU B 1 13 ? -19.266 -7.055 -38.875 1 36.59 13 LEU B N 1
ATOM 3072 C CA . LEU B 1 13 ? -19.281 -7 -37.406 1 36.59 13 LEU B CA 1
ATOM 3073 C C . LEU B 1 13 ? -19.125 -8.391 -36.812 1 36.59 13 LEU B C 1
ATOM 3075 O O . LEU B 1 13 ? -20.062 -9.195 -36.812 1 36.59 13 LEU B O 1
ATOM 3079 N N . SER B 1 14 ? -18 -8.984 -36.969 1 32.38 14 SER B N 1
ATOM 3080 C CA . SER B 1 14 ? -17.75 -10.148 -36.094 1 32.38 14 SER B CA 1
ATOM 3081 C C . SER B 1 14 ? -18.172 -9.875 -34.656 1 32.38 14 SER B C 1
ATOM 3083 O O . SER B 1 14 ? -17.531 -9.062 -33.969 1 32.38 14 SER B O 1
ATOM 3085 N N . GLY B 1 15 ? -19.406 -9.867 -34.375 1 36.41 15 GLY B N 1
ATOM 3086 C CA . GLY B 1 15 ? -19.797 -10.016 -32.969 1 36.41 15 GLY B CA 1
ATOM 3087 C C . GLY B 1 15 ? -18.969 -11.055 -32.219 1 36.41 15 GLY B C 1
ATOM 3088 O O . GLY B 1 15 ? -19.016 -12.242 -32.562 1 36.41 15 GLY B O 1
ATOM 3089 N N . LEU B 1 16 ? -17.875 -10.719 -31.766 1 37.38 16 LEU B N 1
ATOM 3090 C CA . LEU B 1 16 ? -17.25 -11.578 -30.766 1 37.38 16 LEU B CA 1
ATOM 3091 C C . LEU B 1 16 ? -18.297 -12.109 -29.797 1 37.38 16 LEU B C 1
ATOM 3093 O O . LEU B 1 16 ? -18.844 -11.352 -28.984 1 37.38 16 LEU B O 1
ATOM 3097 N N . CYS B 1 17 ? -19.047 -13.094 -30.141 1 36.62 17 CYS B N 1
ATOM 3098 C CA . CYS B 1 17 ? -19.828 -13.914 -29.219 1 36.62 17 CYS B CA 1
ATOM 3099 C C . CYS B 1 17 ? -19.062 -14.211 -27.953 1 36.62 17 CYS B C 1
ATOM 3101 O O . CYS B 1 17 ? -18.031 -14.898 -27.984 1 36.62 17 CYS B O 1
ATOM 3103 N N . TYR B 1 18 ? -19.109 -13.305 -27 1 41.66 18 TYR B N 1
ATOM 3104 C CA . TYR B 1 18 ? -18.828 -13.781 -25.656 1 41.66 18 TYR B CA 1
ATOM 3105 C C . TYR B 1 18 ? -19.516 -15.109 -25.391 1 41.66 18 TYR B C 1
ATOM 3107 O O . TYR B 1 18 ? -20.75 -15.203 -25.453 1 41.66 18 TYR B O 1
ATOM 3115 N N . SER B 1 19 ? -19.031 -16.234 -25.938 1 39.53 19 SER B N 1
ATOM 3116 C CA . SER B 1 19 ? -19.547 -17.516 -25.484 1 39.53 19 SER B CA 1
ATOM 3117 C C . SER B 1 19 ? -20 -17.453 -24.031 1 39.53 19 SER B C 1
ATOM 3119 O O . SER B 1 19 ? -19.188 -17.188 -23.141 1 39.53 19 SER B O 1
ATOM 3121 N N . ALA B 1 20 ? -21.188 -17.125 -23.734 1 49.16 20 ALA B N 1
ATOM 3122 C CA . ALA B 1 20 ? -21.828 -17.281 -22.422 1 49.16 20 ALA B CA 1
ATOM 3123 C C . ALA B 1 20 ? -21.344 -18.547 -21.734 1 49.16 20 ALA B C 1
ATOM 3125 O O . ALA B 1 20 ? -21.453 -19.656 -22.266 1 49.16 20 ALA B O 1
ATOM 3126 N N . ASP B 1 21 ? -20.266 -18.422 -20.797 1 64.62 21 ASP B N 1
ATOM 3127 C CA . ASP B 1 21 ? -19.734 -19.516 -20 1 64.62 21 ASP B CA 1
ATOM 3128 C C . ASP B 1 21 ? -20.859 -20.375 -19.406 1 64.62 21 ASP B C 1
ATOM 3130 O O . ASP B 1 21 ? -21.656 -19.891 -18.609 1 64.62 21 ASP B O 1
ATOM 3134 N N . SER B 1 22 ? -21.156 -21.453 -19.922 1 79.75 22 SER B N 1
ATOM 3135 C CA . SER B 1 22 ? -22.25 -22.375 -19.656 1 79.75 22 SER B CA 1
ATOM 3136 C C . SER B 1 22 ? -22.281 -22.766 -18.172 1 79.75 22 SER B C 1
ATOM 3138 O O . SER B 1 22 ? -23.359 -22.953 -17.609 1 79.75 22 SER B O 1
ATOM 3140 N N . VAL B 1 23 ? -21.281 -22.656 -17.438 1 90.69 23 VAL B N 1
ATOM 3141 C CA . VAL B 1 23 ? -21.219 -23.141 -16.062 1 90.69 23 VAL B CA 1
ATOM 3142 C C . VAL B 1 23 ? -21.984 -22.172 -15.148 1 90.69 23 VAL B C 1
ATOM 3144 O O . VAL B 1 23 ? -22.672 -22.609 -14.211 1 90.69 23 VAL B O 1
ATOM 3147 N N . VAL B 1 24 ? -22.047 -20.891 -15.469 1 94.94 24 VAL B N 1
ATOM 3148 C CA . VAL B 1 24 ? -22.609 -19.938 -14.531 1 94.94 24 VAL B CA 1
ATOM 3149 C C . VAL B 1 24 ? -23.969 -19.453 -15.031 1 94.94 24 VAL B C 1
ATOM 3151 O O . VAL B 1 24 ? -24.547 -18.516 -14.492 1 94.94 24 VAL B O 1
ATOM 3154 N N . ASP B 1 25 ? -24.484 -20.125 -16.047 1 95 25 ASP B N 1
ATOM 3155 C CA . ASP B 1 25 ? -25.812 -19.766 -16.547 1 95 25 ASP B CA 1
ATOM 3156 C C . ASP B 1 25 ? -26.844 -19.891 -15.438 1 95 25 ASP B C 1
ATOM 3158 O O . ASP B 1 25 ? -26.812 -20.828 -14.641 1 95 25 ASP B O 1
ATOM 3162 N N . GLY B 1 26 ? -27.734 -18.969 -15.398 1 96.44 26 GLY B N 1
ATOM 3163 C CA . GLY B 1 26 ? -28.812 -18.984 -14.422 1 96.44 26 GLY B CA 1
ATOM 3164 C C . GLY B 1 26 ? -28.375 -18.516 -13.047 1 96.44 26 GLY B C 1
ATOM 3165 O O . GLY B 1 26 ? -29.094 -18.703 -12.062 1 96.44 26 GLY B O 1
ATOM 3166 N N . THR B 1 27 ? -27.188 -17.984 -12.945 1 97.88 27 THR B N 1
ATOM 3167 C CA . THR B 1 27 ? -26.703 -17.469 -11.664 1 97.88 27 THR B CA 1
ATOM 3168 C C . THR B 1 27 ? -26.359 -15.992 -11.766 1 97.88 27 THR B C 1
ATOM 3170 O O . THR B 1 27 ? -26.125 -15.477 -12.859 1 97.88 27 THR B O 1
ATOM 3173 N N . GLU B 1 28 ? -26.391 -15.352 -10.648 1 97.94 28 GLU B N 1
ATOM 3174 C CA . GLU B 1 28 ? -25.953 -13.961 -10.508 1 97.94 28 GLU B CA 1
ATOM 3175 C C . GLU B 1 28 ? -24.672 -13.867 -9.688 1 97.94 28 GLU B C 1
ATOM 3177 O O . GLU B 1 28 ? -24.578 -14.438 -8.594 1 97.94 28 GLU B O 1
ATOM 3182 N N . LEU B 1 29 ? -23.688 -13.164 -10.18 1 98.5 29 LEU B N 1
ATOM 3183 C CA . LEU B 1 29 ? -22.438 -12.969 -9.461 1 98.5 29 LEU B CA 1
ATOM 3184 C C . LEU B 1 29 ? -22.609 -11.977 -8.32 1 98.5 29 LEU B C 1
ATOM 3186 O O . LEU B 1 29 ? -23.094 -10.859 -8.531 1 98.5 29 LEU B O 1
ATOM 3190 N N . LEU B 1 30 ? -22.188 -12.383 -7.082 1 98.5 30 LEU B N 1
ATOM 3191 C CA . LEU B 1 30 ? -22.344 -11.516 -5.914 1 98.5 30 LEU B CA 1
ATOM 3192 C C . LEU B 1 30 ? -20.984 -11.031 -5.414 1 98.5 30 LEU B C 1
ATOM 3194 O O . LEU B 1 30 ? -20.875 -9.93 -4.875 1 98.5 30 LEU B O 1
ATOM 3198 N N . LEU B 1 31 ? -20 -11.867 -5.48 1 98.75 31 LEU B N 1
ATOM 3199 C CA . LEU B 1 31 ? -18.672 -11.633 -4.93 1 98.75 31 LEU B CA 1
ATOM 3200 C C . LEU B 1 31 ? -17.609 -12.344 -5.754 1 98.75 31 LEU B C 1
ATOM 3202 O O . LEU B 1 31 ? -17.797 -13.492 -6.16 1 98.75 31 LEU B O 1
ATOM 3206 N N . THR B 1 32 ? -16.625 -11.656 -6.078 1 98.81 32 THR B N 1
ATOM 3207 C CA . THR B 1 32 ? -15.414 -12.312 -6.57 1 98.81 32 THR B CA 1
ATOM 3208 C C . THR B 1 32 ? -14.25 -12.086 -5.613 1 98.81 32 THR B C 1
ATOM 3210 O O . THR B 1 32 ? -13.984 -10.961 -5.199 1 98.81 32 THR B O 1
ATOM 3213 N N . PHE B 1 33 ? -13.641 -13.141 -5.211 1 98.75 33 PHE B N 1
ATOM 3214 C CA . PHE B 1 33 ? -12.477 -13.195 -4.332 1 98.75 33 PHE B CA 1
ATOM 3215 C C . PHE B 1 33 ? -11.273 -13.789 -5.059 1 98.75 33 PHE B C 1
ATOM 3217 O O . PHE B 1 33 ? -11.164 -15.008 -5.188 1 98.75 33 PHE B O 1
ATOM 3224 N N . LEU B 1 34 ? -10.375 -12.891 -5.504 1 98.69 34 LEU B N 1
ATOM 3225 C CA . LEU B 1 34 ? -9.383 -13.25 -6.516 1 98.69 34 LEU B CA 1
ATOM 3226 C C . LEU B 1 34 ? -7.973 -13.055 -5.977 1 98.69 34 LEU B C 1
ATOM 3228 O O . LEU B 1 34 ? -7.684 -12.055 -5.32 1 98.69 34 LEU B O 1
ATOM 3232 N N . ILE B 1 35 ? -7.09 -14.055 -6.16 1 98.81 35 ILE B N 1
ATOM 3233 C CA . ILE B 1 35 ? -5.656 -13.93 -5.914 1 98.81 35 ILE B CA 1
ATOM 3234 C C . ILE B 1 35 ? -4.887 -14.188 -7.207 1 98.81 35 ILE B C 1
ATOM 3236 O O . ILE B 1 35 ? -5.25 -15.078 -7.984 1 98.81 35 ILE B O 1
ATOM 3240 N N . HIS B 1 36 ? -3.908 -13.383 -7.473 1 98.81 36 HIS B N 1
ATOM 3241 C CA . HIS B 1 36 ? -3.152 -13.57 -8.703 1 98.81 36 HIS B CA 1
ATOM 3242 C C . HIS B 1 36 ? -1.65 -13.523 -8.445 1 98.81 36 HIS B C 1
ATOM 3244 O O . HIS B 1 36 ? -1.209 -12.969 -7.434 1 98.81 36 HIS B O 1
ATOM 3250 N N . ARG B 1 37 ? -0.906 -14.156 -9.336 1 98.62 37 ARG B N 1
ATOM 3251 C CA . ARG B 1 37 ? 0.551 -14.078 -9.352 1 98.62 37 ARG B CA 1
ATOM 3252 C C . ARG B 1 37 ? 1.023 -12.781 -10.008 1 98.62 37 ARG B C 1
ATOM 3254 O O . ARG B 1 37 ? 0.354 -12.25 -10.891 1 98.62 37 ARG B O 1
ATOM 3261 N N . HIS B 1 38 ? 2.09 -12.266 -9.555 1 98.5 38 HIS B N 1
ATOM 3262 C CA . HIS B 1 38 ? 2.715 -11.125 -10.219 1 98.5 38 HIS B CA 1
ATOM 3263 C C . HIS B 1 38 ? 3.031 -11.438 -11.68 1 98.5 38 HIS B C 1
ATOM 3265 O O . HIS B 1 38 ? 2.973 -12.594 -12.094 1 98.5 38 HIS B O 1
ATOM 3271 N N . GLY B 1 39 ? 3.354 -10.367 -12.43 1 98.62 39 GLY B N 1
ATOM 3272 C CA . GLY B 1 39 ? 3.744 -10.508 -13.82 1 98.62 39 GLY B CA 1
ATOM 3273 C C . GLY B 1 39 ? 5.172 -10.984 -14 1 98.62 39 GLY B C 1
ATOM 3274 O O . GLY B 1 39 ? 5.84 -11.328 -13.023 1 98.62 39 GLY B O 1
ATOM 3275 N N . ASP B 1 40 ? 5.613 -10.945 -15.25 1 98.62 40 ASP B N 1
ATOM 3276 C CA . ASP B 1 40 ? 6.953 -11.398 -15.602 1 98.62 40 ASP B CA 1
ATOM 3277 C C . ASP B 1 40 ? 8.016 -10.633 -14.812 1 98.62 40 ASP B C 1
ATOM 3279 O O . ASP B 1 40 ? 7.938 -9.414 -14.68 1 98.62 40 ASP B O 1
ATOM 3283 N N . ARG B 1 41 ? 8.922 -11.367 -14.344 1 97.94 41 ARG B N 1
ATOM 3284 C CA . ARG B 1 41 ? 10.016 -10.75 -13.594 1 97.94 41 ARG B CA 1
ATOM 3285 C C . ARG B 1 41 ? 11.367 -11.305 -14.039 1 97.94 41 ARG B C 1
ATOM 3287 O O . ARG B 1 41 ? 11.422 -12.297 -14.758 1 97.94 41 ARG B O 1
ATOM 3294 N N . THR B 1 42 ? 12.469 -10.648 -13.672 1 97 42 THR B N 1
ATOM 3295 C CA . THR B 1 42 ? 13.82 -11.156 -13.844 1 97 42 THR B CA 1
ATOM 3296 C C . THR B 1 42 ? 14.086 -12.32 -12.891 1 97 42 THR B C 1
ATOM 3298 O O . THR B 1 42 ? 13.297 -12.57 -11.977 1 97 42 THR B O 1
ATOM 3301 N N . PRO B 1 43 ? 15.125 -13.086 -13.18 1 95.56 43 PRO B N 1
ATOM 3302 C CA . PRO B 1 43 ? 15.406 -14.234 -12.305 1 95.56 43 PRO B CA 1
ATOM 3303 C C . PRO B 1 43 ? 15.773 -13.812 -10.883 1 95.56 43 PRO B C 1
ATOM 3305 O O . PRO B 1 43 ? 16.266 -12.703 -10.672 1 95.56 43 PRO B O 1
ATOM 3308 N N . ILE B 1 44 ? 15.43 -14.727 -9.969 1 91.5 44 ILE B N 1
ATOM 3309 C CA . ILE B 1 44 ? 15.93 -14.57 -8.609 1 91.5 44 ILE B CA 1
ATOM 3310 C C . ILE B 1 44 ? 17.453 -14.719 -8.602 1 91.5 44 ILE B C 1
ATOM 3312 O O . ILE B 1 44 ? 18 -15.648 -9.203 1 91.5 44 ILE B O 1
ATOM 3316 N N . GLU B 1 45 ? 18.078 -13.867 -7.898 1 87.69 45 GLU B N 1
ATOM 3317 C CA . GLU B 1 45 ? 19.531 -13.781 -7.949 1 87.69 45 GLU B CA 1
ATOM 3318 C C . GLU B 1 45 ? 20.172 -15.102 -7.539 1 87.69 45 GLU B C 1
ATOM 3320 O O . GLU B 1 45 ? 21.125 -15.562 -8.188 1 87.69 45 GLU B O 1
ATOM 3325 N N . SER B 1 46 ? 19.672 -15.742 -6.543 1 83.75 46 SER B N 1
ATOM 3326 C CA . SER B 1 46 ? 20.297 -16.938 -5.973 1 83.75 46 SER B CA 1
ATOM 3327 C C . SER B 1 46 ? 20.234 -18.109 -6.945 1 83.75 46 SER B C 1
ATOM 3329 O O . SER B 1 46 ? 20.969 -19.094 -6.781 1 83.75 46 SER B O 1
ATOM 3331 N N . PHE B 1 47 ? 19.469 -18.031 -7.977 1 83.44 47 PHE B N 1
ATOM 3332 C CA . PHE B 1 47 ? 19.312 -19.156 -8.891 1 83.44 47 PHE B CA 1
ATOM 3333 C C . PHE B 1 47 ? 20.109 -18.922 -10.172 1 83.44 47 PHE B C 1
ATOM 3335 O O . PHE B 1 47 ? 20.219 -19.828 -11.008 1 83.44 47 PHE B O 1
ATOM 3342 N N . LEU B 1 48 ? 20.625 -17.781 -10.273 1 87.12 48 LEU B N 1
ATOM 3343 C CA . LEU B 1 48 ? 21.344 -17.422 -11.492 1 87.12 48 LEU B CA 1
ATOM 3344 C C . LEU B 1 48 ? 22.547 -18.344 -11.695 1 87.12 48 LEU B C 1
ATOM 3346 O O . LEU B 1 48 ? 22.938 -18.641 -12.828 1 87.12 48 LEU B O 1
ATOM 3350 N N . ALA B 1 49 ? 23.078 -18.734 -10.57 1 83.62 49 ALA B N 1
ATOM 3351 C CA . ALA B 1 49 ? 24.266 -19.578 -10.641 1 83.62 49 ALA B CA 1
ATOM 3352 C C . ALA B 1 49 ? 23.953 -20.922 -11.297 1 83.62 49 ALA B C 1
ATOM 3354 O O . ALA B 1 49 ? 24.859 -21.594 -11.805 1 83.62 49 ALA B O 1
ATOM 3355 N N . LEU B 1 50 ? 22.703 -21.281 -11.297 1 82.38 50 LEU B N 1
ATOM 3356 C CA . LEU B 1 50 ? 22.297 -22.562 -11.867 1 82.38 50 LEU B CA 1
ATOM 3357 C C . LEU B 1 50 ? 22.094 -22.453 -13.375 1 82.38 50 LEU B C 1
ATOM 3359 O O . LEU B 1 50 ? 21.922 -23.453 -14.062 1 82.38 50 LEU B O 1
ATOM 3363 N N . SER B 1 51 ? 22.172 -21.328 -13.898 1 87.25 51 SER B N 1
ATOM 3364 C CA . SER B 1 51 ? 21.844 -21.078 -15.297 1 87.25 51 SER B CA 1
ATOM 3365 C C . SER B 1 51 ? 23.062 -21.312 -16.188 1 87.25 51 SER B C 1
ATOM 3367 O O . SER B 1 51 ? 24.188 -21.031 -15.789 1 87.25 51 SER B O 1
ATOM 3369 N N . THR B 1 52 ? 22.766 -21.797 -17.391 1 86.69 52 THR B N 1
ATOM 3370 C CA . THR B 1 52 ? 23.781 -21.875 -18.438 1 86.69 52 THR B CA 1
ATOM 3371 C C . THR B 1 52 ? 23.875 -20.562 -19.203 1 86.69 52 THR B C 1
ATOM 3373 O O . THR B 1 52 ? 24.688 -20.422 -20.125 1 86.69 52 THR B O 1
ATOM 3376 N N . HIS B 1 53 ? 23.094 -19.562 -18.906 1 92.69 53 HIS B N 1
ATOM 3377 C CA . HIS B 1 53 ? 23.047 -18.266 -19.547 1 92.69 53 HIS B CA 1
ATOM 3378 C C . HIS B 1 53 ? 23.188 -17.141 -18.531 1 92.69 53 HIS B C 1
ATOM 3380 O O . HIS B 1 53 ? 22.531 -16.109 -18.641 1 92.69 53 HIS B O 1
ATOM 3386 N N . ALA B 1 54 ? 23.938 -17.328 -17.516 1 91.69 54 ALA B N 1
ATOM 3387 C CA . ALA B 1 54 ? 24.031 -16.422 -16.391 1 91.69 54 ALA B CA 1
ATOM 3388 C C . ALA B 1 54 ? 24.391 -15.008 -16.844 1 91.69 54 ALA B C 1
ATOM 3390 O O . ALA B 1 54 ? 23.797 -14.031 -16.406 1 91.69 54 ALA B O 1
ATOM 3391 N N . GLU B 1 55 ? 25.344 -14.852 -17.734 1 94.56 55 GLU B N 1
ATOM 3392 C CA . GLU B 1 55 ? 25.797 -13.539 -18.188 1 94.56 55 GLU B CA 1
ATOM 3393 C C . GLU B 1 55 ? 24.703 -12.805 -18.953 1 94.56 55 GLU B C 1
ATOM 3395 O O . GLU B 1 55 ? 24.484 -11.617 -18.734 1 94.56 55 GLU B O 1
ATOM 3400 N N . GLU B 1 56 ? 24.047 -13.531 -19.844 1 96.19 56 GLU B N 1
ATOM 3401 C CA . GLU B 1 56 ? 22.953 -12.945 -20.594 1 96.19 56 GLU B CA 1
ATOM 3402 C C . GLU B 1 56 ? 21.812 -12.508 -19.672 1 96.19 56 GLU B C 1
ATOM 3404 O O . GLU B 1 56 ? 21.219 -11.453 -19.875 1 96.19 56 GLU B O 1
ATOM 3409 N N . LEU B 1 57 ? 21.516 -13.312 -18.719 1 96.62 57 LEU B N 1
ATOM 3410 C CA . LEU B 1 57 ? 20.453 -13.008 -17.766 1 96.62 57 LEU B CA 1
ATOM 3411 C C . LEU B 1 57 ? 20.812 -11.805 -16.906 1 96.62 57 LEU B C 1
ATOM 3413 O O . LEU B 1 57 ? 19.953 -10.992 -16.562 1 96.62 57 LEU B O 1
ATOM 3417 N N . GLU B 1 58 ? 22.031 -11.727 -16.5 1 95.31 58 GLU B N 1
ATOM 3418 C CA . GLU B 1 58 ? 22.5 -10.562 -15.758 1 95.31 58 GLU B CA 1
ATOM 3419 C C . GLU B 1 58 ? 22.328 -9.273 -16.562 1 95.31 58 GLU B C 1
ATOM 3421 O O . GLU B 1 58 ? 21.812 -8.281 -16.031 1 95.31 58 GLU B O 1
ATOM 3426 N N . ASP B 1 59 ? 22.703 -9.359 -17.812 1 96.56 59 ASP B N 1
ATOM 3427 C CA . ASP B 1 59 ? 22.578 -8.195 -18.688 1 96.56 59 ASP B CA 1
ATOM 3428 C C . ASP B 1 59 ? 21.109 -7.801 -18.859 1 96.56 59 ASP B C 1
ATOM 3430 O O . ASP B 1 59 ? 20.766 -6.621 -18.797 1 96.56 59 ASP B O 1
ATOM 3434 N N . ALA B 1 60 ? 20.312 -8.773 -19.109 1 96.12 60 ALA B N 1
ATOM 3435 C CA . ALA B 1 60 ? 18.891 -8.523 -19.328 1 96.12 60 ALA B CA 1
ATOM 3436 C C . ALA B 1 60 ? 18.203 -8.008 -18.062 1 96.12 60 ALA B C 1
ATOM 3438 O O . ALA B 1 60 ? 17.188 -7.328 -18.141 1 96.12 60 ALA B O 1
ATOM 3439 N N . SER B 1 61 ? 18.766 -8.312 -16.891 1 95.19 61 SER B N 1
ATOM 3440 C CA . SER B 1 61 ? 18.172 -7.953 -15.602 1 95.19 61 SER B CA 1
ATOM 3441 C C . SER B 1 61 ? 18.641 -6.574 -15.148 1 95.19 61 SER B C 1
ATOM 3443 O O . SER B 1 61 ? 18.062 -5.984 -14.234 1 95.19 61 SER B O 1
ATOM 3445 N N . ALA B 1 62 ? 19.672 -6.027 -15.766 1 94.12 62 ALA B N 1
ATOM 3446 C CA . ALA B 1 62 ? 20.359 -4.824 -15.297 1 94.12 62 ALA B CA 1
ATOM 3447 C C . ALA B 1 62 ? 19.406 -3.643 -15.227 1 94.12 62 ALA B C 1
ATOM 3449 O O . ALA B 1 62 ? 19.469 -2.83 -14.305 1 94.12 62 ALA B O 1
ATOM 3450 N N . LYS B 1 63 ? 18.5 -3.633 -16.156 1 91.38 63 LYS B N 1
ATOM 3451 C CA . LYS B 1 63 ? 17.562 -2.52 -16.25 1 91.38 63 LYS B CA 1
ATOM 3452 C C . LYS B 1 63 ? 16.578 -2.535 -15.07 1 91.38 63 LYS B C 1
ATOM 3454 O O . LYS B 1 63 ? 16.078 -1.484 -14.664 1 91.38 63 LYS B O 1
ATOM 3459 N N . TYR B 1 64 ? 16.328 -3.66 -14.492 1 93.44 64 TYR B N 1
ATOM 3460 C CA . TYR B 1 64 ? 15.227 -3.82 -13.547 1 93.44 64 TYR B CA 1
ATOM 3461 C C . TYR B 1 64 ? 15.758 -4.156 -12.156 1 93.44 64 TYR B C 1
ATOM 3463 O O . TYR B 1 64 ? 15.18 -3.732 -11.148 1 93.44 64 TYR B O 1
ATOM 3471 N N . GLY B 1 65 ? 16.812 -4.895 -12.125 1 92.75 65 GLY B N 1
ATOM 3472 C CA . GLY B 1 65 ? 17.234 -5.602 -10.93 1 92.75 65 GLY B CA 1
ATOM 3473 C C . GLY B 1 65 ? 16.75 -7.039 -10.891 1 92.75 65 GLY B C 1
ATOM 3474 O O . GLY B 1 65 ? 15.906 -7.441 -11.688 1 92.75 65 GLY B O 1
ATOM 3475 N N . TYR B 1 66 ? 17.297 -7.875 -9.992 1 91.75 66 TYR B N 1
ATOM 3476 C CA . TYR B 1 66 ? 16.938 -9.289 -9.898 1 91.75 66 TYR B CA 1
ATOM 3477 C C . TYR B 1 66 ? 15.594 -9.469 -9.211 1 91.75 66 TYR B C 1
ATOM 3479 O O . TYR B 1 66 ? 15.305 -8.797 -8.219 1 91.75 66 TYR B O 1
ATOM 3487 N N . GLY B 1 67 ? 14.766 -10.352 -9.773 1 93.94 67 GLY B N 1
ATOM 3488 C CA . GLY B 1 67 ? 13.469 -10.688 -9.203 1 93.94 67 GLY B CA 1
ATOM 3489 C C . GLY B 1 67 ? 12.438 -9.586 -9.391 1 93.94 67 GLY B C 1
ATOM 3490 O O . GLY B 1 67 ? 11.398 -9.586 -8.727 1 93.94 67 GLY B O 1
ATOM 3491 N N . GLN B 1 68 ? 12.734 -8.633 -10.305 1 96.06 68 GLN B N 1
ATOM 3492 C CA . GLN B 1 68 ? 11.875 -7.465 -10.398 1 96.06 68 GLN B CA 1
ATOM 3493 C C . GLN B 1 68 ? 11.023 -7.508 -11.664 1 96.06 68 GLN B C 1
ATOM 3495 O O . GLN B 1 68 ? 11.438 -8.078 -12.68 1 96.06 68 GLN B O 1
ATOM 3500 N N . LEU B 1 69 ? 9.844 -6.918 -11.586 1 98 69 LEU B N 1
ATOM 3501 C CA . LEU B 1 69 ? 8.867 -6.887 -12.672 1 98 69 LEU B CA 1
ATOM 3502 C C . LEU B 1 69 ? 9.461 -6.246 -13.922 1 98 69 LEU B C 1
ATOM 3504 O O . LEU B 1 69 ? 10.094 -5.191 -13.836 1 98 69 LEU B O 1
ATOM 3508 N N . THR B 1 70 ? 9.32 -6.852 -15.047 1 98.12 70 THR B N 1
ATOM 3509 C CA . THR B 1 70 ? 9.828 -6.34 -16.312 1 98.12 70 THR B CA 1
ATOM 3510 C C . THR B 1 70 ? 8.727 -5.598 -17.078 1 98.12 70 THR B C 1
ATOM 3512 O O . THR B 1 70 ? 7.578 -5.559 -16.625 1 98.12 70 THR B O 1
ATOM 3515 N N . ASP B 1 71 ? 9.086 -5.02 -18.234 1 97.94 71 ASP B N 1
ATOM 3516 C CA . ASP B 1 71 ? 8.086 -4.359 -19.062 1 97.94 71 ASP B CA 1
ATOM 3517 C C . ASP B 1 71 ? 7.078 -5.371 -19.609 1 97.94 71 ASP B C 1
ATOM 3519 O O . ASP B 1 71 ? 5.887 -5.07 -19.719 1 97.94 71 ASP B O 1
ATOM 3523 N N . VAL B 1 72 ? 7.586 -6.57 -19.969 1 97.94 72 VAL B N 1
ATOM 3524 C CA . VAL B 1 72 ? 6.691 -7.648 -20.375 1 97.94 72 VAL B CA 1
ATOM 3525 C C . VAL B 1 72 ? 5.723 -7.977 -19.25 1 97.94 72 VAL B C 1
ATOM 3527 O O . VAL B 1 72 ? 4.539 -8.219 -19.484 1 97.94 72 VAL B O 1
ATOM 3530 N N . GLY B 1 73 ? 6.266 -7.98 -17.984 1 98.44 73 GLY B N 1
ATOM 3531 C CA . GLY B 1 73 ? 5.441 -8.219 -16.812 1 98.44 73 GLY B CA 1
ATOM 3532 C C . GLY B 1 73 ? 4.375 -7.156 -16.609 1 98.44 73 GLY B C 1
ATOM 3533 O O . GLY B 1 73 ? 3.242 -7.469 -16.25 1 98.44 73 GLY B O 1
ATOM 3534 N N . LYS B 1 74 ? 4.762 -5.914 -16.812 1 98.62 74 LYS B N 1
ATOM 3535 C CA . LYS B 1 74 ? 3.791 -4.828 -16.703 1 98.62 74 LYS B CA 1
ATOM 3536 C C . LYS B 1 74 ? 2.686 -4.973 -17.75 1 98.62 74 LYS B C 1
ATOM 3538 O O . LYS B 1 74 ? 1.506 -4.801 -17.438 1 98.62 74 LYS B O 1
ATOM 3543 N N . ARG B 1 75 ? 3.047 -5.316 -18.938 1 98.31 75 ARG B N 1
ATOM 3544 C CA . ARG B 1 75 ? 2.051 -5.48 -20 1 98.31 75 ARG B CA 1
ATOM 3545 C C . ARG B 1 75 ? 1.112 -6.645 -19.688 1 98.31 75 ARG B C 1
ATOM 3547 O O . ARG B 1 75 ? -0.095 -6.551 -19.922 1 98.31 75 ARG B O 1
ATOM 3554 N N . ARG B 1 76 ? 1.665 -7.719 -19.188 1 98.38 76 ARG B N 1
ATOM 3555 C CA . ARG B 1 76 ? 0.823 -8.852 -18.812 1 98.38 76 ARG B CA 1
ATOM 3556 C C . ARG B 1 76 ? -0.091 -8.484 -17.656 1 98.38 76 ARG B C 1
ATOM 3558 O O . ARG B 1 76 ? -1.239 -8.93 -17.594 1 98.38 76 ARG B O 1
ATOM 3565 N N . ALA B 1 77 ? 0.464 -7.703 -16.719 1 98.69 77 ALA B N 1
ATOM 3566 C CA . ALA B 1 77 ? -0.345 -7.199 -15.609 1 98.69 77 ALA B CA 1
ATOM 3567 C C . ALA B 1 77 ? -1.509 -6.355 -16.109 1 98.69 77 ALA B C 1
ATOM 3569 O O . ALA B 1 77 ? -2.621 -6.441 -15.594 1 98.69 77 ALA B O 1
ATOM 3570 N N . TYR B 1 78 ? -1.257 -5.531 -17.094 1 98.5 78 TYR B N 1
ATOM 3571 C CA . TYR B 1 78 ? -2.305 -4.719 -17.703 1 98.5 78 TYR B CA 1
ATOM 3572 C C . TYR B 1 78 ? -3.389 -5.598 -18.312 1 98.5 78 TYR B C 1
ATOM 3574 O O . TYR B 1 78 ? -4.582 -5.324 -18.156 1 98.5 78 TYR B O 1
ATOM 3582 N N . GLN B 1 79 ? -3.002 -6.664 -18.984 1 98.19 79 GLN B N 1
ATOM 3583 C CA . GLN B 1 79 ? -3.951 -7.613 -19.562 1 98.19 79 GLN B CA 1
ATOM 3584 C C . GLN B 1 79 ? -4.781 -8.289 -18.469 1 98.19 79 GLN B C 1
ATOM 3586 O O . GLN B 1 79 ? -5.969 -8.547 -18.656 1 98.19 79 GLN B O 1
ATOM 3591 N N . LEU B 1 80 ? -4.121 -8.609 -17.375 1 98.62 80 LEU B N 1
ATOM 3592 C CA . LEU B 1 80 ? -4.852 -9.141 -16.234 1 98.62 80 LEU B CA 1
ATOM 3593 C C . LEU B 1 80 ? -5.934 -8.172 -15.781 1 98.62 80 LEU B C 1
ATOM 3595 O O . LEU B 1 80 ? -7.062 -8.57 -15.5 1 98.62 80 LEU B O 1
ATOM 3599 N N . GLY B 1 81 ? -5.555 -6.863 -15.688 1 98.5 81 GLY B N 1
ATOM 3600 C CA . GLY B 1 81 ? -6.531 -5.844 -15.344 1 98.5 81 GLY B CA 1
ATOM 3601 C C . GLY B 1 81 ? -7.691 -5.773 -16.312 1 98.5 81 GLY B C 1
ATOM 3602 O O . GLY B 1 81 ? -8.844 -5.625 -15.906 1 98.5 81 GLY B O 1
ATOM 3603 N N . GLU B 1 82 ? -7.387 -5.844 -17.609 1 97.44 82 GLU B N 1
ATOM 3604 C CA . GLU B 1 82 ? -8.43 -5.848 -18.625 1 97.44 82 GLU B CA 1
ATOM 3605 C C . GLU B 1 82 ? -9.391 -7.02 -18.438 1 97.44 82 GLU B C 1
ATOM 3607 O O . GLU B 1 82 ? -10.609 -6.859 -18.547 1 97.44 82 GLU B O 1
ATOM 3612 N N . PHE B 1 83 ? -8.836 -8.141 -18.219 1 97.62 83 PHE B N 1
ATOM 3613 C CA . PHE B 1 83 ? -9.648 -9.328 -17.969 1 97.62 83 PHE B CA 1
ATOM 3614 C C . PHE B 1 83 ? -10.57 -9.109 -16.781 1 97.62 83 PHE B C 1
ATOM 3616 O O . PHE B 1 83 ? -11.773 -9.391 -16.859 1 97.62 83 PHE B O 1
ATOM 3623 N N . ILE B 1 84 ? -10 -8.672 -15.609 1 98.19 84 ILE B N 1
ATOM 3624 C CA . ILE B 1 84 ? -10.766 -8.469 -14.383 1 98.19 84 ILE B CA 1
ATOM 3625 C C . ILE B 1 84 ? -11.914 -7.488 -14.648 1 98.19 84 ILE B C 1
ATOM 3627 O O . ILE B 1 84 ? -13.047 -7.727 -14.227 1 98.19 84 ILE B O 1
ATOM 3631 N N . ARG B 1 85 ? -11.586 -6.387 -15.336 1 97.38 85 ARG B N 1
ATOM 3632 C CA . ARG B 1 85 ? -12.609 -5.395 -15.648 1 97.38 85 ARG B CA 1
ATOM 3633 C C . ARG B 1 85 ? -13.734 -6.004 -16.484 1 97.38 85 ARG B C 1
ATOM 3635 O O . ARG B 1 85 ? -14.914 -5.812 -16.172 1 97.38 85 ARG B O 1
ATOM 3642 N N . ARG B 1 86 ? -13.406 -6.711 -17.453 1 96.12 86 ARG B N 1
ATOM 3643 C CA . ARG B 1 86 ? -14.406 -7.312 -18.328 1 96.12 86 ARG B CA 1
ATOM 3644 C C . ARG B 1 86 ? -15.258 -8.328 -17.562 1 96.12 86 ARG B C 1
ATOM 3646 O O . ARG B 1 86 ? -16.484 -8.273 -17.609 1 96.12 86 ARG B O 1
ATOM 3653 N N . ARG B 1 87 ? -14.68 -9.195 -16.891 1 95.69 87 ARG B N 1
ATOM 3654 C CA . ARG B 1 87 ? -15.391 -10.312 -16.297 1 95.69 87 ARG B CA 1
ATOM 3655 C C . ARG B 1 87 ? -16.266 -9.844 -15.133 1 95.69 87 ARG B C 1
ATOM 3657 O O . ARG B 1 87 ? -17.359 -10.359 -14.93 1 95.69 87 ARG B O 1
ATOM 3664 N N . TYR B 1 88 ? -15.758 -8.883 -14.445 1 97.38 88 TYR B N 1
ATOM 3665 C CA . TYR B 1 88 ? -16.469 -8.484 -13.227 1 97.38 88 TYR B CA 1
ATOM 3666 C C . TYR B 1 88 ? -17.047 -7.09 -13.375 1 97.38 88 TYR B C 1
ATOM 3668 O O . TYR B 1 88 ? -17.234 -6.383 -12.375 1 97.38 88 TYR B O 1
ATOM 3676 N N . ASP B 1 89 ? -17.297 -6.656 -14.547 1 97.19 89 ASP B N 1
ATOM 3677 C CA . ASP B 1 89 ? -17.812 -5.332 -14.883 1 97.19 89 ASP B CA 1
ATOM 3678 C C . ASP B 1 89 ? -19.078 -5.016 -14.0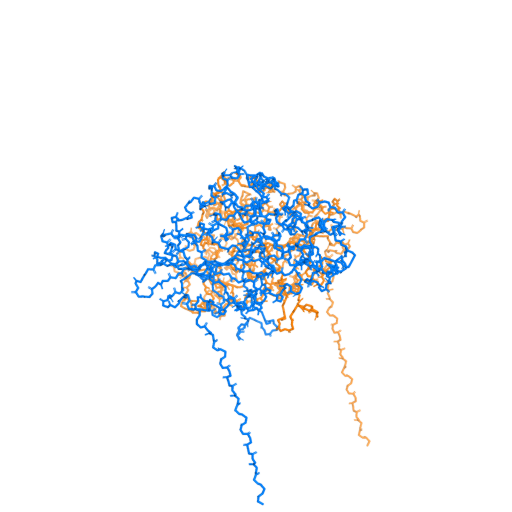78 1 97.19 89 ASP B C 1
ATOM 3680 O O . ASP B 1 89 ? -19.266 -3.883 -13.641 1 97.19 89 ASP B O 1
ATOM 3684 N N . GLY B 1 90 ? -19.859 -5.973 -13.883 1 97.31 90 GLY B N 1
ATOM 3685 C CA . GLY B 1 90 ? -21.141 -5.77 -13.211 1 97.31 90 GLY B CA 1
ATOM 3686 C C . GLY B 1 90 ? -20.984 -5.41 -11.742 1 97.31 90 GLY B C 1
ATOM 3687 O O . GLY B 1 90 ? -21.938 -4.93 -11.117 1 97.31 90 GLY B O 1
ATOM 3688 N N . LEU B 1 91 ? -19.844 -5.648 -11.172 1 98.31 91 LEU B N 1
ATOM 3689 C CA . LEU B 1 91 ? -19.609 -5.391 -9.75 1 98.31 91 LEU B CA 1
ATOM 3690 C C . LEU B 1 91 ? -18.812 -4.098 -9.562 1 98.31 91 LEU B C 1
ATOM 3692 O O . LEU B 1 91 ? -18.594 -3.666 -8.43 1 98.31 91 LEU B O 1
ATOM 3696 N N . LEU B 1 92 ? -18.406 -3.439 -10.672 1 97.94 92 LEU B N 1
ATOM 3697 C CA . LEU B 1 92 ? -17.484 -2.312 -10.594 1 97.94 92 LEU B CA 1
ATOM 3698 C C . LEU B 1 92 ? -18.062 -1.085 -11.289 1 97.94 92 LEU B C 1
ATOM 3700 O O . LEU B 1 92 ? -18.516 -1.173 -12.43 1 97.94 92 LEU B O 1
ATOM 3704 N N . SER B 1 93 ? -18.047 0.095 -10.602 1 96.5 93 SER B N 1
ATOM 3705 C CA . SER B 1 93 ? -18.359 1.369 -11.242 1 96.5 93 SER B CA 1
ATOM 3706 C C . SER B 1 93 ? -17.25 1.793 -12.203 1 96.5 93 SER B C 1
ATOM 3708 O O . SER B 1 93 ? -16.141 1.281 -12.133 1 96.5 93 SER B O 1
ATOM 3710 N N . PRO B 1 94 ? -17.578 2.66 -13.078 1 95.31 94 PRO B N 1
ATOM 3711 C CA . PRO B 1 94 ? -16.562 3.1 -14.031 1 95.31 94 PRO B CA 1
ATOM 3712 C C . PRO B 1 94 ? -15.352 3.729 -13.352 1 95.31 94 PRO B C 1
ATOM 3714 O O . PRO B 1 94 ? -14.219 3.557 -13.812 1 95.31 94 PRO B O 1
ATOM 3717 N N . ASN B 1 95 ? -15.641 4.48 -12.234 1 94.81 95 ASN B N 1
ATOM 3718 C CA . ASN B 1 95 ? -14.562 5.086 -11.461 1 94.81 95 ASN B CA 1
ATOM 3719 C C . ASN B 1 95 ? -14.359 4.371 -10.133 1 94.81 95 ASN B C 1
ATOM 3721 O O . ASN B 1 95 ? -15.297 3.777 -9.586 1 94.81 95 ASN B O 1
ATOM 3725 N N . PHE B 1 96 ? -13.18 4.469 -9.703 1 95.94 96 PHE B N 1
ATOM 3726 C CA . PHE B 1 96 ? -12.836 3.814 -8.445 1 95.94 96 PHE B CA 1
ATOM 3727 C C . PHE B 1 96 ? -13.789 4.238 -7.336 1 95.94 96 PHE B C 1
ATOM 3729 O O . PHE B 1 96 ? -14.055 5.43 -7.156 1 95.94 96 PHE B O 1
ATOM 3736 N N . ASN B 1 97 ? -14.242 3.279 -6.688 1 93 97 ASN B N 1
ATOM 3737 C CA . ASN B 1 97 ? -15.062 3.402 -5.488 1 93 97 ASN B CA 1
ATOM 3738 C C . ASN B 1 97 ? -14.617 2.436 -4.398 1 93 97 ASN B C 1
ATOM 3740 O O . ASN B 1 97 ? -14.75 1.219 -4.547 1 93 97 ASN B O 1
ATOM 3744 N N . LYS B 1 98 ? -14.141 2.986 -3.303 1 90.06 98 LYS B N 1
ATOM 3745 C CA . LYS B 1 98 ? -13.539 2.174 -2.25 1 90.06 98 LYS B CA 1
ATOM 3746 C C . LYS B 1 98 ? -14.555 1.198 -1.659 1 90.06 98 LYS B C 1
ATOM 3748 O O . LYS B 1 98 ? -14.172 0.192 -1.056 1 90.06 98 LYS B O 1
ATOM 3753 N N . SER B 1 99 ? -15.844 1.466 -1.78 1 91.88 99 SER B N 1
ATOM 3754 C CA . SER B 1 99 ? -16.875 0.613 -1.197 1 91.88 99 SER B CA 1
ATOM 3755 C C . SER B 1 99 ? -17.094 -0.635 -2.045 1 91.88 99 SER B C 1
ATOM 3757 O O . SER B 1 99 ? -17.75 -1.582 -1.6 1 91.88 99 SER B O 1
ATOM 3759 N N . GLU B 1 100 ? -16.484 -0.715 -3.238 1 96.44 100 GLU B N 1
ATOM 3760 C CA . GLU B 1 100 ? -16.797 -1.803 -4.16 1 96.44 100 GLU B CA 1
ATOM 3761 C C . GLU B 1 100 ? -15.656 -2.814 -4.227 1 96.44 100 GLU B C 1
ATOM 3763 O O . GLU B 1 100 ? -15.867 -3.973 -4.59 1 96.44 100 GLU B O 1
ATOM 3768 N N . ILE B 1 101 ? -14.477 -2.367 -3.904 1 98.06 101 ILE B N 1
ATOM 3769 C CA . ILE B 1 101 ? -13.32 -3.189 -4.227 1 98.06 101 ILE B CA 1
ATOM 3770 C C . ILE B 1 101 ? -12.281 -3.072 -3.115 1 98.06 101 ILE B C 1
ATOM 3772 O O . ILE B 1 101 ? -12.055 -1.984 -2.582 1 98.06 101 ILE B O 1
ATOM 3776 N N . PHE B 1 102 ? -11.828 -4.195 -2.664 1 97.25 102 PHE B N 1
ATOM 3777 C CA . PHE B 1 102 ? -10.719 -4.297 -1.729 1 97.25 102 PHE B CA 1
ATOM 3778 C C . PHE B 1 102 ? -9.477 -4.855 -2.424 1 97.25 102 PHE B C 1
ATOM 3780 O O . PHE B 1 102 ? -9.547 -5.891 -3.092 1 97.25 102 PHE B O 1
ATOM 3787 N N . ILE B 1 103 ? -8.312 -4.184 -2.311 1 98.56 103 ILE B N 1
ATOM 3788 C CA . ILE B 1 103 ? -7.09 -4.598 -2.984 1 98.56 103 ILE B CA 1
ATOM 3789 C C . ILE B 1 103 ? -5.945 -4.668 -1.975 1 98.56 103 ILE B C 1
ATOM 3791 O O . ILE B 1 103 ? -5.645 -3.682 -1.297 1 98.56 103 ILE B O 1
ATOM 3795 N N . ARG B 1 104 ? -5.32 -5.773 -1.902 1 97.94 104 ARG B N 1
ATOM 3796 C CA . ARG B 1 104 ? -4.152 -5.965 -1.045 1 97.94 104 ARG B CA 1
ATOM 3797 C C . ARG B 1 104 ? -3.021 -6.648 -1.805 1 97.94 104 ARG B C 1
ATOM 3799 O O . ARG B 1 104 ? -3.258 -7.574 -2.584 1 97.94 104 ARG B O 1
ATOM 3806 N N . SER B 1 105 ? -1.836 -6.176 -1.648 1 97.75 105 SER B N 1
ATOM 3807 C CA . SER B 1 105 ? -0.645 -6.805 -2.213 1 97.75 105 SER B CA 1
ATOM 3808 C C . SER B 1 105 ? 0.314 -7.258 -1.117 1 97.75 105 SER B C 1
ATOM 3810 O O . SER B 1 105 ? 0.299 -6.719 -0.01 1 97.75 105 SER B O 1
ATOM 3812 N N . THR B 1 106 ? 1.079 -8.305 -1.416 1 95.19 106 THR B N 1
ATOM 3813 C CA . THR B 1 106 ? 2.232 -8.531 -0.551 1 95.19 106 THR B CA 1
ATOM 3814 C C . THR B 1 106 ? 3.213 -7.363 -0.641 1 95.19 106 THR B C 1
ATOM 3816 O O . THR B 1 106 ? 3.068 -6.488 -1.499 1 95.19 106 THR B O 1
ATOM 3819 N N . GLU B 1 107 ? 4.18 -7.328 0.156 1 92 107 GLU B N 1
ATOM 3820 C CA . GLU B 1 107 ? 5.117 -6.211 0.213 1 92 107 GLU B CA 1
ATOM 3821 C C . GLU B 1 107 ? 6.168 -6.312 -0.889 1 92 107 GLU B C 1
ATOM 3823 O O . GLU B 1 107 ? 7.004 -5.418 -1.046 1 92 107 GLU B O 1
ATOM 3828 N N . SER B 1 108 ? 6.094 -7.332 -1.674 1 92.75 108 SER B N 1
ATOM 3829 C CA . SER B 1 108 ? 7.055 -7.453 -2.766 1 92.75 108 SER B CA 1
ATOM 3830 C C . SER B 1 108 ? 6.848 -6.355 -3.805 1 92.75 108 SER B C 1
ATOM 3832 O O . SER B 1 108 ? 5.715 -6.074 -4.199 1 92.75 108 SER B O 1
ATOM 3834 N N . THR B 1 109 ? 7.977 -5.809 -4.246 1 95.06 109 THR B N 1
ATOM 3835 C CA . THR B 1 109 ? 7.93 -4.727 -5.223 1 95.06 109 THR B CA 1
ATOM 3836 C C . THR B 1 109 ? 7.242 -5.188 -6.504 1 95.06 109 THR B C 1
ATOM 3838 O O . THR B 1 109 ? 6.391 -4.48 -7.047 1 95.06 109 THR B O 1
ATOM 3841 N N . ARG B 1 110 ? 7.582 -6.348 -6.977 1 96.75 110 ARG B N 1
ATOM 3842 C CA . ARG B 1 110 ? 7.023 -6.852 -8.227 1 96.75 110 ARG B CA 1
ATOM 3843 C C . ARG B 1 110 ? 5.523 -7.086 -8.102 1 96.75 110 ARG B C 1
ATOM 3845 O O . ARG B 1 110 ? 4.77 -6.871 -9.055 1 96.75 110 ARG B O 1
ATOM 3852 N N . ALA B 1 111 ? 5.047 -7.551 -6.91 1 97.94 111 ALA B N 1
ATOM 3853 C CA . ALA B 1 111 ? 3.617 -7.762 -6.703 1 97.94 111 ALA B CA 1
ATOM 3854 C C . ALA B 1 111 ? 2.869 -6.434 -6.641 1 97.94 111 ALA B C 1
ATOM 3856 O O . ALA B 1 111 ? 1.796 -6.289 -7.23 1 97.94 111 ALA B O 1
ATOM 3857 N N . LYS B 1 112 ? 3.457 -5.465 -5.953 1 98.38 112 LYS B N 1
ATOM 3858 C CA . LYS B 1 112 ? 2.85 -4.141 -5.852 1 98.38 112 LYS B CA 1
ATOM 3859 C C . LYS B 1 112 ? 2.756 -3.473 -7.223 1 98.38 112 LYS B C 1
ATOM 3861 O O . LYS B 1 112 ? 1.709 -2.934 -7.586 1 98.38 112 LYS B O 1
ATOM 3866 N N . MET B 1 113 ? 3.799 -3.535 -7.977 1 98.5 113 MET B N 1
ATOM 3867 C CA . MET B 1 113 ? 3.807 -2.926 -9.305 1 98.5 113 MET B CA 1
ATOM 3868 C C . MET B 1 113 ? 2.826 -3.633 -10.234 1 98.5 113 MET B C 1
ATOM 3870 O O . MET B 1 113 ? 2.201 -2.998 -11.086 1 98.5 113 MET B O 1
ATOM 3874 N N . THR B 1 114 ? 2.697 -4.93 -10.047 1 98.81 114 THR B N 1
ATOM 3875 C CA . THR B 1 114 ? 1.771 -5.703 -10.867 1 98.81 114 THR B CA 1
ATOM 3876 C C . THR B 1 114 ? 0.335 -5.242 -10.641 1 98.81 114 THR B C 1
ATOM 3878 O O . THR B 1 114 ? -0.386 -4.953 -11.602 1 98.81 114 THR B O 1
ATOM 3881 N N . VAL B 1 115 ? -0.057 -5.145 -9.398 1 98.88 115 VAL B N 1
ATOM 3882 C CA . VAL B 1 115 ? -1.452 -4.797 -9.141 1 98.88 115 VAL B CA 1
ATOM 3883 C C . VAL B 1 115 ? -1.697 -3.336 -9.516 1 98.88 115 VAL B C 1
ATOM 3885 O O . VAL B 1 115 ? -2.779 -2.984 -9.992 1 98.88 115 VAL B O 1
ATOM 3888 N N . LEU B 1 116 ? -0.705 -2.469 -9.297 1 98.75 116 LEU B N 1
ATOM 3889 C CA . LEU B 1 116 ? -0.835 -1.082 -9.734 1 98.75 116 LEU B CA 1
ATOM 3890 C C . LEU B 1 116 ? -1.105 -1.009 -11.234 1 98.75 116 LEU B C 1
ATOM 3892 O O . LEU B 1 116 ? -1.973 -0.252 -11.68 1 98.75 116 LEU B O 1
ATOM 3896 N N . THR B 1 117 ? -0.37 -1.795 -11.953 1 98.75 117 THR B N 1
ATOM 3897 C CA . THR B 1 117 ? -0.537 -1.796 -13.398 1 98.75 117 THR B CA 1
ATOM 3898 C C . THR B 1 117 ? -1.896 -2.373 -13.789 1 98.75 117 THR B C 1
ATOM 3900 O O . THR B 1 117 ? -2.582 -1.829 -14.656 1 98.75 117 THR B O 1
ATOM 3903 N N . ALA B 1 118 ? -2.26 -3.443 -13.172 1 98.81 118 ALA B N 1
ATOM 3904 C CA . ALA B 1 118 ? -3.57 -4.031 -13.43 1 98.81 118 ALA B CA 1
ATOM 3905 C C . ALA B 1 118 ? -4.688 -3.035 -13.148 1 98.81 118 ALA B C 1
ATOM 3907 O O . ALA B 1 118 ? -5.668 -2.959 -13.891 1 98.81 118 ALA B O 1
ATOM 3908 N N . LEU B 1 119 ? -4.543 -2.275 -12.07 1 98.69 119 LEU B N 1
ATOM 3909 C CA . LEU B 1 119 ? -5.562 -1.32 -11.648 1 98.69 119 LEU B CA 1
ATOM 3910 C C . LEU B 1 119 ? -5.727 -0.209 -12.68 1 98.69 119 LEU B C 1
ATOM 3912 O O . LEU B 1 119 ? -6.812 0.353 -12.828 1 98.69 119 LEU B O 1
ATOM 3916 N N . SER B 1 120 ? -4.664 0.125 -13.398 1 98.19 120 SER B N 1
ATOM 3917 C CA . SER B 1 120 ? -4.766 1.135 -14.445 1 98.19 120 SER B CA 1
ATOM 3918 C C . SER B 1 120 ? -5.676 0.669 -15.578 1 98.19 120 SER B C 1
ATOM 3920 O O . SER B 1 120 ? -6.238 1.489 -16.312 1 98.19 120 SER B O 1
ATOM 3922 N N . ALA B 1 121 ? -5.777 -0.644 -15.727 1 98.12 121 ALA B N 1
ATOM 3923 C CA . ALA B 1 121 ? -6.684 -1.198 -16.719 1 98.12 121 ALA B CA 1
ATOM 3924 C C . ALA B 1 121 ? -8.078 -1.401 -16.141 1 98.12 121 ALA B C 1
ATOM 3926 O O . ALA B 1 121 ? -9.078 -1.284 -16.859 1 98.12 121 ALA B O 1
ATOM 3927 N N . ILE B 1 122 ? -8.172 -1.724 -14.859 1 98.5 122 ILE B N 1
ATOM 3928 C CA . ILE B 1 122 ? -9.461 -1.927 -14.203 1 98.5 122 ILE B CA 1
ATOM 3929 C C . ILE B 1 122 ? -10.234 -0.609 -14.172 1 98.5 122 ILE B C 1
ATOM 3931 O O . ILE B 1 122 ? -11.445 -0.588 -14.391 1 98.5 122 ILE B O 1
ATOM 3935 N N . TYR B 1 123 ? -9.539 0.442 -13.844 1 98.31 123 TYR B N 1
ATOM 3936 C CA . TYR B 1 123 ? -10.102 1.786 -13.812 1 98.31 123 TYR B CA 1
ATOM 3937 C C . TYR B 1 123 ? -9.32 2.73 -14.719 1 98.31 123 TYR B C 1
ATOM 3939 O O . TYR B 1 123 ? -8.492 3.508 -14.242 1 98.31 123 TYR B O 1
ATOM 3947 N N . PRO B 1 124 ? -9.617 2.734 -16 1 96.88 124 PRO B N 1
ATOM 3948 C CA . PRO B 1 124 ? -8.938 3.672 -16.891 1 96.88 124 PRO B CA 1
ATOM 3949 C C . PRO B 1 124 ? -9.242 5.133 -16.562 1 96.88 124 PRO B C 1
ATOM 3951 O O . PRO B 1 124 ? -10.234 5.422 -15.898 1 96.88 124 PRO B O 1
ATOM 3954 N N . ALA B 1 125 ? -8.359 6.012 -16.984 1 96.06 125 ALA B N 1
ATOM 3955 C CA . ALA B 1 125 ? -8.602 7.438 -16.781 1 96.06 125 ALA B CA 1
ATOM 3956 C C . ALA B 1 125 ? -9.938 7.859 -17.375 1 96.06 125 ALA B C 1
ATOM 3958 O O . ALA B 1 125 ? -10.219 7.582 -18.547 1 96.06 125 ALA B O 1
ATOM 3959 N N . PRO B 1 126 ? -10.781 8.484 -16.578 1 94.75 126 PRO B N 1
ATOM 3960 C CA . PRO B 1 126 ? -12.055 8.953 -17.125 1 94.75 126 PRO B CA 1
ATOM 3961 C C . PRO B 1 126 ? -11.906 10.188 -18.016 1 94.75 126 PRO B C 1
ATOM 3963 O O . PRO B 1 126 ? -10.82 10.773 -18.078 1 94.75 126 PRO B O 1
ATOM 3966 N N . GLU B 1 127 ? -13 10.523 -18.656 1 92.75 127 GLU B N 1
ATOM 3967 C CA . GLU B 1 127 ? -13 11.695 -19.516 1 92.75 127 GLU B CA 1
ATOM 3968 C C . GLU B 1 127 ? -12.695 12.969 -18.719 1 92.75 127 GLU B C 1
ATOM 3970 O O . GLU B 1 127 ? -11.992 13.852 -19.203 1 92.75 127 GLU B O 1
ATOM 3975 N N . ASP B 1 128 ? -13.242 13.047 -17.531 1 94.56 128 ASP B N 1
ATOM 3976 C CA . ASP B 1 128 ? -13.031 14.203 -16.672 1 94.56 128 ASP B CA 1
ATOM 3977 C C . ASP B 1 128 ? -11.914 13.945 -15.664 1 94.56 128 ASP B C 1
ATOM 3979 O O . ASP B 1 128 ? -12.016 14.328 -14.5 1 94.56 128 ASP B O 1
ATOM 3983 N N . ASN B 1 129 ? -10.93 13.328 -16.156 1 96 129 ASN B N 1
ATOM 3984 C CA . ASN B 1 129 ? -9.781 12.977 -15.328 1 96 129 ASN B CA 1
ATOM 3985 C C . ASN B 1 129 ? -9.172 14.203 -14.656 1 96 129 ASN B C 1
ATOM 3987 O O . ASN B 1 129 ? -9.352 15.328 -15.133 1 96 129 ASN B O 1
ATOM 3991 N N . TRP B 1 130 ? -8.477 14.031 -13.578 1 97.19 130 TRP B N 1
ATOM 3992 C CA . TRP B 1 130 ? -7.895 15.109 -12.789 1 97.19 130 TRP B CA 1
ATOM 3993 C C . TRP B 1 130 ? -6.844 15.867 -13.586 1 97.19 130 TRP B C 1
ATOM 3995 O O . TRP B 1 130 ? -6.551 17.031 -13.297 1 97.19 130 TRP B O 1
ATOM 4005 N N . SER B 1 131 ? -6.266 15.203 -14.555 1 95.94 131 SER B N 1
ATOM 4006 C CA . SER B 1 131 ? -5.227 15.805 -15.391 1 95.94 131 SER B CA 1
ATOM 4007 C C . SER B 1 131 ? -5.496 15.555 -16.875 1 95.94 131 SER B C 1
ATOM 4009 O O . SER B 1 131 ? -5.938 14.469 -17.25 1 95.94 131 SER B O 1
ATOM 4011 N N . GLU B 1 132 ? -5.137 16.516 -17.656 1 92.19 132 GLU B N 1
ATOM 4012 C CA . GLU B 1 132 ? -5.234 16.344 -19.109 1 92.19 132 GLU B CA 1
ATOM 4013 C C . GLU B 1 132 ? -3.984 15.672 -19.672 1 92.19 132 GLU B C 1
ATOM 4015 O O . GLU B 1 132 ? -4.039 15.031 -20.719 1 92.19 132 GLU B O 1
ATOM 4020 N N . ASP B 1 133 ? -2.908 15.773 -18.906 1 90.44 133 ASP B N 1
ATOM 4021 C CA . ASP B 1 133 ? -1.605 15.344 -19.406 1 90.44 133 ASP B CA 1
ATOM 4022 C C . ASP B 1 133 ? -1.306 13.906 -19 1 90.44 133 ASP B C 1
ATOM 4024 O O . ASP B 1 133 ? -0.487 13.227 -19.625 1 90.44 133 ASP B O 1
ATOM 4028 N N . ILE B 1 134 ? -1.884 13.539 -17.906 1 93.81 134 ILE B N 1
ATOM 4029 C CA . ILE B 1 134 ? -1.63 12.203 -17.375 1 93.81 134 ILE B CA 1
ATOM 4030 C C . ILE B 1 134 ? -2.854 11.32 -17.609 1 93.81 134 ILE B C 1
ATOM 4032 O O . ILE B 1 134 ? -3.891 11.5 -16.969 1 93.81 134 ILE B O 1
ATOM 4036 N N . ASN B 1 135 ? -2.74 10.391 -18.5 1 94.81 135 ASN B N 1
ATOM 4037 C CA . ASN B 1 135 ? -3.846 9.492 -18.812 1 94.81 135 ASN B CA 1
ATOM 4038 C C . ASN B 1 135 ? -3.893 8.305 -17.844 1 94.81 135 ASN B C 1
ATOM 4040 O O . ASN B 1 135 ? -3.775 7.152 -18.266 1 94.81 135 ASN B O 1
ATOM 4044 N N . TRP B 1 136 ? -3.939 8.547 -16.688 1 97.44 136 TRP B N 1
ATOM 4045 C CA . TRP B 1 136 ? -3.959 7.609 -15.57 1 97.44 136 TRP B CA 1
ATOM 4046 C C . TRP B 1 136 ? -4.617 8.242 -14.344 1 97.44 136 TRP B C 1
ATOM 4048 O O . TRP B 1 136 ? -4.562 9.453 -14.156 1 97.44 136 TRP B O 1
ATOM 4058 N N . THR B 1 137 ? -5.367 7.531 -13.57 1 97.69 137 THR B N 1
ATOM 4059 C CA . THR B 1 137 ? -5.957 7.969 -12.312 1 97.69 137 THR B CA 1
ATOM 4060 C C . THR B 1 137 ? -5.488 7.086 -11.156 1 97.69 137 THR B C 1
ATOM 4062 O O . THR B 1 137 ? -5.312 5.875 -11.328 1 97.69 137 THR B O 1
ATOM 4065 N N . PRO B 1 138 ? -5.184 7.656 -10.008 1 98.25 138 PRO B N 1
ATOM 4066 C CA . PRO B 1 138 ? -4.676 6.855 -8.891 1 98.25 138 PRO B CA 1
ATOM 4067 C C . PRO B 1 138 ? -5.734 5.922 -8.305 1 98.25 138 PRO B C 1
ATOM 4069 O O . PRO B 1 138 ? -6.824 6.375 -7.934 1 98.25 138 PRO B O 1
ATOM 4072 N N . VAL B 1 139 ? -5.477 4.668 -8.195 1 98.38 139 VAL B N 1
ATOM 4073 C CA . VAL B 1 139 ? -6.258 3.646 -7.5 1 98.38 139 VAL B CA 1
ATOM 4074 C C . VAL B 1 139 ? -5.402 2.982 -6.426 1 98.38 139 VAL B C 1
ATOM 4076 O O . VAL B 1 139 ? -4.344 2.42 -6.723 1 98.38 139 VAL B O 1
ATOM 4079 N N . PRO B 1 140 ? -5.812 3.07 -5.195 1 97.81 140 PRO B N 1
ATOM 4080 C CA . PRO B 1 140 ? -4.941 2.65 -4.098 1 97.81 140 PRO B CA 1
ATOM 4081 C C . PRO B 1 140 ? -5.039 1.155 -3.805 1 97.81 140 PRO B C 1
ATOM 4083 O O . PRO B 1 140 ? -5.988 0.498 -4.238 1 97.81 140 PRO B O 1
ATOM 4086 N N . TYR B 1 141 ? -4.051 0.63 -3.195 1 98.06 141 TYR B N 1
ATOM 4087 C CA . TYR B 1 141 ? -4 -0.699 -2.598 1 98.06 141 TYR B CA 1
ATOM 4088 C C . TYR B 1 141 ? -3.412 -0.643 -1.191 1 98.06 141 TYR B C 1
ATOM 4090 O O . TYR B 1 141 ? -2.943 0.408 -0.75 1 98.06 141 TYR B O 1
ATOM 4098 N N . THR B 1 142 ? -3.531 -1.749 -0.464 1 96.62 142 THR B N 1
ATOM 4099 C CA . THR B 1 142 ? -2.918 -1.817 0.858 1 96.62 142 THR B CA 1
ATOM 4100 C C . THR B 1 142 ? -1.933 -2.979 0.938 1 96.62 142 THR B C 1
ATOM 4102 O O . THR B 1 142 ? -1.938 -3.865 0.081 1 96.62 142 THR B O 1
ATOM 4105 N N . THR B 1 143 ? -1.006 -2.891 1.849 1 96.06 143 THR B N 1
ATOM 4106 C CA . THR B 1 143 ? -0.084 -3.971 2.182 1 96.06 143 THR B CA 1
ATOM 4107 C C . THR B 1 143 ? -0.07 -4.227 3.688 1 96.06 143 THR B C 1
ATOM 4109 O O . THR B 1 143 ? -0.626 -3.441 4.461 1 96.06 143 THR B O 1
ATOM 4112 N N . VAL B 1 144 ? 0.449 -5.348 4.016 1 92.38 144 VAL B N 1
ATOM 4113 C CA . VAL B 1 144 ? 0.759 -5.73 5.391 1 92.38 144 VAL B CA 1
ATOM 4114 C C . VAL B 1 144 ? 2.244 -6.07 5.508 1 92.38 144 VAL B C 1
ATOM 4116 O O . VAL B 1 144 ? 2.799 -6.758 4.652 1 92.38 144 VAL B O 1
ATOM 4119 N N . PRO B 1 145 ? 2.914 -5.473 6.551 1 88.31 145 PRO B N 1
ATOM 4120 C CA . PRO B 1 145 ? 4.316 -5.855 6.723 1 88.31 145 PRO B CA 1
ATOM 4121 C C . PRO B 1 145 ? 4.516 -7.367 6.742 1 88.31 145 PRO B C 1
ATOM 4123 O O . PRO B 1 145 ? 3.713 -8.094 7.336 1 88.31 145 PRO B O 1
ATOM 4126 N N . ALA B 1 146 ? 5.609 -7.789 6.148 1 85.62 146 ALA B N 1
ATOM 4127 C CA . ALA B 1 146 ? 5.871 -9.211 5.938 1 85.62 146 ALA B CA 1
ATOM 4128 C C . ALA B 1 146 ? 5.805 -9.984 7.254 1 85.62 146 ALA B C 1
ATOM 4130 O O . ALA B 1 146 ? 5.328 -11.117 7.289 1 85.62 146 ALA B O 1
ATOM 4131 N N . LYS B 1 147 ? 6.18 -9.367 8.328 1 80.44 147 LYS B N 1
ATOM 4132 C CA . LYS B 1 147 ? 6.234 -10.055 9.617 1 80.44 147 LYS B CA 1
ATOM 4133 C C . LYS B 1 147 ? 4.836 -10.406 10.109 1 80.44 147 LYS B C 1
ATOM 4135 O O . LYS B 1 147 ? 4.676 -11.273 10.969 1 80.44 147 LYS B O 1
ATOM 4140 N N . TYR B 1 148 ? 3.791 -9.75 9.477 1 81.88 148 TYR B N 1
ATOM 4141 C CA . TYR B 1 148 ? 2.42 -9.977 9.914 1 81.88 148 TYR B CA 1
ATOM 4142 C C . TYR B 1 148 ? 1.597 -10.633 8.812 1 81.88 148 TYR B C 1
ATOM 4144 O O . TYR B 1 148 ? 0.433 -10.984 9.023 1 81.88 148 TYR B O 1
ATOM 4152 N N . ASP B 1 149 ? 2.127 -10.82 7.699 1 89.38 149 ASP B N 1
ATOM 4153 C CA . ASP B 1 149 ? 1.34 -11.172 6.523 1 89.38 149 ASP B CA 1
ATOM 4154 C C . ASP B 1 149 ? 1.172 -12.688 6.41 1 89.38 149 ASP B C 1
ATOM 4156 O O . ASP B 1 149 ? 2.121 -13.398 6.074 1 89.38 149 ASP B O 1
ATOM 4160 N N . PHE B 1 150 ? -0.009 -13.188 6.559 1 91.94 150 PHE B N 1
ATOM 4161 C CA . PHE B 1 150 ? -0.289 -14.617 6.484 1 91.94 150 PHE B CA 1
ATOM 4162 C C . PHE B 1 150 ? -0.077 -15.141 5.07 1 91.94 150 PHE B C 1
ATOM 4164 O O . PHE B 1 150 ? 0.009 -16.344 4.852 1 91.94 150 PHE B O 1
ATOM 4171 N N . ASN B 1 151 ? -0.003 -14.266 4.055 1 93.38 151 ASN B N 1
ATOM 4172 C CA . ASN B 1 151 ? 0.28 -14.672 2.682 1 93.38 151 ASN B CA 1
ATOM 4173 C C . ASN B 1 151 ? 1.766 -14.953 2.477 1 93.38 151 ASN B C 1
ATOM 4175 O O . ASN B 1 151 ? 2.168 -15.445 1.419 1 93.38 151 ASN B O 1
ATOM 4179 N N . LEU B 1 152 ? 2.566 -14.672 3.521 1 90.25 152 LEU B N 1
ATOM 4180 C CA . LEU B 1 152 ? 4 -14.914 3.438 1 90.25 152 LEU B CA 1
ATOM 4181 C C . LEU B 1 152 ? 4.457 -15.867 4.535 1 90.25 152 LEU B C 1
ATOM 4183 O O . LEU B 1 152 ? 5.477 -15.633 5.188 1 90.25 152 LEU B O 1
ATOM 4187 N N . ALA B 1 153 ? 3.691 -16.891 4.758 1 87.88 153 ALA B N 1
ATOM 4188 C CA . ALA B 1 153 ? 3.936 -17.875 5.809 1 87.88 153 ALA B CA 1
ATOM 4189 C C . ALA B 1 153 ? 5.32 -18.5 5.664 1 87.88 153 ALA B C 1
ATOM 4191 O O . ALA B 1 153 ? 5.957 -18.844 6.664 1 87.88 153 ALA B O 1
ATOM 4192 N N . SER B 1 154 ? 5.781 -18.656 4.434 1 83.12 154 SER B N 1
ATOM 4193 C CA . SER B 1 154 ? 7.098 -19.234 4.203 1 83.12 154 SER B CA 1
ATOM 4194 C C . SER B 1 154 ? 8.203 -18.375 4.82 1 83.12 154 SER B C 1
ATOM 4196 O O . SER B 1 154 ? 9.312 -18.859 5.059 1 83.12 154 SER B O 1
ATOM 4198 N N . LEU B 1 155 ? 7.883 -17.172 5.102 1 80.19 155 LEU B N 1
ATOM 4199 C CA . LEU B 1 155 ? 8.883 -16.25 5.621 1 80.19 155 LEU B CA 1
ATOM 4200 C C . LEU B 1 155 ? 8.719 -16.062 7.125 1 80.19 155 LEU B C 1
ATOM 4202 O O . LEU B 1 155 ? 9.695 -15.828 7.84 1 80.19 155 LEU B O 1
ATOM 4206 N N . ASN B 1 156 ? 7.5 -16.125 7.605 1 82.31 156 ASN B N 1
ATOM 4207 C CA . ASN B 1 156 ? 7.285 -15.633 8.961 1 82.31 156 ASN B CA 1
ATOM 4208 C C . ASN B 1 156 ? 6.598 -16.688 9.828 1 82.31 156 ASN B C 1
ATOM 4210 O O . ASN B 1 156 ? 6.094 -16.375 10.906 1 82.31 156 ASN B O 1
ATOM 4214 N N . CYS B 1 157 ? 6.5 -17.906 9.352 1 87 157 CYS B N 1
ATOM 4215 C CA . CYS B 1 157 ? 5.871 -18.984 10.102 1 87 157 CYS B CA 1
ATOM 4216 C C . CYS B 1 157 ? 6.809 -20.188 10.227 1 87 157 CYS B C 1
ATOM 4218 O O . CYS B 1 157 ? 6.875 -21.016 9.32 1 87 157 CYS B O 1
ATOM 4220 N N . PRO B 1 158 ? 7.402 -20.328 11.352 1 84.44 158 PRO B N 1
ATOM 4221 C CA . PRO B 1 158 ? 8.336 -21.438 11.547 1 84.44 158 PRO B CA 1
ATOM 4222 C C . PRO B 1 158 ? 7.684 -22.812 11.359 1 84.44 158 PRO B C 1
ATOM 4224 O O . PRO B 1 158 ? 8.305 -23.719 10.82 1 84.44 158 PRO B O 1
ATOM 4227 N N . GLU B 1 159 ? 6.438 -22.922 11.805 1 86.75 159 GLU B N 1
ATOM 4228 C CA . GLU B 1 159 ? 5.742 -24.188 11.68 1 86.75 159 GLU B CA 1
ATOM 4229 C C . GLU B 1 159 ? 5.496 -24.547 10.211 1 86.75 159 GLU B C 1
ATOM 4231 O O . GLU B 1 159 ? 5.508 -25.719 9.836 1 86.75 159 GLU B O 1
ATOM 4236 N N . PHE B 1 160 ? 5.262 -23.547 9.438 1 87.31 160 PHE B N 1
ATOM 4237 C CA . PHE B 1 160 ? 5.133 -23.781 8 1 87.31 160 PHE B CA 1
ATOM 4238 C C . PHE B 1 160 ? 6.43 -24.328 7.422 1 87.31 160 PHE B C 1
ATOM 4240 O O . PHE B 1 160 ? 6.418 -25.297 6.676 1 87.31 160 PHE B O 1
ATOM 4247 N N . THR B 1 161 ? 7.496 -23.656 7.793 1 81 161 THR B N 1
ATOM 4248 C CA . THR B 1 161 ? 8.805 -24.047 7.27 1 81 161 THR B CA 1
ATOM 4249 C C . THR B 1 161 ? 9.133 -25.484 7.66 1 81 161 THR B C 1
ATOM 4251 O O . THR B 1 161 ? 9.625 -26.266 6.84 1 81 161 THR B O 1
ATOM 4254 N N . ALA B 1 162 ? 8.797 -25.844 8.836 1 82.69 162 ALA B N 1
ATOM 4255 C CA . ALA B 1 162 ? 9.055 -27.203 9.312 1 82.69 162 ALA B CA 1
ATOM 4256 C C . ALA B 1 162 ? 8.203 -28.219 8.562 1 82.69 162 ALA B C 1
ATOM 4258 O O . ALA B 1 162 ? 8.711 -29.266 8.117 1 82.69 162 ALA B O 1
ATOM 4259 N N . ALA B 1 163 ? 6.984 -27.891 8.398 1 81.56 163 ALA B N 1
ATOM 4260 C CA . ALA B 1 163 ? 6.062 -28.812 7.719 1 81.56 163 ALA B CA 1
ATOM 4261 C C . ALA B 1 163 ? 6.391 -28.906 6.23 1 81.56 163 ALA B C 1
ATOM 4263 O O . ALA B 1 163 ? 6.301 -29.984 5.645 1 81.56 163 ALA B O 1
ATOM 4264 N N . PHE B 1 164 ? 6.781 -27.828 5.707 1 78.31 164 PHE B N 1
ATOM 4265 C CA . PHE B 1 164 ? 7.09 -27.703 4.285 1 78.31 164 PHE B CA 1
ATOM 4266 C C . PHE B 1 164 ? 8.32 -28.531 3.932 1 78.31 164 PHE B C 1
ATOM 4268 O O . PHE B 1 164 ? 8.328 -29.25 2.93 1 78.31 164 PHE B O 1
ATOM 4275 N N . TYR B 1 165 ? 9.266 -28.547 4.805 1 75.25 165 TYR B N 1
ATOM 4276 C CA . TYR B 1 165 ? 10.508 -29.25 4.523 1 75.25 165 TYR B CA 1
ATOM 4277 C C . TYR B 1 165 ? 10.422 -30.703 4.992 1 75.25 165 TYR B C 1
ATOM 4279 O O . TYR B 1 165 ? 11.164 -31.562 4.508 1 75.25 165 TYR B O 1
ATOM 4287 N N . ALA B 1 166 ? 9.523 -30.922 5.91 1 72.81 166 ALA B N 1
ATOM 4288 C CA . ALA B 1 166 ? 9.32 -32.312 6.309 1 72.81 166 ALA B CA 1
ATOM 4289 C C . ALA B 1 166 ? 8.711 -33.125 5.172 1 72.81 166 ALA B C 1
ATOM 4291 O O . ALA B 1 166 ? 8.992 -34.312 5.031 1 72.81 166 ALA B O 1
ATOM 4292 N N . SER B 1 167 ? 7.867 -32.469 4.48 1 62.06 167 SER B N 1
ATOM 4293 C CA . SER B 1 167 ? 7.203 -33.125 3.355 1 62.06 167 SER B CA 1
ATOM 4294 C C . SER B 1 167 ? 8.164 -33.344 2.188 1 62.06 167 SER B C 1
ATOM 4296 O O . SER B 1 167 ? 7.949 -34.219 1.343 1 62.06 167 SER B O 1
ATOM 4298 N N . GLY B 1 168 ? 9.109 -32.469 2.053 1 57.81 168 GLY B N 1
ATOM 4299 C CA . GLY B 1 168 ? 10.031 -32.469 0.924 1 57.81 168 GLY B CA 1
ATOM 4300 C C . GLY B 1 168 ? 11 -33.625 0.932 1 57.81 168 GLY B C 1
ATOM 4301 O O . GLY B 1 168 ? 11.883 -33.719 0.078 1 57.81 168 GLY B O 1
ATOM 4302 N N . THR B 1 169 ? 10.914 -34.406 1.922 1 55.41 169 THR B N 1
ATOM 4303 C CA . THR B 1 169 ? 11.844 -35.531 1.806 1 55.41 169 THR B CA 1
ATOM 4304 C C . THR B 1 169 ? 11.406 -36.469 0.689 1 55.41 169 THR B C 1
ATOM 4306 O O . THR B 1 169 ? 10.242 -36.875 0.629 1 55.41 169 THR B O 1
ATOM 4309 N N . PRO B 1 170 ? 12.242 -36.469 -0.507 1 54.53 170 PRO B N 1
ATOM 4310 C CA . PRO B 1 170 ? 12.062 -37.219 -1.751 1 54.53 170 PRO B CA 1
ATOM 4311 C C . PRO B 1 170 ? 11.422 -38.594 -1.525 1 54.53 170 PRO B C 1
ATOM 4313 O O . PRO B 1 170 ? 10.727 -39.125 -2.404 1 54.53 170 PRO B O 1
ATOM 4316 N N . ALA B 1 171 ? 11.688 -39.188 -0.44 1 52.56 171 ALA B N 1
ATOM 4317 C CA . ALA B 1 171 ? 11.289 -40.594 -0.372 1 52.56 171 ALA B CA 1
ATOM 4318 C C . ALA B 1 171 ? 9.781 -40.75 -0.494 1 52.56 171 ALA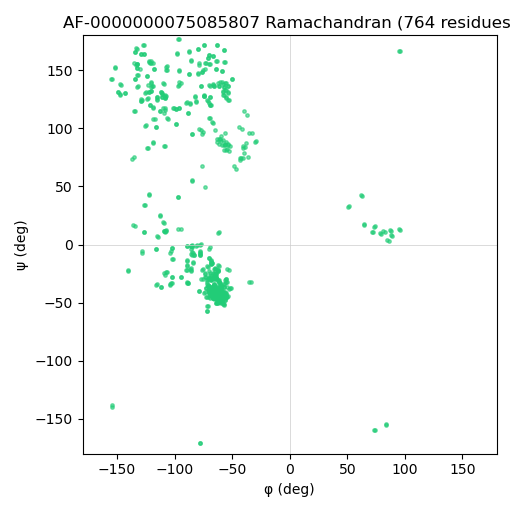 B C 1
ATOM 4320 O O . ALA B 1 171 ? 9.281 -41.844 -0.798 1 52.56 171 ALA B O 1
ATOM 4321 N N . THR B 1 172 ? 9.164 -39.469 -0.883 1 62.31 172 THR B N 1
ATOM 4322 C CA . THR B 1 172 ? 7.746 -39.656 -0.605 1 62.31 172 THR B CA 1
ATOM 4323 C C . THR B 1 172 ? 6.898 -39.156 -1.768 1 62.31 172 THR B C 1
ATOM 4325 O O . THR B 1 172 ? 5.68 -39 -1.639 1 62.31 172 THR B O 1
ATOM 4328 N N . VAL B 1 173 ? 7.574 -38.906 -3.119 1 80.88 173 VAL B N 1
ATOM 4329 C CA . VAL B 1 173 ? 6.621 -38.469 -4.129 1 80.88 173 VAL B CA 1
ATOM 4330 C C . VAL B 1 173 ? 6.582 -39.469 -5.281 1 80.88 173 VAL B C 1
ATOM 4332 O O . VAL B 1 173 ? 7.277 -39.312 -6.285 1 80.88 173 VAL B O 1
ATOM 4335 N N . PRO B 1 174 ? 5.781 -40.469 -5.227 1 83.75 174 PRO B N 1
ATOM 4336 C CA . PRO B 1 174 ? 5.727 -41.531 -6.219 1 83.75 174 PRO B CA 1
ATOM 4337 C C . PRO B 1 174 ? 5.504 -41.031 -7.637 1 83.75 174 PRO B C 1
ATOM 4339 O O . PRO B 1 174 ? 5.992 -41.625 -8.602 1 83.75 174 PRO B O 1
ATOM 4342 N N . GLU B 1 175 ? 4.859 -39.969 -7.789 1 87.06 175 GLU B N 1
ATOM 4343 C CA . GLU B 1 175 ? 4.551 -39.438 -9.102 1 87.06 175 GLU B CA 1
ATOM 4344 C C . GLU B 1 175 ? 5.82 -39.031 -9.852 1 87.06 175 GLU B C 1
ATOM 4346 O O . GLU B 1 175 ? 5.82 -38.969 -11.086 1 87.06 175 GLU B O 1
ATOM 4351 N N . LEU B 1 176 ? 6.895 -38.812 -9.195 1 89.69 176 LEU B N 1
ATOM 4352 C CA . LEU B 1 176 ? 8.141 -38.375 -9.82 1 89.69 176 LEU B CA 1
ATOM 4353 C C . LEU B 1 176 ? 8.914 -39.594 -10.367 1 89.69 176 LEU B C 1
ATOM 4355 O O . LEU B 1 176 ? 9.844 -39.406 -11.164 1 89.69 176 LEU B O 1
ATOM 4359 N N . ASP B 1 177 ? 8.547 -40.75 -9.938 1 88.31 177 ASP B N 1
ATOM 4360 C CA . ASP B 1 177 ? 9.25 -41.969 -10.367 1 88.31 177 ASP B CA 1
ATOM 4361 C C . ASP B 1 177 ? 9.195 -42.125 -11.883 1 88.31 177 ASP B C 1
ATOM 4363 O O . ASP B 1 177 ? 10.164 -42.594 -12.5 1 88.31 177 ASP B O 1
ATOM 4367 N N . GLN B 1 178 ? 8.133 -41.75 -12.453 1 91.62 178 GLN B N 1
ATOM 4368 C CA . GLN B 1 178 ? 7.957 -41.906 -13.891 1 91.62 178 GLN B CA 1
ATOM 4369 C C . GLN B 1 178 ? 8.859 -40.969 -14.672 1 91.62 178 GLN B C 1
ATOM 4371 O O . GLN B 1 178 ? 9.047 -41.125 -15.883 1 91.62 178 GLN B O 1
ATOM 4376 N N . TYR B 1 179 ? 9.445 -40.031 -13.977 1 93.94 179 TYR B N 1
ATOM 4377 C CA . TYR B 1 179 ? 10.289 -39.031 -14.641 1 93.94 179 TYR B CA 1
ATOM 4378 C C . TYR B 1 179 ? 11.758 -39.25 -14.289 1 93.94 179 TYR B C 1
ATOM 4380 O O . TYR B 1 179 ? 12.578 -38.344 -14.438 1 93.94 179 TYR B O 1
ATOM 4388 N N . ALA B 1 180 ? 12.133 -40.375 -13.836 1 91.88 180 ALA B N 1
ATOM 4389 C CA . ALA B 1 180 ? 13.492 -40.688 -13.406 1 91.88 180 ALA B CA 1
ATOM 4390 C C . ALA B 1 180 ? 14.492 -40.406 -14.531 1 91.88 180 ALA B C 1
ATOM 4392 O O . ALA B 1 180 ? 15.562 -39.844 -14.305 1 91.88 180 ALA B O 1
ATOM 4393 N N . ASP B 1 181 ? 14.148 -40.844 -15.742 1 94.25 181 ASP B N 1
ATOM 4394 C CA . ASP B 1 181 ? 15.031 -40.656 -16.891 1 94.25 181 ASP B CA 1
ATOM 4395 C C . ASP B 1 181 ? 15.211 -39.156 -17.219 1 94.25 181 ASP B C 1
ATOM 4397 O O . ASP B 1 181 ? 16.312 -38.719 -17.562 1 94.25 181 ASP B O 1
ATOM 4401 N N . ILE B 1 182 ? 14.102 -38.438 -17.156 1 95.25 182 ILE B N 1
ATOM 4402 C CA . ILE B 1 182 ? 14.148 -37 -17.453 1 95.25 182 ILE B CA 1
ATOM 4403 C C . ILE B 1 182 ? 14.992 -36.281 -16.391 1 95.25 182 ILE B C 1
ATOM 4405 O O . ILE B 1 182 ? 15.789 -35.406 -16.734 1 95.25 182 ILE B O 1
ATOM 4409 N N . LEU B 1 183 ? 14.844 -36.688 -15.125 1 93.75 183 LEU B N 1
ATOM 4410 C CA . LEU B 1 183 ? 15.602 -36.062 -14.039 1 93.75 183 LEU B CA 1
ATOM 4411 C C . LEU B 1 183 ? 17.094 -36.344 -14.203 1 93.75 183 LEU B C 1
ATOM 4413 O O . LEU B 1 183 ? 17.922 -35.469 -13.969 1 93.75 183 LEU B O 1
ATOM 4417 N N . ALA B 1 184 ? 17.406 -37.562 -14.617 1 93.19 184 ALA B N 1
ATOM 4418 C CA . ALA B 1 184 ? 18.812 -37.906 -14.859 1 93.19 184 ALA B CA 1
ATOM 4419 C C . ALA B 1 184 ? 19.391 -37.094 -16.016 1 93.19 184 ALA B C 1
ATOM 4421 O O . ALA B 1 184 ? 20.516 -36.562 -15.914 1 93.19 184 ALA B O 1
ATOM 4422 N N . LYS B 1 185 ? 18.641 -37.031 -17.078 1 94.31 185 LYS B N 1
ATOM 4423 C CA . LYS B 1 185 ? 19.078 -36.25 -18.234 1 94.31 185 LYS B CA 1
ATOM 4424 C C . LYS B 1 185 ? 19.25 -34.781 -17.875 1 94.31 185 LYS B C 1
ATOM 4426 O O . LYS B 1 185 ? 20.25 -34.156 -18.234 1 94.31 185 LYS B O 1
ATOM 4431 N N . TRP B 1 186 ? 18.188 -34.188 -17.203 1 94.06 186 TRP B N 1
ATOM 4432 C CA . TRP B 1 186 ? 18.219 -32.812 -16.75 1 94.06 186 TRP B CA 1
ATOM 4433 C C . TRP B 1 186 ? 19.453 -32.562 -15.883 1 94.06 186 TRP B C 1
ATOM 4435 O O . TRP B 1 186 ? 20.172 -31.578 -16.094 1 94.06 186 TRP B O 1
ATOM 4445 N N . SER B 1 187 ? 19.75 -33.469 -14.961 1 92.56 187 SER B N 1
ATOM 4446 C CA . SER B 1 187 ? 20.906 -33.375 -14.078 1 92.56 187 SER B CA 1
ATOM 4447 C C . SER B 1 187 ? 22.219 -33.344 -14.875 1 92.56 187 SER B C 1
ATOM 4449 O O . SER B 1 187 ? 23.125 -32.594 -14.547 1 92.56 187 SER B O 1
ATOM 4451 N N . SER B 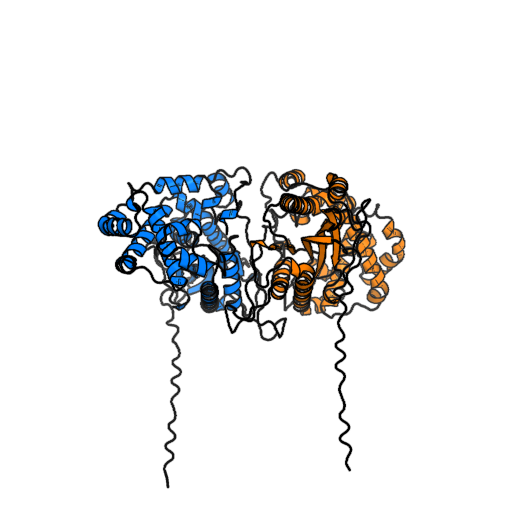1 188 ? 22.281 -34.156 -15.836 1 92 188 SER B N 1
ATOM 4452 C CA . SER B 1 188 ? 23.469 -34.219 -16.672 1 92 188 SER B CA 1
ATOM 4453 C C . SER B 1 188 ? 23.703 -32.938 -17.438 1 92 188 SER B C 1
ATOM 4455 O O . SER B 1 188 ? 24.859 -32.5 -17.609 1 92 188 SER B O 1
ATOM 4457 N N . ILE B 1 189 ? 22.656 -32.375 -17.922 1 90 189 ILE B N 1
ATOM 4458 C CA . ILE B 1 189 ? 22.766 -31.156 -18.719 1 90 189 ILE B CA 1
ATOM 4459 C C . ILE B 1 189 ? 23.266 -30 -17.844 1 90 189 ILE B C 1
ATOM 4461 O O . ILE B 1 189 ? 24.141 -29.234 -18.25 1 90 189 ILE B O 1
ATOM 4465 N N . VAL B 1 190 ? 22.719 -29.875 -16.609 1 87.88 190 VAL B N 1
ATOM 4466 C CA . VAL B 1 190 ? 23 -28.703 -15.789 1 87.88 190 VAL B CA 1
ATOM 4467 C C . VAL B 1 190 ? 24.25 -28.953 -14.93 1 87.88 190 VAL B C 1
ATOM 4469 O O . VAL B 1 190 ? 24.828 -28.016 -14.383 1 87.88 190 VAL B O 1
ATOM 4472 N N . GLY B 1 191 ? 24.656 -30.203 -14.742 1 84.69 191 GLY B N 1
ATOM 4473 C CA . GLY B 1 191 ? 25.875 -30.547 -14.031 1 84.69 191 GLY B CA 1
ATOM 4474 C C . GLY B 1 191 ? 25.672 -30.688 -12.539 1 84.69 191 GLY B C 1
ATOM 4475 O O . GLY B 1 191 ? 26.625 -30.562 -11.758 1 84.69 191 GLY B O 1
ATOM 4476 N N . TYR B 1 192 ? 24.406 -30.656 -12.008 1 82.19 192 TYR B N 1
ATOM 4477 C CA . TYR B 1 192 ? 24.141 -30.938 -10.602 1 82.19 192 TYR B CA 1
ATOM 4478 C C . TYR B 1 192 ? 23.016 -31.953 -10.445 1 82.19 192 TYR B C 1
ATOM 4480 O O . TYR B 1 192 ? 22.141 -32.062 -11.312 1 82.19 192 TYR B O 1
ATOM 4488 N N . ASN B 1 193 ? 23.109 -32.688 -9.352 1 85.56 193 ASN B N 1
ATOM 4489 C CA . ASN B 1 193 ? 22.172 -33.781 -9.117 1 85.56 193 ASN B CA 1
ATOM 4490 C C . ASN B 1 193 ? 20.812 -33.25 -8.648 1 85.56 193 ASN B C 1
ATOM 4492 O O . ASN B 1 193 ? 20.562 -33.156 -7.449 1 85.56 193 ASN B O 1
ATOM 4496 N N . ILE B 1 194 ? 19.844 -33.125 -9.539 1 87.19 194 ILE B N 1
ATOM 4497 C CA . ILE B 1 194 ? 18.516 -32.625 -9.242 1 87.19 194 ILE B CA 1
ATOM 4498 C C . ILE B 1 194 ? 17.734 -33.688 -8.461 1 87.19 194 ILE B C 1
ATOM 4500 O O . ILE B 1 194 ? 16.875 -33.344 -7.637 1 87.19 194 ILE B O 1
ATOM 4504 N N . SER B 1 195 ? 18.109 -34.906 -8.633 1 81.25 195 SER B N 1
ATOM 4505 C CA . SER B 1 195 ? 17.391 -36 -8.016 1 81.25 195 SER B CA 1
ATOM 4506 C C . SER B 1 195 ? 17.609 -36.031 -6.504 1 81.25 195 SER B C 1
ATOM 4508 O O . SER B 1 195 ? 16.844 -36.656 -5.77 1 81.25 195 SER B O 1
ATOM 4510 N N . ALA B 1 196 ? 18.672 -35.375 -6.094 1 78 196 ALA B N 1
ATOM 4511 C CA . ALA B 1 196 ? 18.969 -35.344 -4.664 1 78 196 ALA B CA 1
ATOM 4512 C C . ALA B 1 196 ? 17.938 -34.5 -3.912 1 78 196 ALA B C 1
ATOM 4514 O O . ALA B 1 196 ? 17.594 -34.812 -2.771 1 78 196 ALA B O 1
ATOM 4515 N N . GLU B 1 197 ? 17.453 -33.469 -4.391 1 79.19 197 GLU B N 1
ATOM 4516 C CA . GLU B 1 197 ? 16.375 -32.594 -3.893 1 79.19 197 GLU B CA 1
ATOM 4517 C C . GLU B 1 197 ? 15.43 -32.188 -5.016 1 79.19 197 GLU B C 1
ATOM 4519 O O . GLU B 1 197 ? 15.344 -31.016 -5.363 1 79.19 197 GLU B O 1
ATOM 4524 N N . PRO B 1 198 ? 14.695 -33.094 -5.363 1 80.62 198 PRO B N 1
ATOM 4525 C CA . PRO B 1 198 ? 14.008 -32.875 -6.637 1 80.62 198 PRO B CA 1
ATOM 4526 C C . PRO B 1 198 ? 12.891 -31.844 -6.531 1 80.62 198 PRO B C 1
ATOM 4528 O O . PRO B 1 198 ? 12.609 -31.125 -7.496 1 80.62 198 PRO B O 1
ATOM 4531 N N . LEU B 1 199 ? 12.297 -31.703 -5.363 1 86.81 199 LEU B N 1
ATOM 4532 C CA . LEU B 1 199 ? 11.125 -30.828 -5.289 1 86.81 199 LEU B CA 1
ATOM 4533 C C . LEU B 1 199 ? 11.539 -29.375 -5.41 1 86.81 199 LEU B C 1
ATOM 4535 O O . LEU B 1 199 ? 11.25 -28.719 -6.414 1 86.81 199 LEU B O 1
ATOM 4539 N N . MET B 1 200 ? 12.406 -28.922 -4.531 1 84.62 200 MET B N 1
ATOM 4540 C CA . MET B 1 200 ? 12.773 -27.5 -4.512 1 84.62 200 MET B CA 1
ATOM 4541 C C . MET B 1 200 ? 13.617 -27.141 -5.73 1 84.62 200 MET B C 1
ATOM 4543 O O . MET B 1 200 ? 13.438 -26.078 -6.324 1 84.62 200 MET B O 1
ATOM 4547 N N . LEU B 1 201 ? 14.477 -28 -6.094 1 87.38 201 LEU B N 1
ATOM 4548 C CA . LEU B 1 201 ? 15.375 -27.703 -7.207 1 87.38 201 LEU B CA 1
ATOM 4549 C C . LEU B 1 201 ? 14.609 -27.672 -8.523 1 87.38 201 LEU B C 1
ATOM 4551 O O . LEU B 1 201 ? 14.859 -26.797 -9.367 1 87.38 201 LEU B O 1
ATOM 4555 N N . ALA B 1 202 ? 13.742 -28.703 -8.703 1 91.12 202 ALA B N 1
ATOM 4556 C CA . ALA B 1 202 ? 12.945 -28.719 -9.93 1 91.12 202 ALA B CA 1
ATOM 4557 C C . ALA B 1 202 ? 12.07 -27.484 -10.039 1 91.12 202 ALA B C 1
ATOM 4559 O O . ALA B 1 202 ? 11.984 -26.859 -11.109 1 91.12 202 ALA B O 1
ATOM 4560 N N . TYR B 1 203 ? 11.469 -27.125 -8.984 1 92.12 203 TYR B N 1
ATOM 4561 C CA . TYR B 1 203 ? 10.617 -25.938 -8.938 1 92.12 203 TYR B CA 1
ATOM 4562 C C . TYR B 1 203 ? 11.422 -24.688 -9.242 1 92.12 203 TYR B C 1
ATOM 4564 O O . TYR B 1 203 ? 11.016 -23.859 -10.07 1 92.12 203 TYR B O 1
ATOM 4572 N N . SER B 1 204 ? 12.586 -24.516 -8.641 1 91.25 204 SER B N 1
ATOM 4573 C CA . SER B 1 204 ? 13.414 -23.328 -8.773 1 91.25 204 SER B CA 1
ATOM 4574 C C . SER B 1 204 ? 14.016 -23.219 -10.172 1 91.25 204 SER B C 1
ATOM 4576 O O . SER B 1 204 ? 14.102 -22.125 -10.727 1 91.25 204 SER B O 1
ATOM 4578 N N . LEU B 1 205 ? 14.445 -24.344 -10.672 1 93.31 205 LEU B N 1
ATOM 4579 C CA . LEU B 1 205 ? 15.016 -24.328 -12.016 1 93.31 205 LEU B CA 1
ATOM 4580 C C . LEU B 1 205 ? 13.953 -24 -13.055 1 93.31 205 LEU B C 1
ATOM 4582 O O . LEU B 1 205 ? 14.227 -23.266 -14.008 1 93.31 205 LEU B O 1
ATOM 4586 N N . ASN B 1 206 ? 12.797 -24.594 -12.883 1 95.62 206 ASN B N 1
ATOM 4587 C CA . ASN B 1 206 ? 11.703 -24.219 -13.773 1 95.62 206 ASN B CA 1
ATOM 4588 C C . ASN B 1 206 ? 11.438 -22.719 -13.719 1 95.62 206 ASN B C 1
ATOM 4590 O O . ASN B 1 206 ? 11.203 -22.094 -14.758 1 95.62 206 ASN B O 1
ATOM 4594 N N . ASP B 1 207 ? 11.406 -22.172 -12.516 1 96.06 207 ASP B N 1
ATOM 4595 C CA . ASP B 1 207 ? 11.211 -20.734 -12.344 1 96.06 207 ASP B CA 1
ATOM 4596 C C . ASP B 1 207 ? 12.266 -19.953 -13.109 1 96.06 207 ASP B C 1
ATOM 4598 O O . ASP B 1 207 ? 11.953 -18.922 -13.727 1 96.06 207 ASP B O 1
ATOM 4602 N N . LEU B 1 208 ? 13.5 -20.375 -13.008 1 95.69 208 LEU B N 1
ATOM 4603 C CA . LEU B 1 208 ? 14.602 -19.734 -13.734 1 95.69 208 LEU B CA 1
ATOM 4604 C C . LEU B 1 208 ? 14.352 -19.766 -15.242 1 95.69 208 LEU B C 1
ATOM 4606 O O . LEU B 1 208 ? 14.539 -18.766 -15.93 1 95.69 208 LEU B O 1
ATOM 4610 N N . TYR B 1 209 ? 13.914 -20.938 -15.766 1 97.06 209 TYR B N 1
ATOM 4611 C CA . TYR B 1 209 ? 13.664 -21.094 -17.188 1 97.06 209 TYR B CA 1
ATOM 4612 C C . TYR B 1 209 ? 12.508 -20.203 -17.641 1 97.06 209 TYR B C 1
ATOM 4614 O O . TYR B 1 209 ? 12.547 -19.625 -18.734 1 97.06 209 TYR B O 1
ATOM 4622 N N . VAL B 1 210 ? 11.461 -20.109 -16.844 1 97.25 210 VAL B N 1
ATOM 4623 C CA . VAL B 1 210 ? 10.305 -19.281 -17.156 1 97.25 210 VAL B CA 1
ATOM 4624 C C . VAL B 1 210 ? 10.742 -17.828 -17.281 1 97.25 210 VAL B C 1
ATOM 4626 O O . VAL B 1 210 ? 10.352 -17.125 -18.219 1 97.25 210 VAL B O 1
ATOM 4629 N N . SER B 1 211 ? 11.539 -17.359 -16.344 1 97.12 211 SER B N 1
ATOM 4630 C CA . SER B 1 211 ? 12.031 -15.977 -16.375 1 97.12 211 SER B CA 1
ATOM 4631 C C . SER B 1 211 ? 12.945 -15.758 -17.578 1 97.12 211 SER B C 1
ATOM 4633 O O . SER B 1 211 ? 12.883 -14.703 -18.219 1 97.12 211 SER B O 1
ATOM 4635 N N . GLN B 1 212 ? 13.805 -16.734 -17.875 1 97.56 212 GLN B N 1
ATOM 4636 C CA . GLN B 1 212 ? 14.719 -16.656 -19.016 1 97.56 212 GLN B CA 1
ATOM 4637 C C . GLN B 1 212 ? 13.945 -16.516 -20.312 1 97.56 212 GLN B C 1
ATOM 4639 O O . GLN B 1 212 ? 14.242 -15.633 -21.125 1 97.56 212 GLN B O 1
ATOM 4644 N N . MET B 1 213 ? 12.977 -17.344 -20.484 1 97.75 213 MET B N 1
ATOM 4645 C CA . MET B 1 213 ? 12.164 -17.297 -21.703 1 97.75 213 MET B CA 1
ATOM 4646 C C . MET B 1 213 ? 11.406 -15.977 -21.797 1 97.75 213 MET B C 1
ATOM 4648 O O . MET B 1 213 ? 11.281 -15.398 -22.875 1 97.75 213 MET B O 1
ATOM 4652 N N . SER B 1 214 ? 10.906 -15.469 -20.688 1 97.38 214 SER B N 1
ATOM 4653 C CA . SER B 1 214 ? 10.156 -14.219 -20.656 1 97.38 214 SER B CA 1
ATOM 4654 C C . SER B 1 214 ? 11.039 -13.039 -21.062 1 97.38 214 SER B C 1
ATOM 4656 O O . SER B 1 214 ? 10.547 -12.055 -21.625 1 97.38 214 SER B O 1
ATOM 4658 N N . LEU B 1 215 ? 12.32 -13.141 -20.828 1 97.44 215 LEU B N 1
ATOM 4659 C CA . LEU B 1 215 ? 13.273 -12.086 -21.156 1 97.44 215 LEU B CA 1
ATOM 4660 C C . LEU B 1 215 ? 13.719 -12.195 -22.609 1 97.44 215 LEU B C 1
ATOM 4662 O O . LEU B 1 215 ? 14.539 -11.398 -23.078 1 97.44 215 LEU B O 1
ATOM 4666 N N . GLY B 1 216 ? 13.227 -13.227 -23.312 1 96.62 216 GLY B N 1
ATOM 4667 C CA . GLY B 1 216 ? 13.547 -13.414 -24.719 1 96.62 216 GLY B CA 1
ATOM 4668 C C . GLY B 1 216 ? 14.812 -14.219 -24.953 1 96.62 216 GLY B C 1
ATOM 4669 O O . GLY B 1 216 ? 15.367 -14.219 -26.047 1 96.62 216 GLY B O 1
ATOM 4670 N N . ILE B 1 217 ? 15.32 -14.836 -23.922 1 97.44 217 ILE B N 1
ATOM 4671 C CA . ILE B 1 217 ? 16.5 -15.688 -24.031 1 97.44 217 ILE B CA 1
ATOM 4672 C C . ILE B 1 217 ? 16.078 -17.141 -24.188 1 97.44 217 ILE B C 1
ATOM 4674 O O . ILE B 1 217 ? 15.492 -17.734 -23.281 1 97.44 217 ILE B O 1
ATOM 4678 N N . PRO B 1 218 ? 16.406 -17.75 -25.297 1 96.81 218 PRO B N 1
ATOM 4679 C CA . PRO B 1 218 ? 15.961 -19.125 -25.516 1 96.81 218 PRO B CA 1
ATOM 4680 C C . PRO B 1 218 ? 16.641 -20.141 -24.594 1 96.81 218 PRO B C 1
ATOM 4682 O O . PRO B 1 218 ? 17.766 -19.906 -24.156 1 96.81 218 PRO B O 1
ATOM 4685 N N . LEU B 1 219 ? 15.977 -21.203 -24.391 1 96.62 219 LEU B N 1
ATOM 4686 C CA . LEU B 1 219 ? 16.609 -22.312 -23.672 1 96.62 219 LEU B CA 1
ATOM 4687 C C . LEU B 1 219 ? 17.625 -23.016 -24.562 1 96.62 219 LEU B C 1
ATOM 4689 O O . LEU B 1 219 ? 17.547 -22.953 -25.781 1 96.62 219 LEU B O 1
ATOM 4693 N N . ASP B 1 220 ? 18.609 -23.688 -23.891 1 94.69 220 ASP B N 1
ATOM 4694 C CA . ASP B 1 220 ? 19.484 -24.594 -24.641 1 94.69 220 ASP B CA 1
ATOM 4695 C C . ASP B 1 220 ? 18.672 -25.688 -25.328 1 94.69 220 ASP B C 1
ATOM 4697 O O . ASP B 1 220 ? 17.688 -26.172 -24.766 1 94.69 220 ASP B O 1
ATOM 4701 N N . ASP B 1 221 ? 19.172 -26.141 -26.453 1 96 221 ASP B N 1
ATOM 4702 C CA . ASP B 1 221 ? 18.438 -27.125 -27.25 1 96 221 ASP B CA 1
ATOM 4703 C C . ASP B 1 221 ? 18.094 -28.359 -26.438 1 96 221 ASP B C 1
ATOM 4705 O O . ASP B 1 221 ? 16.984 -28.891 -26.531 1 96 221 ASP B O 1
ATOM 4709 N N . ASP B 1 222 ? 19.047 -28.797 -25.672 1 95.5 222 ASP B N 1
ATOM 4710 C CA . ASP B 1 222 ? 18.844 -30.016 -24.891 1 95.5 222 ASP B CA 1
ATOM 4711 C C . ASP B 1 222 ? 17.781 -29.828 -23.812 1 95.5 222 ASP B C 1
ATOM 4713 O O . ASP B 1 222 ? 17.031 -30.75 -23.484 1 95.5 222 ASP B O 1
ATOM 4717 N N . ILE B 1 223 ? 17.75 -28.609 -23.203 1 96 223 ILE B N 1
ATOM 4718 C CA . ILE B 1 223 ? 16.734 -28.297 -22.203 1 96 223 ILE B CA 1
ATOM 4719 C C . ILE B 1 223 ? 15.383 -28.109 -22.875 1 96 223 ILE B C 1
ATOM 4721 O O . ILE B 1 223 ? 14.359 -28.609 -22.391 1 96 223 ILE B O 1
ATOM 4725 N N . ALA B 1 224 ? 15.375 -27.375 -23.969 1 97.38 224 ALA B N 1
ATOM 4726 C CA . ALA B 1 224 ? 14.148 -27.141 -24.719 1 97.38 224 ALA B CA 1
ATOM 4727 C C . ALA B 1 224 ? 13.469 -28.453 -25.094 1 97.38 224 ALA B C 1
ATOM 4729 O O . ALA B 1 224 ? 12.242 -28.547 -25.094 1 97.38 224 ALA B O 1
ATOM 4730 N N . ALA B 1 225 ? 14.258 -29.438 -25.406 1 97.25 225 ALA B N 1
ATOM 4731 C CA . ALA B 1 225 ? 13.742 -30.719 -25.859 1 97.25 225 ALA B CA 1
ATOM 4732 C C . ALA B 1 225 ? 12.969 -31.422 -24.734 1 97.25 225 ALA B C 1
ATOM 4734 O O . ALA B 1 225 ? 12.016 -32.156 -25 1 97.25 225 ALA B O 1
ATOM 4735 N N . ILE B 1 226 ? 13.281 -31.156 -23.516 1 97.25 226 ILE B N 1
ATOM 4736 C CA . ILE B 1 226 ? 12.633 -31.875 -22.422 1 97.25 226 ILE B CA 1
ATOM 4737 C C . ILE B 1 226 ? 11.805 -30.891 -21.578 1 97.25 226 ILE B C 1
ATOM 4739 O O . ILE B 1 226 ? 11.281 -31.266 -20.531 1 97.25 226 ILE B O 1
ATOM 4743 N N . TYR B 1 227 ? 11.648 -29.672 -21.953 1 97.75 227 TYR B N 1
ATOM 4744 C CA . TYR B 1 227 ? 11.023 -28.625 -21.156 1 97.75 227 TYR B CA 1
ATOM 4745 C C . TYR B 1 227 ? 9.578 -28.984 -20.828 1 97.75 227 TYR B C 1
ATOM 4747 O O . TYR B 1 227 ? 9.109 -28.734 -19.719 1 97.75 227 TYR B O 1
ATOM 4755 N N . PRO B 1 228 ? 8.836 -29.578 -21.766 1 97.25 228 PRO B N 1
ATOM 4756 C CA . PRO B 1 228 ? 7.477 -29.953 -21.375 1 97.25 228 PRO B CA 1
ATOM 4757 C C . PRO B 1 228 ? 7.445 -30.891 -20.156 1 97.25 228 PRO B C 1
ATOM 4759 O O . PRO B 1 228 ? 6.566 -30.766 -19.312 1 97.25 228 PRO B O 1
ATOM 4762 N N . ASP B 1 229 ? 8.359 -31.75 -20.062 1 96.94 229 ASP B N 1
ATOM 4763 C CA . ASP B 1 229 ? 8.445 -32.656 -18.906 1 96.94 229 ASP B CA 1
ATOM 4764 C C . ASP B 1 229 ? 8.906 -31.891 -17.672 1 96.94 229 ASP B C 1
ATOM 4766 O O . ASP B 1 229 ? 8.461 -32.188 -16.562 1 96.94 229 ASP B O 1
ATOM 4770 N N . ILE B 1 230 ? 9.812 -30.938 -17.844 1 96.44 230 ILE B N 1
ATOM 4771 C CA . ILE B 1 230 ? 10.305 -30.125 -16.734 1 96.44 230 ILE B CA 1
ATOM 4772 C C . ILE B 1 230 ? 9.141 -29.359 -16.109 1 96.44 230 ILE B C 1
ATOM 4774 O O . ILE B 1 230 ? 9.023 -29.312 -14.875 1 96.44 230 ILE B O 1
ATOM 4778 N N . GLU B 1 231 ? 8.305 -28.812 -16.906 1 96.69 231 GLU B N 1
ATOM 4779 C CA . GLU B 1 231 ? 7.137 -28.094 -16.406 1 96.69 231 GLU B CA 1
ATOM 4780 C C . GLU B 1 231 ? 6.234 -29.016 -15.586 1 96.69 231 GLU B C 1
ATOM 4782 O O . GLU B 1 231 ? 5.727 -28.609 -14.539 1 96.69 231 GLU B O 1
ATOM 4787 N N . LYS B 1 232 ? 6.043 -30.234 -16.109 1 95.75 232 LYS B N 1
ATOM 4788 C CA . LYS B 1 232 ? 5.223 -31.203 -15.391 1 95.75 232 LYS B CA 1
ATOM 4789 C C . LYS B 1 232 ? 5.859 -31.578 -14.062 1 95.75 232 LYS B C 1
ATOM 4791 O O . LYS B 1 232 ? 5.168 -31.688 -13.047 1 95.75 232 LYS B O 1
ATOM 4796 N N . ILE B 1 233 ? 7.156 -31.781 -14.062 1 94.94 233 ILE B N 1
ATOM 4797 C CA . ILE B 1 233 ? 7.895 -32.125 -12.852 1 94.94 233 ILE B CA 1
ATOM 4798 C C . ILE B 1 233 ? 7.77 -31 -11.828 1 94.94 233 ILE B C 1
ATOM 4800 O O . ILE B 1 233 ? 7.535 -31.25 -10.648 1 94.94 233 ILE B O 1
ATOM 4804 N N . ALA B 1 234 ? 7.898 -29.75 -12.297 1 95.31 234 ALA B N 1
ATOM 4805 C CA . ALA B 1 234 ? 7.754 -28.609 -11.406 1 95.31 234 ALA B CA 1
ATOM 4806 C C . ALA B 1 234 ? 6.352 -28.547 -10.805 1 95.31 234 ALA B C 1
ATOM 4808 O O . ALA B 1 234 ? 6.184 -28.188 -9.633 1 95.31 234 ALA B O 1
ATOM 4809 N N . GLY B 1 235 ? 5.352 -28.828 -11.602 1 94.94 235 GLY B N 1
ATOM 4810 C CA . GLY B 1 235 ? 3.986 -28.906 -11.117 1 94.94 235 GLY B CA 1
ATOM 4811 C C . GLY B 1 235 ? 3.793 -29.953 -10.031 1 94.94 235 GLY B C 1
ATOM 4812 O O . GLY B 1 235 ? 3.133 -29.688 -9.023 1 94.94 235 GLY B O 1
ATOM 4813 N N . ILE B 1 236 ? 4.344 -31.141 -10.273 1 92.56 236 ILE B N 1
ATOM 4814 C CA . ILE B 1 236 ? 4.301 -32.219 -9.281 1 92.56 236 ILE B CA 1
ATOM 4815 C C . ILE B 1 236 ? 5.012 -31.766 -8.008 1 92.56 236 ILE B C 1
ATOM 4817 O O . ILE B 1 236 ? 4.551 -32.031 -6.898 1 92.56 236 ILE B O 1
ATOM 4821 N N . ALA B 1 237 ? 6.129 -31.078 -8.203 1 91.44 237 ALA B N 1
ATOM 4822 C CA . ALA B 1 237 ? 6.938 -30.625 -7.066 1 91.44 237 ALA B CA 1
ATOM 4823 C C . ALA B 1 237 ? 6.156 -29.656 -6.184 1 91.44 237 ALA B C 1
ATOM 4825 O O . ALA B 1 237 ? 6.078 -29.844 -4.965 1 91.44 237 ALA B O 1
ATOM 4826 N N . ILE B 1 238 ? 5.555 -28.641 -6.785 1 92.38 238 ILE B N 1
ATOM 4827 C CA . ILE B 1 238 ? 4.832 -27.656 -5.98 1 92.38 238 ILE B CA 1
ATOM 4828 C C . ILE B 1 238 ? 3.637 -28.312 -5.305 1 92.38 238 ILE B C 1
ATOM 4830 O O . ILE B 1 238 ? 3.312 -28.016 -4.156 1 92.38 238 ILE B O 1
ATOM 4834 N N . LYS B 1 239 ? 2.979 -29.188 -5.984 1 92.25 239 LYS B N 1
ATOM 4835 C CA . LYS B 1 239 ? 1.863 -29.922 -5.387 1 92.25 239 LYS B CA 1
ATOM 4836 C C . LYS B 1 239 ? 2.314 -30.719 -4.168 1 92.25 239 LYS B C 1
ATOM 4838 O O . LYS B 1 239 ? 1.666 -30.672 -3.119 1 92.25 239 LYS B O 1
ATOM 4843 N N . ALA B 1 240 ? 3.361 -31.391 -4.328 1 89.69 240 ALA B N 1
ATOM 4844 C CA . ALA B 1 240 ? 3.877 -32.219 -3.236 1 89.69 240 ALA B CA 1
ATOM 4845 C C . ALA B 1 240 ? 4.258 -31.359 -2.033 1 89.69 240 ALA B C 1
ATOM 4847 O O . ALA B 1 240 ? 4.027 -31.75 -0.887 1 89.69 240 ALA B O 1
ATOM 4848 N N . MET B 1 241 ? 4.824 -30.266 -2.299 1 88.19 241 MET B N 1
ATOM 4849 C CA . MET B 1 241 ? 5.285 -29.391 -1.233 1 88.19 241 MET B CA 1
ATOM 4850 C C . MET B 1 241 ? 4.105 -28.766 -0.492 1 88.19 241 MET B C 1
ATOM 4852 O O . MET B 1 241 ? 4.188 -28.5 0.71 1 88.19 241 MET B O 1
ATOM 4856 N N . TYR B 1 242 ? 2.982 -28.594 -1.187 1 88.56 242 TYR B N 1
ATOM 4857 C CA . TYR B 1 242 ? 1.854 -27.906 -0.572 1 88.56 242 TYR B CA 1
ATOM 4858 C C . TYR B 1 242 ? 0.721 -28.875 -0.267 1 88.56 242 TYR B C 1
ATOM 4860 O O . TYR B 1 242 ? -0.373 -28.469 0.123 1 88.56 242 TYR B O 1
ATOM 4868 N N . ASP B 1 243 ? 0.968 -30.141 -0.359 1 83 243 ASP B N 1
ATOM 4869 C CA . ASP B 1 243 ? -0.047 -31.188 -0.211 1 83 243 ASP B CA 1
ATOM 4870 C C . ASP B 1 243 ? -0.364 -31.438 1.261 1 83 243 ASP B C 1
ATOM 4872 O O . ASP B 1 243 ? -1.51 -31.719 1.615 1 83 243 ASP B O 1
ATOM 4876 N N . PRO B 1 244 ? 0.679 -31.422 2.115 1 86.19 244 PRO B N 1
ATOM 4877 C CA . PRO B 1 244 ? 0.355 -31.688 3.516 1 86.19 244 PRO B CA 1
ATOM 4878 C C . PRO B 1 244 ? -0.713 -30.75 4.07 1 86.19 244 PRO B C 1
ATOM 4880 O O . PRO B 1 244 ? -0.699 -29.562 3.775 1 86.19 244 PRO B O 1
ATOM 4883 N N . GLU B 1 245 ? -1.574 -31.375 4.832 1 88.62 245 GLU B N 1
ATOM 4884 C CA . GLU B 1 245 ? -2.729 -30.656 5.355 1 88.62 245 GLU B CA 1
ATOM 4885 C C . GLU B 1 245 ? -2.297 -29.422 6.152 1 88.62 245 GLU B C 1
ATOM 4887 O O . GLU B 1 245 ? -2.895 -28.359 6.027 1 88.62 245 GLU B O 1
ATOM 4892 N N . GLU B 1 246 ? -1.293 -29.594 6.945 1 90.44 246 GLU B N 1
ATOM 4893 C CA . GLU B 1 246 ? -0.807 -28.484 7.766 1 90.44 246 GLU B CA 1
ATOM 4894 C C . GLU B 1 246 ? -0.299 -27.344 6.902 1 90.44 246 GLU B C 1
ATOM 4896 O O . GLU B 1 246 ? -0.516 -26.172 7.223 1 90.44 246 GLU B O 1
ATOM 4901 N N . VAL B 1 247 ? 0.36 -27.656 5.789 1 92.31 247 VAL B N 1
ATOM 4902 C CA . VAL B 1 247 ? 0.887 -26.656 4.879 1 92.31 247 VAL B CA 1
ATOM 4903 C C . VAL B 1 247 ? -0.266 -25.938 4.18 1 92.31 247 VAL B C 1
ATOM 4905 O O . VAL B 1 247 ? -0.259 -24.703 4.055 1 92.31 247 VAL B O 1
ATOM 4908 N N . ARG B 1 248 ? -1.285 -26.672 3.82 1 93.81 248 ARG B N 1
ATOM 4909 C CA . ARG B 1 248 ? -2.461 -26.094 3.186 1 93.81 248 ARG B CA 1
ATOM 4910 C C . ARG B 1 248 ? -3.15 -25.094 4.117 1 93.81 248 ARG B C 1
ATOM 4912 O O . ARG B 1 248 ? -3.504 -24 3.705 1 93.81 248 ARG B O 1
ATOM 4919 N N . ALA B 1 249 ? -3.262 -25.5 5.324 1 95.19 249 ALA B N 1
ATOM 4920 C CA . ALA B 1 249 ? -3.945 -24.672 6.305 1 95.19 249 ALA B CA 1
ATOM 4921 C C . ALA B 1 249 ? -3.141 -23.406 6.609 1 95.19 249 ALA B C 1
ATOM 4923 O O . ALA B 1 249 ? -3.695 -22.312 6.656 1 95.19 249 ALA B O 1
ATOM 4924 N N . LEU B 1 250 ? -1.843 -23.562 6.762 1 94.38 250 LEU B N 1
ATOM 4925 C CA . LEU B 1 250 ? -0.989 -22.453 7.172 1 94.38 250 LEU B CA 1
ATOM 4926 C C . LEU B 1 250 ? -0.753 -21.484 6.016 1 94.38 250 LEU B C 1
ATOM 4928 O O . LEU B 1 250 ? -0.453 -20.312 6.234 1 94.38 250 LEU B O 1
ATOM 4932 N N . SER B 1 251 ? -0.931 -21.938 4.789 1 94.81 251 SER B N 1
ATOM 4933 C CA . SER B 1 251 ? -0.606 -21.109 3.643 1 94.81 251 SER B CA 1
ATOM 4934 C C . SER B 1 251 ? -1.865 -20.516 3.016 1 94.81 251 SER B C 1
ATOM 4936 O O . SER B 1 251 ? -1.819 -19.438 2.408 1 94.81 251 SER B O 1
ATOM 4938 N N . GLY B 1 252 ? -3.02 -21.203 3.152 1 96.75 252 GLY B N 1
ATOM 4939 C CA . GLY B 1 252 ? -4.211 -20.75 2.461 1 96.75 252 GLY B CA 1
ATOM 4940 C C . GLY B 1 252 ? -5.418 -20.609 3.373 1 96.75 252 GLY B C 1
ATOM 4941 O O . GLY B 1 252 ? -6.457 -20.094 2.965 1 96.75 252 GLY B O 1
ATOM 4942 N N . GLY B 1 253 ? -5.297 -21.031 4.605 1 97.62 253 GLY B N 1
ATOM 4943 C CA . GLY B 1 253 ? -6.449 -21.125 5.484 1 97.62 253 GLY B CA 1
ATOM 4944 C C . GLY B 1 253 ? -7.012 -19.781 5.898 1 97.62 253 GLY B C 1
ATOM 4945 O O . GLY B 1 253 ? -8.227 -19.609 5.984 1 97.62 253 GLY B O 1
ATOM 4946 N N . VAL B 1 254 ? -6.094 -18.844 6.199 1 97.62 254 VAL B N 1
ATOM 4947 C CA . VAL B 1 254 ? -6.551 -17.531 6.645 1 97.62 254 VAL B CA 1
ATOM 4948 C C . VAL B 1 254 ? -7.223 -16.797 5.484 1 97.62 254 VAL B C 1
ATOM 4950 O O . VAL B 1 254 ? -8.266 -16.172 5.664 1 97.62 254 VAL B O 1
ATOM 4953 N N . LEU B 1 255 ? -6.617 -16.859 4.297 1 98 255 LEU B N 1
ATOM 4954 C CA . LEU B 1 255 ? -7.215 -16.219 3.133 1 98 255 LEU B CA 1
ATOM 4955 C C . LEU B 1 255 ? -8.586 -16.812 2.832 1 98 255 LEU B C 1
ATOM 4957 O O . LEU B 1 255 ? -9.523 -16.078 2.492 1 98 255 LEU B O 1
ATOM 4961 N N . LEU B 1 256 ? -8.711 -18.125 2.896 1 98.44 256 LEU B N 1
ATOM 4962 C CA . LEU B 1 256 ? -10 -18.781 2.689 1 98.44 256 LEU B CA 1
ATOM 4963 C C . LEU B 1 256 ? -11.023 -18.297 3.721 1 98.44 256 LEU B C 1
ATOM 4965 O O . LEU B 1 256 ? -12.188 -18.094 3.393 1 98.44 256 LEU B O 1
ATOM 4969 N N . ASN B 1 257 ? -10.562 -18.156 4.934 1 98.44 257 ASN B N 1
ATOM 4970 C CA . ASN B 1 257 ? -11.453 -17.641 5.965 1 98.44 257 ASN B CA 1
ATOM 4971 C C . ASN B 1 257 ? -11.922 -16.219 5.641 1 98.44 257 ASN B C 1
ATOM 4973 O O . ASN B 1 257 ? -13.047 -15.852 5.961 1 98.44 257 ASN B O 1
ATOM 4977 N N . GLN B 1 258 ? -11.062 -15.43 5.094 1 97.81 258 GLN B N 1
ATOM 4978 C CA . GLN B 1 258 ? -11.461 -14.086 4.68 1 97.81 258 GLN B CA 1
ATOM 4979 C C . GLN B 1 258 ? -12.57 -14.141 3.629 1 97.81 258 GLN B C 1
ATOM 4981 O O . GLN B 1 258 ? -13.492 -13.328 3.656 1 97.81 258 GLN B O 1
ATOM 4986 N N . PHE B 1 259 ? -12.484 -15.078 2.707 1 98.62 259 PHE B N 1
ATOM 4987 C CA . PHE B 1 259 ? -13.562 -15.273 1.747 1 98.62 259 PHE B CA 1
ATOM 4988 C C . PHE B 1 259 ? -14.883 -15.539 2.465 1 98.62 259 PHE B C 1
ATOM 4990 O O . PHE B 1 259 ? -15.891 -14.883 2.188 1 98.62 259 PHE B O 1
ATOM 4997 N N . PHE B 1 260 ? -14.875 -16.484 3.389 1 98.75 260 PHE B N 1
ATOM 4998 C CA . PHE B 1 260 ? -16.109 -16.844 4.09 1 98.75 260 PHE B CA 1
ATOM 4999 C C . PHE B 1 260 ? -16.641 -15.672 4.891 1 98.75 260 PHE B C 1
ATOM 5001 O O . PHE B 1 260 ? -17.859 -15.477 4.977 1 98.75 260 PHE B O 1
ATOM 5008 N N . THR B 1 261 ? -15.727 -14.906 5.434 1 97.88 261 THR B N 1
ATOM 5009 C CA . THR B 1 261 ? -16.141 -13.75 6.219 1 97.88 261 THR B CA 1
ATOM 5010 C C . THR B 1 261 ? -16.906 -12.758 5.355 1 97.88 261 THR B C 1
ATOM 5012 O O . THR B 1 261 ? -18.016 -12.336 5.723 1 97.88 261 THR B O 1
ATOM 5015 N N . VAL B 1 262 ? -16.391 -12.406 4.23 1 97.94 262 VAL B N 1
ATOM 5016 C CA . VAL B 1 262 ? -17.031 -11.43 3.354 1 97.94 262 VAL B CA 1
ATOM 5017 C C . VAL B 1 262 ? -18.297 -12.031 2.74 1 97.94 262 VAL B C 1
ATOM 5019 O O . VAL B 1 262 ? -19.312 -11.344 2.607 1 97.94 262 VAL B O 1
ATOM 5022 N N . ALA B 1 263 ? -18.25 -13.297 2.357 1 98.69 263 ALA B N 1
ATOM 5023 C CA . ALA B 1 263 ? -19.406 -13.977 1.798 1 98.69 263 ALA B CA 1
ATOM 5024 C C . ALA B 1 263 ? -20.578 -13.977 2.789 1 98.69 263 ALA B C 1
ATOM 5026 O O . ALA B 1 263 ? -21.703 -13.68 2.424 1 98.69 263 ALA B O 1
ATOM 5027 N N . ASP B 1 264 ? -20.266 -14.312 4.02 1 98.5 264 ASP B N 1
ATOM 5028 C CA . ASP B 1 264 ? -21.281 -14.336 5.059 1 98.5 264 ASP B CA 1
ATOM 5029 C C . ASP B 1 264 ? -21.906 -12.953 5.234 1 98.5 264 ASP B C 1
ATOM 5031 O O . ASP B 1 264 ? -23.125 -12.836 5.398 1 98.5 264 ASP B O 1
ATOM 5035 N N . GLN B 1 265 ? -21.047 -11.938 5.266 1 97.69 265 GLN B N 1
ATOM 5036 C CA . GLN B 1 265 ? -21.547 -10.57 5.406 1 97.69 265 GLN B CA 1
ATOM 5037 C C . GLN B 1 265 ? -22.469 -10.195 4.25 1 97.69 265 GLN B C 1
ATOM 5039 O O . GLN B 1 265 ? -23.516 -9.578 4.457 1 97.69 265 GLN B O 1
ATOM 5044 N N . LEU B 1 266 ? -22.094 -10.586 3.062 1 97.69 266 LEU B N 1
ATOM 5045 C CA . LEU B 1 266 ? -22.875 -10.273 1.878 1 97.69 266 LEU B CA 1
ATOM 5046 C C . LEU B 1 266 ? -24.219 -11.008 1.911 1 97.69 266 LEU B C 1
ATOM 5048 O O . LEU B 1 266 ? -25.25 -10.422 1.593 1 97.69 266 LEU B O 1
ATOM 5052 N N . ILE B 1 267 ? -24.188 -12.258 2.238 1 98.06 267 ILE B N 1
ATOM 5053 C CA . ILE B 1 267 ? -25.391 -13.07 2.324 1 98.06 267 ILE B CA 1
ATOM 5054 C C . ILE B 1 267 ? -26.328 -12.492 3.377 1 98.06 267 ILE B C 1
ATOM 5056 O O . ILE B 1 267 ? -27.547 -12.508 3.207 1 98.06 267 ILE B O 1
ATOM 5060 N N . ALA B 1 268 ? -25.781 -11.914 4.43 1 97.56 268 ALA B N 1
ATOM 5061 C CA . ALA B 1 268 ? -26.562 -11.32 5.508 1 97.56 268 ALA B CA 1
ATOM 5062 C C . ALA B 1 268 ? -27.109 -9.953 5.094 1 97.56 268 ALA B C 1
ATOM 5064 O O . ALA B 1 268 ? -27.859 -9.328 5.844 1 97.56 268 ALA B O 1
ATOM 5065 N N . GLY B 1 269 ? -26.688 -9.453 3.992 1 96.5 269 GLY B N 1
ATOM 5066 C CA . GLY B 1 269 ? -27.234 -8.203 3.48 1 96.5 269 GLY B CA 1
ATOM 5067 C C . GLY B 1 269 ? -26.391 -6.992 3.854 1 96.5 269 GLY B C 1
ATOM 5068 O O . GLY B 1 269 ? -26.828 -5.852 3.688 1 96.5 269 GLY B O 1
ATOM 5069 N N . GLU B 1 270 ? -25.156 -7.289 4.352 1 94.88 270 GLU B N 1
ATOM 5070 C CA . GLU B 1 270 ? -24.266 -6.184 4.695 1 94.88 270 GLU B CA 1
ATOM 5071 C C . GLU B 1 270 ? -23.656 -5.559 3.445 1 94.88 270 GLU B C 1
ATOM 5073 O O . GLU B 1 270 ? -23.547 -6.215 2.408 1 94.88 270 GLU B O 1
ATOM 5078 N N . ASP B 1 271 ? -23.406 -4.254 3.527 1 93.19 271 ASP B N 1
ATOM 5079 C CA . ASP B 1 271 ? -22.766 -3.527 2.438 1 93.19 271 ASP B CA 1
ATOM 5080 C C . ASP B 1 271 ? -21.25 -3.646 2.52 1 93.19 271 ASP B C 1
ATOM 5082 O O . ASP B 1 271 ? -20.594 -2.895 3.25 1 93.19 271 ASP B O 1
ATOM 5086 N N . VAL B 1 272 ? -20.703 -4.602 1.793 1 94.56 272 VAL B N 1
ATOM 5087 C CA . VAL B 1 272 ? -19.281 -4.863 1.805 1 94.56 272 VAL B CA 1
ATOM 5088 C C . VAL B 1 272 ? -18.734 -4.84 0.376 1 94.56 272 VAL B C 1
ATOM 5090 O O . VAL B 1 272 ? -19.5 -4.852 -0.586 1 94.56 272 VAL B O 1
ATOM 5093 N N . GLN B 1 273 ? -17.469 -4.746 0.221 1 97.06 273 GLN B N 1
ATOM 5094 C CA . GLN B 1 273 ? -16.844 -4.781 -1.095 1 97.06 273 GLN B CA 1
ATOM 5095 C C . GLN B 1 273 ? -17.109 -6.109 -1.795 1 97.06 273 GLN B C 1
ATOM 5097 O O . GLN B 1 273 ? -16.922 -7.176 -1.203 1 97.06 273 GLN B O 1
ATOM 5102 N N . LYS B 1 274 ? -17.422 -6.051 -2.998 1 98.38 274 LYS B N 1
ATOM 5103 C CA . LYS B 1 274 ? -17.844 -7.246 -3.725 1 98.38 274 LYS B CA 1
ATOM 5104 C C . LYS B 1 274 ? -16.703 -7.789 -4.594 1 98.38 274 LYS B C 1
ATOM 5106 O O . LYS B 1 274 ? -16.812 -8.883 -5.152 1 98.38 274 LYS B O 1
ATOM 5111 N N . VAL B 1 275 ? -15.672 -7.031 -4.773 1 98.81 275 VAL B N 1
ATOM 5112 C CA . VAL B 1 275 ? -14.477 -7.473 -5.484 1 98.81 275 VAL B CA 1
ATOM 5113 C C . VAL B 1 275 ? -13.266 -7.414 -4.547 1 98.81 275 VAL B C 1
ATOM 5115 O O . VAL B 1 275 ? -12.961 -6.355 -3.994 1 98.81 275 VAL B O 1
ATOM 5118 N N . HIS B 1 276 ? -12.695 -8.5 -4.312 1 98.81 276 HIS B N 1
ATOM 5119 C CA . HIS B 1 276 ? -11.469 -8.594 -3.525 1 98.81 276 HIS B CA 1
ATOM 5120 C C . HIS B 1 276 ? -10.312 -9.102 -4.375 1 98.81 276 HIS B C 1
ATOM 5122 O O . HIS B 1 276 ? -10.414 -10.156 -5.008 1 98.81 276 HIS B O 1
ATOM 5128 N N . ILE B 1 277 ? -9.234 -8.367 -4.402 1 98.88 277 ILE B N 1
ATOM 5129 C CA . ILE B 1 277 ? -8.07 -8.742 -5.195 1 98.88 277 ILE B CA 1
ATOM 5130 C C . ILE B 1 277 ? -6.84 -8.828 -4.293 1 98.88 277 ILE B C 1
ATOM 5132 O O . ILE B 1 277 ? -6.527 -7.887 -3.561 1 98.88 277 ILE B O 1
ATOM 5136 N N . TYR B 1 278 ? -6.211 -9.906 -4.324 1 98.75 278 TYR B N 1
ATOM 5137 C CA . TYR B 1 278 ? -4.926 -10.109 -3.66 1 98.75 278 TYR B CA 1
ATOM 5138 C C . TYR B 1 278 ? -3.811 -10.305 -4.68 1 98.75 278 TYR B C 1
ATOM 5140 O O . TYR B 1 278 ? -3.844 -11.25 -5.477 1 98.75 278 TYR B O 1
ATOM 5148 N N . SER B 1 279 ? -2.873 -9.391 -4.73 1 98.75 279 SER B N 1
ATOM 5149 C CA . SER B 1 279 ? -1.683 -9.492 -5.57 1 98.75 279 SER B CA 1
ATOM 5150 C C . SER B 1 279 ? -0.546 -10.188 -4.832 1 98.75 279 SER B C 1
ATOM 5152 O O . SER B 1 279 ? -0.113 -9.734 -3.771 1 98.75 279 SER B O 1
ATOM 5154 N N . ALA B 1 280 ? -0.106 -11.258 -5.426 1 98.19 280 ALA B N 1
ATOM 5155 C CA . ALA B 1 280 ? 0.825 -12.094 -4.676 1 98.19 280 ALA B CA 1
ATOM 5156 C C . ALA B 1 280 ? 1.721 -12.898 -5.617 1 98.19 280 ALA B C 1
ATOM 5158 O O . ALA B 1 280 ? 2.277 -12.344 -6.57 1 98.19 280 ALA B O 1
ATOM 5159 N N . HIS B 1 281 ? 1.944 -14.172 -5.266 1 96.88 281 HIS B N 1
ATOM 5160 C CA . HIS B 1 281 ? 2.939 -14.992 -5.941 1 96.88 281 HIS B CA 1
ATOM 5161 C C . HIS B 1 281 ? 2.334 -16.312 -6.41 1 96.88 281 HIS B C 1
ATOM 5163 O O . HIS B 1 281 ? 1.165 -16.594 -6.141 1 96.88 281 HIS B O 1
ATOM 5169 N N . ASP B 1 282 ? 3.125 -17.047 -7.18 1 96.75 282 ASP B N 1
ATOM 5170 C CA . ASP B 1 282 ? 2.697 -18.344 -7.676 1 96.75 282 ASP B CA 1
ATOM 5171 C C . ASP B 1 282 ? 2.291 -19.266 -6.523 1 96.75 282 ASP B C 1
ATOM 5173 O O . ASP B 1 282 ? 1.227 -19.891 -6.562 1 96.75 282 ASP B O 1
ATOM 5177 N N . VAL B 1 283 ? 3.076 -19.203 -5.465 1 94.56 283 VAL B N 1
ATOM 5178 C CA . VAL B 1 283 ? 2.836 -20.109 -4.348 1 94.56 283 VAL B CA 1
ATOM 5179 C C . VAL B 1 283 ? 1.524 -19.734 -3.658 1 94.56 283 VAL B C 1
ATOM 5181 O O . VAL B 1 283 ? 0.831 -20.609 -3.127 1 94.56 283 VAL B O 1
ATOM 5184 N N . ASN B 1 284 ? 1.165 -18.484 -3.688 1 97.31 284 ASN B N 1
ATOM 5185 C CA . ASN B 1 284 ? -0.091 -18.078 -3.068 1 97.31 284 ASN B CA 1
ATOM 5186 C C . ASN B 1 284 ? -1.294 -18.516 -3.896 1 97.31 284 ASN B C 1
ATOM 5188 O O . ASN B 1 284 ? -2.318 -18.922 -3.342 1 97.31 284 ASN B O 1
ATOM 5192 N N . VAL B 1 285 ? -1.167 -18.375 -5.207 1 97.5 285 VAL B N 1
ATOM 5193 C CA . VAL B 1 285 ? -2.227 -18.859 -6.09 1 97.5 285 VAL B CA 1
ATOM 5194 C C . VAL B 1 285 ? -2.432 -20.359 -5.887 1 97.5 285 VAL B C 1
ATOM 5196 O O . VAL B 1 285 ? -3.561 -20.812 -5.691 1 97.5 285 VAL B O 1
ATOM 5199 N N . PHE B 1 286 ? -1.358 -21.094 -5.883 1 96.12 286 PHE B N 1
ATOM 5200 C CA . PHE B 1 286 ? -1.43 -22.531 -5.688 1 96.12 286 PHE B CA 1
ATOM 5201 C C . PHE B 1 286 ? -1.994 -22.859 -4.312 1 96.12 286 PHE B C 1
ATOM 5203 O O . PHE B 1 286 ? -2.814 -23.781 -4.176 1 96.12 286 PHE B O 1
ATOM 5210 N N . ALA B 1 287 ? -1.511 -22.156 -3.318 1 95.56 287 ALA B N 1
ATOM 5211 C CA . ALA B 1 287 ? -1.905 -22.422 -1.938 1 95.56 287 ALA B CA 1
ATOM 5212 C C . ALA B 1 287 ? -3.412 -22.266 -1.759 1 95.56 287 ALA B C 1
ATOM 5214 O O . ALA B 1 287 ? -4.047 -23.062 -1.062 1 95.56 287 ALA B O 1
ATOM 5215 N N . LEU B 1 288 ? -3.979 -21.234 -2.33 1 97 288 LEU B N 1
ATOM 5216 C CA . LEU B 1 288 ? -5.418 -21.062 -2.182 1 97 288 LEU B CA 1
ATOM 5217 C C . LEU B 1 288 ? -6.176 -22.141 -2.939 1 97 288 LEU B C 1
ATOM 5219 O O . LEU B 1 288 ? -7.199 -22.641 -2.465 1 97 288 LEU B O 1
ATOM 5223 N N . GLU B 1 289 ? -5.711 -22.516 -4.105 1 95.69 289 GLU B N 1
ATOM 5224 C CA . GLU B 1 289 ? -6.305 -23.641 -4.824 1 95.69 289 GLU B CA 1
ATOM 5225 C C . GLU B 1 289 ? -6.305 -24.906 -3.969 1 95.69 289 GLU B C 1
ATOM 5227 O O . GLU B 1 289 ? -7.32 -25.594 -3.883 1 95.69 289 GLU B O 1
ATOM 5232 N N . ALA B 1 290 ? -5.148 -25.141 -3.393 1 94.19 290 ALA B N 1
ATOM 5233 C CA . ALA B 1 290 ? -5.012 -26.328 -2.553 1 94.19 290 ALA B CA 1
ATOM 5234 C C . ALA B 1 290 ? -5.926 -26.25 -1.335 1 94.19 290 ALA B C 1
ATOM 5236 O O . ALA B 1 290 ? -6.562 -27.234 -0.959 1 94.19 290 ALA B O 1
ATOM 5237 N N . ALA B 1 291 ? -5.973 -25.094 -0.723 1 95.62 291 ALA B N 1
ATOM 5238 C CA . ALA B 1 291 ? -6.789 -24.875 0.469 1 95.62 291 ALA B CA 1
ATOM 5239 C C . ALA B 1 291 ? -8.273 -25.094 0.163 1 95.62 291 ALA B C 1
ATOM 5241 O O . ALA B 1 291 ? -9.031 -25.547 1.026 1 95.62 291 ALA B O 1
ATOM 5242 N N . THR B 1 292 ? -8.664 -24.812 -1.083 1 96.31 292 THR B N 1
ATOM 5243 C CA . THR B 1 292 ? -10.062 -24.922 -1.463 1 96.31 292 THR B CA 1
ATOM 5244 C C . THR B 1 292 ? -10.391 -26.328 -1.954 1 96.31 292 THR B C 1
ATOM 5246 O O . THR B 1 292 ? -11.523 -26.609 -2.342 1 96.31 292 THR B O 1
ATOM 5249 N N . LYS B 1 293 ? -9.438 -27.203 -1.992 1 94.62 293 LYS B N 1
ATOM 5250 C CA . LYS B 1 293 ? -9.562 -28.625 -2.33 1 94.62 293 LYS B CA 1
ATOM 5251 C C . LYS B 1 293 ? -10.062 -28.797 -3.76 1 94.62 293 LYS B C 1
ATOM 5253 O O . LYS B 1 293 ? -10.984 -29.594 -4.008 1 94.62 293 LYS B O 1
ATOM 5258 N N . VAL B 1 294 ? -9.523 -28.031 -4.562 1 93.75 294 VAL B N 1
ATOM 5259 C CA . VAL B 1 294 ? -9.758 -28.219 -5.988 1 93.75 294 VAL B CA 1
ATOM 5260 C C . VAL B 1 294 ? -9.234 -29.578 -6.422 1 93.75 294 VAL B C 1
ATOM 5262 O O . VAL B 1 294 ? -8.164 -30.016 -5.977 1 93.75 294 VAL B O 1
ATOM 5265 N N . VAL B 1 295 ? -9.914 -30.328 -7.258 1 89.94 295 VAL B N 1
ATOM 5266 C CA . VAL B 1 295 ? -9.602 -31.703 -7.66 1 89.94 295 VAL B CA 1
ATOM 5267 C C . VAL B 1 295 ? -8.367 -31.703 -8.555 1 89.94 295 VAL B C 1
ATOM 5269 O O . VAL B 1 295 ? -7.449 -32.5 -8.352 1 89.94 295 VAL B O 1
ATOM 5272 N N . ASN B 1 296 ? -8.289 -30.953 -9.617 1 82.69 296 ASN B N 1
ATOM 5273 C CA . ASN B 1 296 ? -7.148 -30.922 -10.523 1 82.69 296 ASN B CA 1
ATOM 5274 C C . ASN B 1 296 ? -6.379 -29.609 -10.406 1 82.69 296 ASN B C 1
ATOM 5276 O O . ASN B 1 296 ? -6.91 -28.531 -10.734 1 82.69 296 ASN B O 1
ATOM 5280 N N . THR B 1 297 ? -5.141 -29.875 -9.883 1 77.12 297 THR B N 1
ATOM 5281 C CA . THR B 1 297 ? -4.348 -28.656 -9.766 1 77.12 297 THR B CA 1
ATOM 5282 C C . THR B 1 297 ? -3.771 -28.266 -11.117 1 77.12 297 THR B C 1
ATOM 5284 O O . THR B 1 297 ? -3.607 -29.109 -12.008 1 77.12 297 THR B O 1
ATOM 5287 N N . GLN B 1 298 ? -3.494 -27.062 -11.32 1 85.44 298 GLN B N 1
ATOM 5288 C CA . GLN B 1 298 ? -3.121 -26.469 -12.602 1 85.44 298 GLN B CA 1
ATOM 5289 C C . GLN B 1 298 ? -1.605 -26.422 -12.766 1 85.44 298 GLN B C 1
ATOM 5291 O O . GLN B 1 298 ? -1.099 -25.875 -13.75 1 85.44 298 GLN B O 1
ATOM 5296 N N . GLY B 1 299 ? -0.83 -27.125 -11.938 1 92.5 299 GLY B N 1
ATOM 5297 C CA . GLY B 1 299 ? 0.618 -27 -11.992 1 92.5 299 GLY B CA 1
ATOM 5298 C C . GLY B 1 299 ? 1.126 -25.688 -11.414 1 92.5 299 GLY B C 1
ATOM 5299 O O . GLY B 1 299 ? 0.459 -25.078 -10.586 1 92.5 299 GLY B O 1
ATOM 5300 N N . VAL B 1 300 ? 2.373 -25.344 -11.828 1 96.88 300 VAL B N 1
ATOM 5301 C CA . VAL B 1 300 ? 2.912 -24.062 -11.344 1 96.88 300 VAL B CA 1
ATOM 5302 C C . VAL B 1 300 ? 2.145 -22.906 -11.977 1 96.88 300 VAL B C 1
ATOM 5304 O O . VAL B 1 300 ? 2.084 -22.797 -13.203 1 96.88 300 VAL B O 1
ATOM 5307 N N . PRO B 1 301 ? 1.507 -22.062 -11.18 1 97.25 301 PRO B N 1
ATOM 5308 C CA . PRO B 1 301 ? 0.802 -20.906 -11.742 1 97.25 301 PRO B CA 1
ATOM 5309 C C . PRO B 1 301 ? 1.71 -20.016 -12.594 1 97.25 301 PRO B C 1
ATOM 5311 O O . PRO B 1 301 ? 2.836 -19.719 -12.188 1 97.25 301 PRO B O 1
ATOM 5314 N N . LYS B 1 302 ? 1.271 -19.641 -13.727 1 97.12 302 LYS B N 1
ATOM 5315 C CA . LYS B 1 302 ? 2.041 -18.812 -14.656 1 97.12 302 LYS B CA 1
ATOM 5316 C C . LYS B 1 302 ? 1.991 -17.344 -14.25 1 97.12 302 LYS B C 1
ATOM 5318 O O . LYS B 1 302 ? 1.25 -16.969 -13.336 1 97.12 302 LYS B O 1
ATOM 5323 N N . TYR B 1 303 ? 2.865 -16.562 -14.906 1 98.12 303 TYR B N 1
ATOM 5324 C CA . TYR B 1 303 ? 2.881 -15.133 -14.633 1 98.12 303 TYR B CA 1
ATOM 5325 C C . TYR B 1 303 ? 1.513 -14.516 -14.898 1 98.12 303 TYR B C 1
ATOM 5327 O O . TYR B 1 303 ? 0.904 -14.758 -15.945 1 98.12 303 TYR B O 1
ATOM 5335 N N . ALA B 1 304 ? 0.99 -13.742 -13.883 1 98.38 304 ALA B N 1
ATOM 5336 C CA . ALA B 1 304 ? -0.269 -13 -13.914 1 98.38 304 ALA B CA 1
ATOM 5337 C C . ALA B 1 304 ? -1.459 -13.945 -14.031 1 98.38 304 ALA B C 1
ATOM 5339 O O . ALA B 1 304 ? -2.533 -13.555 -14.492 1 98.38 304 ALA B O 1
ATOM 5340 N N . SER B 1 305 ? -1.265 -15.227 -13.75 1 98 305 SER B N 1
ATOM 5341 C CA . SER B 1 305 ? -2.41 -16.109 -13.586 1 98 305 SER B CA 1
ATOM 5342 C C . SER B 1 305 ? -3.227 -15.742 -12.352 1 98 305 SER B C 1
ATOM 5344 O O . SER B 1 305 ? -2.756 -15 -11.492 1 98 305 SER B O 1
ATOM 5346 N N . ALA B 1 306 ? -4.465 -16.234 -12.312 1 98.25 306 ALA B N 1
ATOM 5347 C CA . ALA B 1 306 ? -5.344 -15.852 -11.211 1 98.25 306 ALA B CA 1
ATOM 5348 C C . ALA B 1 306 ? -6.297 -16.984 -10.852 1 98.25 306 ALA B C 1
ATOM 5350 O O . ALA B 1 306 ? -6.766 -17.719 -11.734 1 98.25 306 ALA B O 1
ATOM 5351 N N . TYR B 1 307 ? -6.461 -17.172 -9.625 1 97.81 307 TYR B N 1
ATOM 5352 C CA . TYR B 1 307 ? -7.488 -18.047 -9.07 1 97.81 307 TYR B CA 1
ATOM 5353 C C . TYR B 1 307 ? -8.547 -17.25 -8.32 1 97.81 307 TYR B C 1
ATOM 5355 O O . TYR B 1 307 ? -8.219 -16.344 -7.551 1 97.81 307 TYR B O 1
ATOM 5363 N N . ALA B 1 308 ? -9.812 -17.516 -8.594 1 98.31 308 ALA B N 1
ATOM 5364 C CA . ALA B 1 308 ? -10.875 -16.766 -7.941 1 98.31 308 ALA B CA 1
ATOM 5365 C C . ALA B 1 308 ? -11.977 -17.688 -7.434 1 98.31 308 ALA B C 1
ATOM 5367 O O . ALA B 1 308 ? -12.258 -18.719 -8.039 1 98.31 308 ALA B O 1
ATOM 5368 N N . LEU B 1 309 ? -12.5 -17.375 -6.328 1 98.75 309 LEU B N 1
ATOM 5369 C CA . LEU B 1 309 ? -13.766 -17.906 -5.832 1 98.75 309 LEU B CA 1
ATOM 5370 C C . LEU B 1 309 ? -14.906 -16.922 -6.094 1 98.75 309 LEU B C 1
ATOM 5372 O O . LEU B 1 309 ? -14.891 -15.797 -5.582 1 98.75 309 LEU B O 1
ATOM 5376 N N . GLU B 1 310 ? -15.836 -17.328 -6.883 1 98.62 310 GLU B N 1
ATOM 5377 C CA . GLU B 1 310 ? -17.031 -16.516 -7.148 1 98.62 310 GLU B CA 1
ATOM 5378 C C . GLU B 1 310 ? -18.219 -17.016 -6.328 1 98.62 310 GLU B C 1
ATOM 5380 O O . GLU B 1 310 ? -18.609 -18.172 -6.434 1 98.62 310 GLU B O 1
ATOM 5385 N N . LEU B 1 311 ? -18.688 -16.172 -5.492 1 98.88 311 LEU B N 1
ATOM 5386 C CA . LEU B 1 311 ? -19.984 -16.438 -4.867 1 98.88 311 LEU B CA 1
ATOM 5387 C C . LEU B 1 311 ? -21.125 -16.016 -5.789 1 98.88 311 LEU B C 1
ATOM 5389 O O . LEU B 1 311 ? -21.172 -14.875 -6.254 1 98.88 311 LEU B O 1
ATOM 5393 N N . ARG B 1 312 ? -22.016 -16.938 -6.02 1 98.56 312 ARG B N 1
ATOM 5394 C CA . ARG B 1 312 ? -23.141 -16.672 -6.926 1 98.56 312 ARG B CA 1
ATOM 5395 C C . ARG B 1 312 ? -24.453 -17.125 -6.309 1 98.56 312 ARG B C 1
ATOM 5397 O O . ARG B 1 312 ? -24.469 -17.969 -5.41 1 98.56 312 ARG B O 1
ATOM 5404 N N . LYS B 1 313 ? -25.469 -16.5 -6.785 1 98.62 313 LYS B N 1
ATOM 5405 C CA . LYS B 1 313 ? -26.812 -16.875 -6.402 1 98.62 313 LYS B CA 1
ATOM 5406 C C . LYS B 1 313 ? -27.562 -17.5 -7.574 1 98.62 313 LYS B C 1
ATOM 5408 O O . LYS B 1 313 ? -27.625 -16.922 -8.664 1 98.62 313 LYS B O 1
ATOM 5413 N N . VAL B 1 314 ? -28.109 -18.703 -7.312 1 98.06 314 VAL B N 1
ATOM 5414 C CA . VAL B 1 314 ? -28.953 -19.344 -8.32 1 98.06 314 VAL B CA 1
ATOM 5415 C C . VAL B 1 314 ? -30.297 -18.609 -8.414 1 98.06 314 VAL B C 1
ATOM 5417 O O . VAL B 1 314 ? -31.031 -18.531 -7.434 1 98.06 314 VAL B O 1
ATOM 5420 N N . VAL B 1 315 ? -30.594 -18.188 -9.586 1 97.75 315 VAL B N 1
ATOM 5421 C CA . VAL B 1 315 ? -31.734 -17.297 -9.789 1 97.75 315 VAL B CA 1
ATOM 5422 C C . VAL B 1 315 ? -33.031 -18.031 -9.461 1 97.75 315 VAL B C 1
ATOM 5424 O O . VAL B 1 315 ? -33.906 -17.469 -8.797 1 97.75 315 VAL B O 1
ATOM 5427 N N . GLU B 1 316 ? -33.094 -19.203 -9.875 1 97.38 316 GLU B N 1
ATOM 5428 C CA . GLU B 1 316 ? -34.344 -19.969 -9.75 1 97.38 316 GLU B CA 1
ATOM 5429 C C . GLU B 1 316 ? -34.625 -20.328 -8.297 1 97.38 316 GLU B C 1
ATOM 5431 O O . GLU B 1 316 ? -35.781 -20.234 -7.844 1 97.38 316 GLU B O 1
ATOM 5436 N N . THR B 1 317 ? -33.625 -20.656 -7.555 1 97.75 317 THR B N 1
ATOM 5437 C CA . THR B 1 317 ? -33.844 -21.234 -6.23 1 97.75 317 THR B CA 1
ATOM 5438 C C . THR B 1 317 ? -33.469 -20.234 -5.141 1 97.75 317 THR B C 1
ATOM 5440 O O . THR B 1 317 ? -33.875 -20.375 -3.994 1 97.75 317 THR B O 1
ATOM 5443 N N . GLY B 1 318 ? -32.562 -19.328 -5.488 1 97.62 318 GLY B N 1
ATOM 5444 C CA . GLY B 1 318 ? -32.062 -18.391 -4.492 1 97.62 318 GLY B CA 1
ATOM 5445 C C . GLY B 1 318 ? -30.906 -18.938 -3.689 1 97.62 318 GLY B C 1
ATOM 5446 O O . GLY B 1 318 ? -30.375 -18.266 -2.807 1 97.62 318 GLY B O 1
ATOM 5447 N N . ASP B 1 319 ? -30.469 -20.141 -4.027 1 98 319 ASP B N 1
ATOM 5448 C CA . ASP B 1 319 ? -29.359 -20.781 -3.307 1 98 319 ASP B CA 1
ATOM 5449 C C . ASP B 1 319 ? -28.031 -20.141 -3.658 1 98 319 ASP B C 1
ATOM 5451 O O . ASP B 1 319 ? -27.859 -19.625 -4.762 1 98 319 ASP B O 1
ATOM 5455 N N . TYR B 1 320 ? -27.156 -20.203 -2.689 1 98.75 320 TYR B N 1
ATOM 5456 C CA . TYR B 1 320 ? -25.812 -19.672 -2.918 1 98.75 320 TYR B CA 1
ATOM 5457 C C . TYR B 1 320 ? -24.844 -20.781 -3.309 1 98.75 320 TYR B C 1
ATOM 5459 O O . TYR B 1 320 ? -24.875 -21.875 -2.73 1 98.75 320 TYR B O 1
ATOM 5467 N N . VAL B 1 321 ? -24.031 -20.5 -4.293 1 98.5 321 VAL B N 1
ATOM 5468 C CA . VAL B 1 321 ? -23.031 -21.469 -4.742 1 98.5 321 VAL B CA 1
ATOM 5469 C C . VAL B 1 321 ? -21.672 -20.781 -4.895 1 98.5 321 VAL B C 1
ATOM 5471 O O . VAL B 1 321 ? -21.609 -19.562 -5.082 1 98.5 321 VAL B O 1
ATOM 5474 N N . VAL B 1 322 ? -20.625 -21.531 -4.734 1 98.69 322 VAL B N 1
ATOM 5475 C CA . VAL B 1 322 ? -19.266 -21.078 -4.961 1 98.69 322 VAL B CA 1
ATOM 5476 C C . VAL B 1 322 ? -18.703 -21.719 -6.234 1 98.69 322 VAL B C 1
ATOM 5478 O O . VAL B 1 322 ? -18.781 -22.938 -6.406 1 98.69 322 VAL B O 1
ATOM 5481 N N . VAL B 1 323 ? -18.203 -20.906 -7.121 1 98.12 323 VAL B N 1
ATOM 5482 C CA . VAL B 1 323 ? -17.625 -21.359 -8.383 1 98.12 323 VAL B CA 1
ATOM 5483 C C . VAL B 1 323 ? -16.141 -21 -8.445 1 98.12 323 VAL B C 1
ATOM 5485 O O . VAL B 1 323 ? -15.789 -19.812 -8.562 1 98.12 323 VAL B O 1
ATOM 5488 N N . PRO B 1 324 ? -15.25 -22 -8.328 1 97.38 324 PRO B N 1
ATOM 5489 C CA . PRO B 1 324 ? -13.82 -21.734 -8.508 1 97.38 324 PRO B CA 1
ATOM 5490 C C . PRO B 1 324 ? -13.445 -21.516 -9.969 1 97.38 324 PRO B C 1
ATOM 5492 O O . PRO B 1 324 ? -13.812 -22.312 -10.836 1 97.38 324 PRO B O 1
ATOM 5495 N N . THR B 1 325 ? -12.766 -20.422 -10.242 1 96.75 325 THR B N 1
ATOM 5496 C CA . THR B 1 325 ? -12.32 -20.109 -11.594 1 96.75 325 THR B CA 1
ATOM 5497 C C . THR B 1 325 ? -10.812 -19.891 -11.633 1 96.75 325 THR B C 1
ATOM 5499 O O . THR B 1 325 ? -10.227 -19.438 -10.648 1 96.75 325 THR B O 1
ATOM 5502 N N . TYR B 1 326 ? -10.188 -20.312 -12.734 1 96.88 326 TYR B N 1
ATOM 5503 C CA . TYR B 1 326 ? -8.75 -20.172 -12.922 1 96.88 326 TYR B CA 1
ATOM 5504 C C . TYR B 1 326 ? -8.438 -19.531 -14.273 1 96.88 326 TYR B C 1
ATOM 5506 O O . TYR B 1 326 ? -8.945 -19.984 -15.305 1 96.88 326 TYR B O 1
ATOM 5514 N N . LEU B 1 327 ? -7.715 -18.422 -14.219 1 97.25 327 LEU B N 1
ATOM 5515 C CA . LEU B 1 327 ? -7.156 -17.781 -15.406 1 97.25 327 LEU B CA 1
ATOM 5516 C C . LEU B 1 327 ? -5.691 -18.156 -15.586 1 97.25 327 LEU B C 1
ATOM 5518 O O . LEU B 1 327 ? -4.816 -17.625 -14.891 1 97.25 327 LEU B O 1
ATOM 5522 N N . PRO B 1 328 ? -5.371 -19.062 -16.516 1 95.19 328 PRO B N 1
ATOM 5523 C CA . PRO B 1 328 ? -3.975 -19.484 -16.672 1 95.19 328 PRO B CA 1
ATOM 5524 C C . PRO B 1 328 ? -3.086 -18.359 -17.219 1 95.19 328 PRO B C 1
ATOM 5526 O O . PRO B 1 328 ? -1.946 -18.203 -16.766 1 95.19 328 PRO B O 1
ATOM 5529 N N . THR B 1 329 ? -3.586 -17.641 -18.188 1 93.56 329 THR B N 1
ATOM 5530 C CA . THR B 1 329 ? -2.873 -16.547 -18.828 1 93.56 329 THR B CA 1
ATOM 5531 C C . THR B 1 329 ? -3.844 -15.453 -19.266 1 93.56 329 THR B C 1
ATOM 5533 O O . THR B 1 329 ? -4.824 -15.734 -19.969 1 93.56 329 THR B O 1
ATOM 5536 N N . PRO B 1 330 ? -3.531 -14.219 -18.891 1 91.69 330 PRO B N 1
ATOM 5537 C CA . PRO B 1 330 ? -4.512 -13.172 -19.203 1 91.69 330 PRO B CA 1
ATOM 5538 C C . PRO B 1 330 ? -4.609 -12.875 -20.688 1 91.69 330 PRO B C 1
ATOM 5540 O O . PRO B 1 330 ? -5.648 -12.414 -21.172 1 91.69 330 PRO B O 1
ATOM 5543 N N . SER B 1 331 ? -3.619 -13.156 -21.453 1 84.94 331 SER B N 1
ATOM 5544 C CA . SER B 1 331 ? -3.627 -12.836 -22.875 1 84.94 331 SER B CA 1
ATOM 5545 C C . SER B 1 331 ? -4.645 -13.688 -23.625 1 84.94 331 SER B C 1
ATOM 5547 O O . SER B 1 331 ? -5.207 -13.25 -24.641 1 84.94 331 SER B O 1
ATOM 5549 N N . GLU B 1 332 ? -4.902 -14.852 -23.203 1 80.94 332 GLU B N 1
ATOM 5550 C CA . GLU B 1 332 ? -5.824 -15.766 -23.875 1 80.94 332 GLU B CA 1
ATOM 5551 C C . GLU B 1 332 ? -7.262 -15.531 -23.422 1 80.94 332 GLU B C 1
ATOM 5553 O O . GLU B 1 332 ? -8.211 -15.883 -24.125 1 80.94 332 GLU B O 1
ATOM 5558 N N . ASP B 1 333 ? -7.445 -14.938 -22.312 1 77.5 333 ASP B N 1
ATOM 5559 C CA . ASP B 1 333 ? -8.727 -14.586 -21.719 1 77.5 333 ASP B CA 1
ATOM 5560 C C . ASP B 1 333 ? -9.664 -15.789 -21.672 1 77.5 333 ASP B C 1
ATOM 5562 O O . ASP B 1 333 ? -10.852 -15.664 -21.984 1 77.5 333 ASP B O 1
ATOM 5566 N N . VAL B 1 334 ? -9.156 -16.922 -21.5 1 86.25 334 VAL B N 1
ATOM 5567 C CA . VAL B 1 334 ? -9.93 -18.156 -21.359 1 86.25 334 VAL B CA 1
ATOM 5568 C C . VAL B 1 334 ? -9.828 -18.656 -19.922 1 86.25 334 VAL B C 1
ATOM 5570 O O . VAL B 1 334 ? -8.734 -18.938 -19.422 1 86.25 334 VAL B O 1
ATOM 5573 N N . ILE B 1 335 ? -10.977 -18.688 -19.281 1 92.19 335 ILE B N 1
ATOM 5574 C CA . ILE B 1 335 ? -10.992 -19.156 -17.891 1 92.19 335 ILE B CA 1
ATOM 5575 C C . ILE B 1 335 ? -11.359 -20.641 -17.859 1 92.19 335 ILE B C 1
ATOM 5577 O O . ILE B 1 335 ? -12.023 -21.141 -18.766 1 92.19 335 ILE B O 1
ATOM 5581 N N . THR B 1 336 ? -10.875 -21.297 -16.922 1 92.94 336 THR B N 1
ATOM 5582 C CA . THR B 1 336 ? -11.25 -22.672 -16.609 1 92.94 336 THR B CA 1
ATOM 5583 C C . THR B 1 336 ? -12.07 -22.719 -15.32 1 92.94 336 THR B C 1
ATOM 5585 O O . THR B 1 336 ? -11.664 -22.172 -14.297 1 92.94 336 THR B O 1
ATOM 5588 N N . TYR B 1 337 ? -13.242 -23.328 -15.43 1 95.19 337 TYR B N 1
ATOM 5589 C CA . TYR B 1 337 ? -14 -23.625 -14.219 1 95.19 337 TYR B CA 1
ATOM 5590 C C . TYR B 1 337 ? -13.492 -24.906 -13.547 1 95.19 337 TYR B C 1
ATOM 5592 O O . TYR B 1 337 ? -13.414 -25.953 -14.188 1 95.19 337 TYR B O 1
ATOM 5600 N N . LEU B 1 338 ? -13.109 -24.75 -12.297 1 96.06 338 LEU B N 1
ATOM 5601 C CA . LEU B 1 338 ? -12.523 -25.891 -11.586 1 96.06 338 LEU B CA 1
ATOM 5602 C C . LEU B 1 338 ? -13.57 -26.594 -10.727 1 96.06 338 LEU B C 1
ATOM 5604 O O . LEU B 1 338 ? -14.68 -26.078 -10.539 1 96.06 338 LEU B O 1
ATOM 5608 N N . GLU B 1 339 ? -13.219 -27.812 -10.297 1 95.88 339 GLU B N 1
ATOM 5609 C CA . GLU B 1 339 ? -14.102 -28.594 -9.445 1 95.88 339 GLU B CA 1
ATOM 5610 C C . GLU B 1 339 ? -13.547 -28.703 -8.031 1 95.88 339 GLU B C 1
ATOM 5612 O O . GLU B 1 339 ? -12.344 -28.891 -7.84 1 95.88 339 GLU B O 1
ATOM 5617 N N . ILE B 1 340 ? -14.414 -28.594 -7.113 1 95.75 340 ILE B N 1
ATOM 5618 C CA . ILE B 1 340 ? -14.062 -28.797 -5.711 1 95.75 340 ILE B CA 1
ATOM 5619 C C . ILE B 1 340 ? -14.383 -30.234 -5.305 1 95.75 340 ILE B C 1
ATOM 5621 O O . ILE B 1 340 ? -15.422 -30.766 -5.688 1 95.75 340 ILE B O 1
ATOM 5625 N N . GLU B 1 341 ? -13.516 -30.75 -4.562 1 93.81 341 GLU B N 1
ATOM 5626 C CA . GLU B 1 341 ? -13.695 -32.125 -4.09 1 93.81 341 GLU B CA 1
ATOM 5627 C C . GLU B 1 341 ? -15.055 -32.312 -3.416 1 93.81 341 GLU B C 1
ATOM 5629 O O . GLU B 1 341 ? -15.43 -31.5 -2.555 1 93.81 341 GLU B O 1
ATOM 5634 N N . GLU B 1 342 ? -15.82 -33.281 -3.904 1 92.25 342 GLU B N 1
ATOM 5635 C CA . GLU B 1 342 ? -17.094 -33.688 -3.334 1 92.25 342 GLU B CA 1
ATOM 5636 C C . GLU B 1 342 ? -18.172 -32.656 -3.576 1 92.25 342 GLU B C 1
ATOM 5638 O O . GLU B 1 342 ? -19.25 -32.688 -2.967 1 92.25 342 GLU B O 1
ATOM 5643 N N . CYS B 1 343 ? -17.984 -31.656 -4.391 1 92.12 343 CYS B N 1
ATOM 5644 C CA . CYS B 1 343 ? -18.938 -30.562 -4.488 1 92.12 343 CYS B CA 1
ATOM 5645 C C . CYS B 1 343 ? -19.125 -30.109 -5.938 1 92.12 343 CYS B C 1
ATOM 5647 O O . CYS B 1 343 ? -20.109 -29.453 -6.277 1 92.12 343 CYS B O 1
ATOM 5649 N N . GLY B 1 344 ? -18.109 -30.406 -6.812 1 93 344 GLY B N 1
ATOM 5650 C CA . GLY B 1 344 ? -18.219 -30.094 -8.234 1 93 344 GLY B CA 1
ATOM 5651 C C . GLY B 1 344 ? -17.844 -28.672 -8.57 1 93 344 GLY B C 1
ATOM 5652 O O . GLY B 1 344 ? -17.047 -28.047 -7.867 1 93 344 GLY B O 1
ATOM 5653 N N . GLN B 1 345 ? -18.438 -28.156 -9.742 1 94.88 345 GLN B N 1
ATOM 5654 C CA . GLN B 1 345 ? -18.078 -26.828 -10.258 1 94.88 345 GLN B CA 1
ATOM 5655 C C . GLN B 1 345 ? -18.953 -25.75 -9.656 1 94.88 345 GLN B C 1
ATOM 5657 O O . GLN B 1 345 ? -18.547 -24.578 -9.594 1 94.88 345 GLN B O 1
ATOM 5662 N N . LYS B 1 346 ? -20.188 -26.094 -9.375 1 95.94 346 LYS B N 1
ATOM 5663 C CA . LYS B 1 346 ? -21.109 -25.234 -8.641 1 95.94 346 LYS B CA 1
ATOM 5664 C C . LYS B 1 346 ? -21.359 -25.766 -7.238 1 95.94 346 LYS B C 1
ATOM 5666 O O . LYS B 1 346 ? -22.375 -26.438 -7.004 1 95.94 346 LYS B O 1
ATOM 5671 N N . CYS B 1 347 ? -20.5 -25.406 -6.395 1 97.81 347 CYS B N 1
ATOM 5672 C CA . CYS B 1 347 ? -20.5 -25.984 -5.051 1 97.81 347 CYS B CA 1
ATOM 5673 C C . CYS B 1 347 ? -21.438 -25.203 -4.133 1 97.81 347 CYS B C 1
ATOM 5675 O O . CYS B 1 347 ? -21.25 -24 -3.924 1 97.81 347 CYS B O 1
ATOM 5677 N N . ALA B 1 348 ? -22.438 -25.938 -3.572 1 98.25 348 ALA B N 1
ATOM 5678 C CA . ALA B 1 348 ? -23.297 -25.266 -2.605 1 98.25 348 ALA B CA 1
ATOM 5679 C C . ALA B 1 348 ? -22.469 -24.609 -1.499 1 98.25 348 ALA B C 1
ATOM 5681 O O . ALA B 1 348 ? -21.516 -25.219 -0.994 1 98.25 348 ALA B O 1
ATOM 5682 N N . TYR B 1 349 ? -22.797 -23.422 -1.134 1 98.44 349 TYR B N 1
ATOM 5683 C CA . TYR B 1 349 ? -22 -22.625 -0.21 1 98.44 349 TYR B CA 1
ATOM 5684 C C . TYR B 1 349 ? -21.766 -23.375 1.095 1 98.44 349 TYR B C 1
ATOM 5686 O O . TYR B 1 349 ? -20.641 -23.453 1.579 1 98.44 349 TYR B O 1
ATOM 5694 N N . GLU B 1 350 ? -22.828 -23.984 1.632 1 97.81 350 GLU B N 1
ATOM 5695 C CA . GLU B 1 350 ? -22.688 -24.688 2.904 1 97.81 350 GLU B CA 1
ATOM 5696 C C . GLU B 1 350 ? -21.891 -25.984 2.742 1 97.81 350 GLU B C 1
ATOM 5698 O O . GLU B 1 350 ? -21.172 -26.375 3.654 1 97.81 350 GLU B O 1
ATOM 5703 N N . SER B 1 351 ? -22 -26.625 1.61 1 97.88 351 SER B N 1
ATOM 5704 C CA . SER B 1 351 ? -21.172 -27.797 1.33 1 97.88 351 SER B CA 1
ATOM 5705 C C . SER B 1 351 ? -19.703 -27.406 1.235 1 97.88 351 SER B C 1
ATOM 5707 O O . SER B 1 351 ? -18.828 -28.125 1.725 1 97.88 351 SER B O 1
ATOM 5709 N N . PHE B 1 352 ? -19.438 -26.297 0.599 1 98.31 352 PHE B N 1
ATOM 5710 C CA . PHE B 1 352 ? -18.078 -25.797 0.476 1 98.31 352 PHE B CA 1
ATOM 5711 C C . PHE B 1 352 ? -17.469 -25.547 1.85 1 98.31 352 PHE B C 1
ATOM 5713 O O . PHE B 1 352 ? -16.312 -25.906 2.102 1 98.31 352 PHE B O 1
ATOM 5720 N N . ARG B 1 353 ? -18.219 -24.938 2.719 1 97.44 353 ARG B N 1
ATOM 5721 C CA . ARG B 1 353 ? -17.781 -24.672 4.086 1 97.44 353 ARG B CA 1
ATOM 5722 C C . ARG B 1 353 ? -17.438 -25.953 4.812 1 97.44 353 ARG B C 1
ATOM 5724 O O . ARG B 1 353 ? -16.422 -26.031 5.5 1 97.44 353 ARG B O 1
ATOM 5731 N N . SER B 1 354 ? -18.297 -26.906 4.582 1 97.12 354 SER B N 1
ATOM 5732 C CA . SER B 1 354 ? -18.094 -28.188 5.25 1 97.12 354 SER B CA 1
ATOM 5733 C C . SER B 1 354 ? -16.844 -28.891 4.734 1 97.12 354 SER B C 1
ATOM 5735 O O . SER B 1 354 ? -16.031 -29.391 5.523 1 97.12 354 SER B O 1
ATOM 5737 N N . VAL B 1 355 ? -16.656 -28.875 3.471 1 96.44 355 VAL B N 1
ATOM 5738 C CA . VAL B 1 355 ? -15.555 -29.594 2.832 1 96.44 355 VAL B CA 1
ATOM 5739 C C . VAL B 1 355 ? -14.219 -28.969 3.242 1 96.44 355 VAL B C 1
ATOM 5741 O O . VAL B 1 355 ? -13.219 -29.672 3.373 1 96.44 355 VAL B O 1
ATOM 5744 N N . THR B 1 356 ? -14.164 -27.641 3.562 1 97.25 356 THR B N 1
ATOM 5745 C CA . THR B 1 356 ? -12.906 -26.953 3.828 1 97.25 356 THR B CA 1
ATOM 5746 C C . THR B 1 356 ? -12.758 -26.641 5.316 1 97.25 356 THR B C 1
ATOM 5748 O O . THR B 1 356 ? -11.875 -25.875 5.715 1 97.25 356 THR B O 1
ATOM 5751 N N . SER B 1 357 ? -13.586 -27.203 6.188 1 96.56 357 SER B N 1
ATOM 5752 C CA . SER B 1 357 ? -13.672 -26.828 7.594 1 96.56 357 SER B CA 1
ATOM 5753 C C . SER B 1 357 ? -12.367 -27.141 8.328 1 96.56 357 SER B C 1
ATOM 5755 O O . SER B 1 357 ? -12.016 -26.453 9.289 1 96.56 357 SER B O 1
ATOM 5757 N N . ASP B 1 358 ? -11.656 -28.125 7.867 1 95.5 358 ASP B N 1
ATOM 5758 C CA . ASP B 1 358 ? -10.43 -28.547 8.539 1 95.5 358 ASP B CA 1
ATOM 5759 C C . ASP B 1 358 ? -9.25 -27.672 8.117 1 95.5 358 ASP B C 1
ATOM 5761 O O . ASP B 1 358 ? -8.172 -27.75 8.703 1 95.5 358 ASP B O 1
ATOM 5765 N N . ILE B 1 359 ? -9.414 -26.812 7.102 1 96.19 359 ILE B N 1
ATOM 5766 C CA . ILE B 1 359 ? -8.344 -26 6.535 1 96.19 359 ILE B CA 1
ATOM 5767 C C . ILE B 1 359 ? -8.477 -24.547 7.02 1 96.19 359 ILE B C 1
ATOM 5769 O O . ILE B 1 359 ? -7.473 -23.891 7.281 1 96.19 359 ILE B O 1
ATOM 5773 N N . VAL B 1 360 ? -9.656 -24.078 7.203 1 97 360 VAL B N 1
ATOM 5774 C CA . VAL B 1 360 ? -9.969 -22.688 7.48 1 97 360 VAL B CA 1
ATOM 5775 C C . VAL B 1 360 ? -9.484 -22.312 8.883 1 97 360 VAL B C 1
ATOM 5777 O O . VAL B 1 360 ? -9.617 -23.094 9.82 1 97 360 VAL B O 1
ATOM 5780 N N . MET B 1 361 ? -8.891 -21.156 8.977 1 94.94 361 MET B N 1
ATOM 5781 C CA . MET B 1 361 ? -8.484 -20.656 10.289 1 94.94 361 MET B CA 1
ATOM 5782 C C . MET B 1 361 ? -8.477 -19.125 10.305 1 94.94 361 MET B C 1
ATOM 5784 O O . MET B 1 361 ? -8.367 -18.484 9.258 1 94.94 361 MET B O 1
ATOM 5788 N N . ASN B 1 362 ? -8.68 -18.562 11.461 1 93.25 362 ASN B N 1
ATOM 5789 C CA . ASN B 1 362 ? -8.57 -17.109 11.562 1 93.25 362 ASN B CA 1
ATOM 5790 C C . ASN B 1 362 ? -7.141 -16.672 11.844 1 93.25 362 ASN B C 1
ATOM 5792 O O . ASN B 1 362 ? -6.281 -17.5 12.148 1 93.25 362 ASN B O 1
ATOM 5796 N N . GLU B 1 363 ? -6.93 -15.43 11.672 1 89 363 GLU B N 1
ATOM 5797 C CA . GLU B 1 363 ? -5.574 -14.891 11.75 1 89 363 GLU B CA 1
ATOM 5798 C C . GLU B 1 363 ? -4.969 -15.141 13.133 1 89 363 GLU B C 1
ATOM 5800 O O . GLU B 1 363 ? -3.771 -15.406 13.25 1 89 363 GLU B O 1
ATOM 5805 N N . ASP B 1 364 ? -5.734 -15.078 14.227 1 85.5 364 ASP B N 1
ATOM 5806 C CA . ASP B 1 364 ? -5.227 -15.312 15.57 1 85.5 364 ASP B CA 1
ATOM 5807 C C . ASP B 1 364 ? -4.789 -16.766 15.75 1 85.5 364 ASP B C 1
ATOM 5809 O O . ASP B 1 364 ? -3.73 -17.031 16.328 1 85.5 364 ASP B O 1
ATOM 5813 N N . ASP B 1 365 ? -5.633 -17.594 15.289 1 90 365 ASP B N 1
ATOM 5814 C CA . ASP B 1 365 ? -5.289 -19.016 15.344 1 90 365 ASP B CA 1
ATOM 5815 C C . ASP B 1 365 ? -4.031 -19.297 14.523 1 90 365 ASP B C 1
ATOM 5817 O O . ASP B 1 365 ? -3.205 -20.125 14.914 1 90 365 ASP B O 1
ATOM 5821 N N . TRP B 1 366 ? -3.926 -18.672 13.406 1 92.81 366 TRP B N 1
ATOM 5822 C CA . TRP B 1 366 ? -2.764 -18.828 12.539 1 92.81 366 TRP B CA 1
ATOM 5823 C C . TRP B 1 366 ? -1.491 -18.375 13.25 1 92.81 366 TRP B C 1
ATOM 5825 O O . TRP B 1 366 ? -0.462 -19.062 13.188 1 92.81 366 TRP B O 1
ATOM 5835 N N . ARG B 1 367 ? -1.555 -17.281 13.883 1 86.25 367 ARG B N 1
ATOM 5836 C CA . ARG B 1 367 ? -0.402 -16.766 14.609 1 86.25 367 ARG B CA 1
ATOM 5837 C C . ARG B 1 367 ? 0.022 -17.734 15.719 1 86.25 367 ARG B C 1
ATOM 5839 O O . ARG B 1 367 ? 1.215 -17.969 15.922 1 86.25 367 ARG B O 1
ATOM 5846 N N . THR B 1 368 ? -0.94 -18.297 16.375 1 86.38 368 THR B N 1
ATOM 5847 C CA . THR B 1 368 ? -0.671 -19.266 17.422 1 86.38 368 THR B CA 1
ATOM 5848 C C . THR B 1 368 ? -0.036 -20.531 16.844 1 86.38 368 THR B C 1
ATOM 5850 O O . THR B 1 368 ? 0.956 -21.031 17.375 1 86.38 368 THR B O 1
ATOM 5853 N N . ALA B 1 369 ? -0.658 -20.922 15.805 1 88.56 369 ALA B N 1
ATOM 5854 C CA . ALA B 1 369 ? -0.161 -22.125 15.164 1 88.56 369 ALA B CA 1
ATOM 5855 C C . ALA B 1 369 ? 1.265 -21.938 14.656 1 88.56 369 ALA B C 1
ATOM 5857 O O . ALA B 1 369 ? 2.053 -22.891 14.625 1 88.56 369 ALA B O 1
ATOM 5858 N N . CYS B 1 370 ? 1.553 -20.688 14.266 1 86.06 370 CYS B N 1
ATOM 5859 C CA . CYS B 1 370 ? 2.869 -20.375 13.719 1 86.06 370 CYS B CA 1
ATOM 5860 C C . CYS B 1 370 ? 3.863 -20.062 14.828 1 86.06 370 CYS B C 1
ATOM 5862 O O . CYS B 1 370 ? 5.059 -19.891 14.57 1 86.06 370 CYS B O 1
ATOM 5864 N N . GLY B 1 371 ? 3.512 -20.016 16.047 1 73.81 371 GLY B N 1
ATOM 5865 C CA . GLY B 1 371 ? 4.383 -19.75 17.172 1 73.81 371 GLY B CA 1
ATOM 5866 C C . GLY B 1 371 ? 4.625 -18.266 17.406 1 73.81 371 GLY B C 1
ATOM 5867 O O . GLY B 1 371 ? 5.668 -17.891 17.938 1 73.81 371 GLY B O 1
ATOM 5868 N N . PHE B 1 372 ? 3.879 -17.25 16.734 1 61.59 372 PHE B N 1
ATOM 5869 C CA . PHE B 1 372 ? 4.094 -15.805 16.812 1 61.59 372 PHE B CA 1
ATOM 5870 C C . PHE B 1 372 ? 3.619 -15.266 18.156 1 61.59 372 PHE B C 1
ATOM 5872 O O . PHE B 1 372 ? 2.438 -14.961 18.328 1 61.59 372 PHE B O 1
ATOM 5879 N N . SER B 1 373 ? 3.984 -15.828 19.297 1 53.19 373 SER B N 1
ATOM 5880 C CA . SER B 1 373 ? 3.5 -15.086 20.453 1 53.19 373 SER B CA 1
ATOM 5881 C C . SER B 1 373 ? 3.969 -13.633 20.406 1 53.19 373 SER B C 1
ATOM 5883 O O . SER B 1 373 ? 3.309 -12.742 20.953 1 53.19 373 SER B O 1
ATOM 5885 N N . ASP B 1 374 ? 5.242 -13.359 19.766 1 53.97 374 ASP B N 1
ATOM 5886 C CA . ASP B 1 374 ? 5.84 -12.031 19.688 1 53.97 374 ASP B CA 1
ATOM 5887 C C . ASP B 1 374 ? 6.051 -11.594 18.25 1 53.97 374 ASP B C 1
ATOM 5889 O O . ASP B 1 374 ? 6.133 -12.43 17.344 1 53.97 374 ASP B O 1
ATOM 5893 N N . ASP B 1 375 ? 5.715 -10.352 17.938 1 51.59 375 ASP B N 1
ATOM 5894 C CA . ASP B 1 375 ? 6.055 -9.852 16.609 1 51.59 375 ASP B CA 1
ATOM 5895 C C . ASP B 1 375 ? 7.406 -10.383 16.141 1 51.59 375 ASP B C 1
ATOM 5897 O O . ASP B 1 375 ? 8.391 -10.305 16.875 1 51.59 375 ASP B O 1
ATOM 5901 N N . MET B 1 376 ? 7.508 -11.227 15.172 1 45.22 376 MET B N 1
ATOM 5902 C CA . MET B 1 376 ? 8.742 -11.836 14.695 1 45.22 376 MET B CA 1
ATOM 5903 C C . MET B 1 376 ? 9.641 -10.805 14.023 1 45.22 376 MET B C 1
ATOM 5905 O O . MET B 1 376 ? 9.156 -9.945 13.281 1 45.22 376 MET B O 1
ATOM 5909 N N . VAL B 1 377 ? 10.844 -10.594 14.523 1 45.22 377 VAL B N 1
ATOM 5910 C CA . VAL B 1 377 ? 11.898 -9.859 13.82 1 45.22 377 VAL B CA 1
ATOM 5911 C C . VAL B 1 377 ? 12.484 -10.742 12.719 1 45.22 377 VAL B C 1
ATOM 5913 O O . VAL B 1 377 ? 12.977 -11.844 12.992 1 45.22 377 VAL B O 1
ATOM 5916 N N . PHE B 1 378 ? 12.07 -10.664 11.406 1 38.12 378 PHE B N 1
ATOM 5917 C CA . PHE B 1 378 ? 12.648 -11.484 10.352 1 38.12 378 PHE B CA 1
ATOM 5918 C C . PHE B 1 378 ? 13.258 -10.609 9.258 1 38.12 378 PHE B C 1
ATOM 5920 O O . PHE B 1 378 ? 12.992 -9.406 9.203 1 38.12 378 PHE B O 1
ATOM 5927 N N . ASP B 1 379 ? 14.25 -11.156 8.43 1 34.94 379 ASP B N 1
ATOM 5928 C CA . ASP B 1 379 ? 14.945 -10.516 7.32 1 34.94 379 ASP B CA 1
ATOM 5929 C C . ASP B 1 379 ? 13.992 -10.25 6.156 1 34.94 379 ASP B C 1
ATOM 5931 O O . ASP B 1 379 ? 13.453 -11.18 5.559 1 34.94 379 ASP B O 1
ATOM 5935 N N . THR B 1 380 ? 13.586 -9.016 5.938 1 36.69 380 THR B N 1
ATOM 5936 C CA . THR B 1 380 ? 12.602 -8.617 4.934 1 36.69 380 THR B CA 1
ATOM 5937 C C . THR B 1 380 ? 13.234 -8.586 3.545 1 36.69 380 THR B C 1
ATOM 5939 O O . THR B 1 380 ? 12.562 -8.266 2.562 1 36.69 380 THR B O 1
ATOM 5942 N N . SER B 1 381 ? 14.562 -8.922 3.463 1 36.72 381 SER B N 1
ATOM 5943 C CA . SER B 1 381 ? 15.242 -8.836 2.174 1 36.72 381 SER B CA 1
ATOM 5944 C C . SER B 1 381 ? 14.625 -9.797 1.161 1 36.72 381 SER B C 1
ATOM 5946 O O . SER B 1 381 ? 14.727 -9.578 -0.049 1 36.72 381 SER B O 1
ATOM 5948 N N . SER B 1 382 ? 13.93 -10.836 1.762 1 32.12 382 SER B N 1
ATOM 5949 C CA . SER B 1 382 ? 13.398 -11.859 0.861 1 32.12 382 SER B CA 1
ATOM 5950 C C . SER B 1 382 ? 12.031 -11.461 0.312 1 32.12 382 SER B C 1
ATOM 5952 O O . SER B 1 382 ? 11.461 -12.164 -0.52 1 32.12 382 SER B O 1
ATOM 5954 N N . VAL B 1 383 ? 11.508 -10.414 0.841 1 34.75 383 VAL B N 1
ATOM 5955 C CA . VAL B 1 383 ? 10.188 -10 0.385 1 34.75 383 VAL B CA 1
ATOM 5956 C C . VAL B 1 383 ? 10.273 -9.5 -1.056 1 34.75 383 VAL B C 1
ATOM 5958 O O . VAL B 1 383 ? 9.336 -9.688 -1.839 1 34.75 383 VAL B O 1
ATOM 5961 N N . ASP B 1 384 ? 11.297 -8.773 -1.452 1 39.5 384 ASP B N 1
ATOM 5962 C CA . ASP B 1 384 ? 11.453 -8.281 -2.818 1 39.5 384 ASP B CA 1
ATOM 5963 C C . ASP B 1 384 ? 12.453 -9.141 -3.594 1 39.5 384 ASP B C 1
ATOM 5965 O O . ASP B 1 384 ? 13.57 -9.383 -3.127 1 39.5 384 ASP B O 1
#

Organism: Spodoptera litura (NCBI:txid69820)

Secondary structure (DSSP, 8-state):
---------------------GGGTTEEEEEEEEEEE---BPPPGGGGGG-S-HHHHHHHHTTT-TT-B-HHHHHHHHHHHHHHHHHTGGG--SS--TTTEEEEE-S-HHHHHHHHHHHHHHSPPPTT-S-SS--------EE--GGG-GGGHHHH-HHHHHHHHHHT-GGG-GGGGGGHHHHHHHHHHHTS-GGGSHHHHHHHHHHHHHHHHHTTPPPPHHHHHHHHHHHHHHHHHHHHHH-SHHHHHHHHHHHHHHHHHHHHHHHTT----SEEEEEE-HHHHHHHHHHTTBSS--SSPPTT-EEEEEEEEETTT--EEEEEEEES-TTTT--EE--BTTTBSSEEHHHHHHHTTTT---HHHHHHHTT-SS-----GGGT-/---------------------GGGTTEEEEEEEEEEE---BPPPGGGGGG-S-HHHHHHHHTTT-TT-B-HHHHHHHHHHHHHHHHHTGGG--SS--TTTEEEEE-S-HHHHHHHHHHHHHHSPPPTT-S-SS--------EE--GGG-GGGHHHH-HHHHHHHHHHT-GGG-GGGGGGHHHHHHHHHHHTS-GGGSHHHHHHHHHHHHHHHHHTTPPPPHHHHHHHHHHHHHHHHHHHHHH-SHHHHHHHHHHHHHHHHHHHHHHHTT----SEEEEEE-HHHHHHHHHHTTBSS--SSPPTT-EEEEEEEEETTT--EEEEEEEES-TTTT--EE--BTTTBSSEEHHHHHHHTTTT---HHHHHHHHT-SS-----GGGT-